Protein AF-A0A416JMR8-F1 (afdb_monomer)

Mean predicted aligned error: 14.94 Å

Secondary structure (DSSP, 8-state):
---------PPPHHHHHHHHHHHHHHHHHHHHHHHHHHHSSTTTTSTTHHHHH--GGGSHHHHHHHHHHHHHHHHHHHHHHHHEETTEE-TT-EEEEEE-TTS-EEEEEHHHHHHHHHHTTEEE-TTS-EEE--SS----TT---PEEEEETT-TT---SSGGGGB--HHHHHHHHHHHHHHHHHHIIIIIIS--SEEEEEEEE-TTS-EEEEES-TT--HHHHHTSSEEEEEETT-SS-EE--SS--TTHHHHHHHT-TT-SS-EEEEEEE-TT--S-SHHHHHHHHHHHHHHHHHHHHHHHHHHHHHHHHHHHHHHHHTTBSSSSTT-BPPPGGGGS-HHHHHHHHHHHHHHHHHHIIIIIHHHHHHHS-GGGHHHHHHHHHHHHHHHHHHHHHHHHHHHHHTT-TTTT-HHHHHHHHHHHHHHHS-HHHHHHHHHHHHHHHHHHHHHHHHHHHHTGGG-SSTTGGGHHHHHHHHHHHHHHHHHHHHHHHHHHHHHHHHHHHTT-TT-----TT--THHHHHH--

Sequence (527 aa):
MKEQNGKRNAWPMALKKQTAFMIHLLFLVLFLVGSIFVYFNENYGRGLNWVREENYADTYSCTSQLESDVENIFKYVSYKNLLEKNGEINYQTDMVCVTFSSGRTVIYTLDEMIRYAKSLGYYLTDSYEVAGGPSVADNSDDDDLPLIEWKAYDPNEVYSEPGDQYASLEDLSVQVLEVLGDYYQIRNNYINQPSNLHFRVSYRNQSGQENVYTNSNDMTTEQIRSFGRYLYISGESILMDTNLKYVPENITSQLETYNLYGNNDYYIVLGLDTSYPYTDPYSTAHNQYEKIRLDYISGMVLFTLGGIGAIITLVIMIVLTGHCDESPKKIQLCRFDQIPLGAFLGLWAVSLAAAHYLTRQYGEFYLNFLISEQYWDYSSRWMEMTVSYGITLPALLSLIRCYKAGVIWKNSLTCRILDKCLTALTNCSFPVRLSLCFAGYLTVDGVLFACFAYFFLKQDSLSFSYLYLVPAVIFIGFQIWIFLLLFRNQVEYEKITHGIFQMADGDTEYKIDSDGFSGKGETVAKA

pLDDT: mean 84.07, std 11.28, range [36.25, 96.88]

Foldseek 3Di:
DDPDDDPDPDDFLVVLLVVLVVLLVVLLVLQLLLVCLQCVFPCRPVPCVVLPDDQLLQDPVVQVVVLVLLVLLLLLLLLCVQQDDPRHGDQQRFFWWWAFPVRDIDTDGNVRLLVVLVVQPWDADPLLAIDGGHPDPPPPPPQRFTFTPAGSSCRPDDDPDPCSRTDGSNVSSNVSSRSVSSNVNSCVAQAVFPDLKWKWKWAAAPVGDIDIDTSCPVDDLVRLLPAPWKWKDFLVDPDIDTPHNDHNPCNVVSSCVSHPHNDRGIMMMIHGHSVGPGPHPSVVSSVVVVVSSVSNVSSNVSSVSSVVSSVVSLVVSLVSQQDRDPDLPGGDADPLLLAAPVVLVVVLVVQLVVLLVCCVVPVLVVCPVVDDPVCSVVSSVSSSVVSNCVSVSVSVSSVSSCVSVVCNQVRHPVNVVVVVVVVVLVPDDPVVNVVVVVVVVVVLLVVLVVQLVVCVVCQVVDPDNCPSCVSVVVNVVVVVVVVVVVVLVVVLVVLLVVQVVCVVVPPVVDQRDLPSDDDPSSVSSVD

Structure (mmCIF, N/CA/C/O backbone):
data_AF-A0A416JMR8-F1
#
_entry.id   AF-A0A416JMR8-F1
#
loop_
_atom_site.group_PDB
_atom_site.id
_atom_site.type_symbol
_atom_site.label_atom_id
_atom_site.label_alt_id
_atom_site.label_comp_id
_atom_site.label_asym_id
_atom_site.label_entity_id
_atom_site.label_seq_id
_atom_site.pdbx_PDB_ins_code
_atom_site.Cartn_x
_atom_site.Cartn_y
_atom_site.Cartn_z
_atom_site.occupancy
_atom_site.B_iso_or_equiv
_atom_site.auth_seq_id
_atom_site.auth_comp_id
_atom_site.auth_asym_id
_atom_site.auth_atom_id
_atom_site.pdbx_PDB_model_num
ATOM 1 N N . MET A 1 1 ? -29.583 -50.831 44.312 1.00 36.25 1 MET A N 1
ATOM 2 C CA . MET A 1 1 ? -28.760 -51.229 43.150 1.00 36.25 1 MET A CA 1
ATOM 3 C C . MET A 1 1 ? -28.959 -50.159 42.076 1.00 36.25 1 MET A C 1
ATOM 5 O O . MET A 1 1 ? -30.051 -50.061 41.548 1.00 36.25 1 MET A O 1
ATOM 9 N N . LYS A 1 2 ? -27.933 -49.317 41.867 1.00 39.94 2 LYS A N 1
ATOM 10 C CA . LYS A 1 2 ? -27.744 -48.318 40.788 1.00 39.94 2 LYS A CA 1
ATOM 11 C C . LYS A 1 2 ? -28.821 -47.234 40.553 1.00 39.94 2 LYS A C 1
ATOM 13 O O . LYS A 1 2 ? -29.502 -47.243 39.539 1.00 39.94 2 LYS A O 1
ATOM 18 N N . GLU A 1 3 ? -28.790 -46.192 41.386 1.00 40.75 3 GLU A N 1
ATOM 19 C CA . GLU A 1 3 ? -29.058 -44.805 40.959 1.00 40.75 3 GLU A CA 1
ATOM 20 C C . GLU A 1 3 ? -27.707 -44.080 40.813 1.00 40.75 3 GLU A C 1
ATOM 22 O O . GLU A 1 3 ? -27.237 -43.350 41.680 1.00 40.75 3 GLU A O 1
ATOM 27 N N . GLN A 1 4 ? -26.999 -44.381 39.728 1.00 44.59 4 GLN A N 1
ATOM 28 C CA . GLN A 1 4 ? -25.827 -43.632 39.277 1.00 44.59 4 GLN A CA 1
ATOM 29 C C . GLN A 1 4 ? -25.837 -43.670 37.754 1.00 44.59 4 GLN A C 1
ATOM 31 O O . GLN A 1 4 ? -25.254 -44.562 37.147 1.00 44.59 4 GLN A O 1
ATOM 36 N N . ASN A 1 5 ? -26.553 -42.739 37.132 1.00 43.34 5 ASN A N 1
ATOM 37 C CA . ASN A 1 5 ? -26.315 -42.390 35.737 1.00 43.34 5 ASN A CA 1
ATOM 38 C C . ASN A 1 5 ? -26.955 -41.036 35.444 1.00 43.34 5 ASN A C 1
ATOM 40 O O . ASN A 1 5 ? -28.175 -40.922 35.416 1.00 43.34 5 ASN A O 1
ATOM 44 N N . GLY A 1 6 ? -26.127 -40.005 35.245 1.00 39.03 6 GLY A N 1
ATOM 45 C CA . GLY A 1 6 ? -26.638 -38.722 34.765 1.00 39.03 6 GLY A CA 1
ATOM 46 C C . GLY A 1 6 ? -25.819 -37.462 35.032 1.00 39.03 6 GLY A C 1
ATOM 47 O O . GLY A 1 6 ? -26.216 -36.415 34.538 1.00 39.03 6 GLY A O 1
ATOM 48 N N . LYS A 1 7 ? -24.678 -37.489 35.737 1.00 44.53 7 LYS A N 1
ATOM 49 C CA . LYS A 1 7 ? -23.740 -36.351 35.676 1.00 44.53 7 LYS A CA 1
ATOM 50 C C . LYS A 1 7 ? -22.931 -36.462 34.386 1.00 44.53 7 LYS A C 1
ATOM 52 O O . LYS A 1 7 ? -21.812 -36.962 34.387 1.00 44.53 7 LYS A O 1
ATOM 57 N N . ARG A 1 8 ? -23.534 -36.049 33.265 1.00 46.44 8 ARG A N 1
ATOM 58 C CA . ARG A 1 8 ? -22.781 -35.763 32.035 1.00 46.44 8 ARG A CA 1
ATOM 59 C C . ARG A 1 8 ? -21.683 -34.759 32.385 1.00 46.44 8 ARG A C 1
ATOM 61 O O . ARG A 1 8 ? -21.934 -33.835 33.153 1.00 46.44 8 ARG A O 1
ATOM 68 N N . ASN A 1 9 ? -20.493 -34.983 31.837 1.00 49.28 9 ASN A N 1
ATOM 69 C CA . ASN A 1 9 ? -19.253 -34.226 32.018 1.00 49.28 9 ASN A CA 1
ATOM 70 C C . ASN A 1 9 ? -19.410 -32.712 31.751 1.00 49.28 9 ASN A C 1
ATOM 72 O O . ASN A 1 9 ? -18.954 -32.201 30.730 1.00 49.28 9 ASN A O 1
ATOM 76 N N . ALA A 1 10 ? -20.062 -31.978 32.648 1.00 65.12 10 ALA A N 1
ATOM 77 C CA . ALA A 1 10 ? -20.146 -30.529 32.591 1.00 65.12 10 ALA A CA 1
ATOM 78 C C . ALA A 1 10 ? -18.833 -29.950 33.125 1.00 65.12 10 ALA A C 1
ATOM 80 O O . ALA A 1 10 ? -18.444 -30.205 34.265 1.00 65.12 10 ALA A O 1
ATOM 81 N N . TRP A 1 11 ? -18.124 -29.196 32.283 1.00 69.69 11 TRP A N 1
ATOM 82 C CA . TRP A 1 11 ? -16.889 -28.524 32.681 1.00 69.69 11 TRP A CA 1
ATOM 83 C C . TRP A 1 11 ? -17.135 -27.587 33.872 1.00 69.69 11 TRP A C 1
ATOM 85 O O . TRP A 1 11 ? -18.177 -26.920 33.906 1.00 69.69 11 TRP A O 1
ATOM 95 N N . PRO A 1 12 ? -16.182 -27.468 34.814 1.00 82.06 12 PRO A N 1
ATOM 96 C CA . PRO A 1 12 ? -16.302 -26.513 35.904 1.00 82.06 12 PRO A CA 1
ATOM 97 C C . PRO A 1 12 ? -16.416 -25.087 35.350 1.00 82.06 12 PRO A C 1
ATOM 99 O O . PRO A 1 12 ? -15.755 -24.718 34.378 1.00 82.06 12 PRO A O 1
ATOM 102 N N . MET A 1 13 ? -17.251 -24.260 35.982 1.00 81.38 13 MET A N 1
ATOM 103 C CA . MET A 1 13 ? -17.579 -22.913 35.499 1.00 81.38 13 MET A CA 1
ATOM 104 C C . MET A 1 13 ? -16.342 -22.008 35.349 1.00 81.38 13 MET A C 1
ATOM 106 O O . MET A 1 13 ? -16.277 -21.180 34.442 1.00 81.38 13 MET A O 1
ATOM 110 N N . ALA A 1 14 ? -15.335 -22.189 36.209 1.00 81.12 14 ALA A N 1
ATOM 111 C CA . ALA A 1 14 ? -14.053 -21.493 36.108 1.00 81.12 14 ALA A CA 1
ATOM 112 C C . ALA A 1 14 ? -13.308 -21.824 34.801 1.00 81.12 14 ALA A C 1
ATOM 114 O O . ALA A 1 14 ? -12.827 -20.912 34.131 1.00 81.12 14 ALA A O 1
ATOM 115 N N . LEU A 1 15 ? -13.291 -23.102 34.402 1.00 84.94 15 LEU A N 1
ATOM 116 C CA . LEU A 1 15 ? -12.670 -23.550 33.156 1.00 84.94 15 LEU A CA 1
ATOM 117 C C . LEU A 1 15 ? -13.425 -22.989 31.946 1.00 84.94 15 LEU A C 1
ATOM 119 O O . LEU A 1 15 ? -12.801 -22.427 31.057 1.00 84.94 15 LEU A O 1
ATOM 123 N N . LYS A 1 16 ? -14.768 -23.013 31.957 1.00 86.25 16 LYS A N 1
ATOM 124 C CA . LYS A 1 16 ? -15.590 -22.398 30.892 1.00 86.25 16 LYS A CA 1
ATOM 125 C C . LYS A 1 16 ? -15.256 -20.913 30.684 1.00 86.25 16 LYS A C 1
ATOM 127 O O . LYS A 1 16 ? -15.144 -20.468 29.547 1.00 86.25 16 LYS A O 1
ATOM 132 N N . LYS A 1 17 ? -15.067 -20.150 31.768 1.00 86.44 17 LYS A N 1
ATOM 133 C CA . LYS A 1 17 ? -14.690 -18.724 31.707 1.00 86.44 17 LYS A CA 1
ATOM 134 C C . LYS A 1 17 ? -13.280 -18.513 31.155 1.00 86.44 17 LYS A C 1
ATOM 136 O O . LYS A 1 17 ? -13.098 -17.644 30.310 1.00 86.44 17 LYS A O 1
ATOM 141 N N . GLN A 1 18 ? -12.304 -19.295 31.620 1.00 88.31 18 GLN A N 1
ATOM 142 C CA . GLN A 1 18 ? -10.924 -19.218 31.127 1.00 88.31 18 GLN A CA 1
ATOM 143 C C . GLN A 1 18 ? -10.848 -19.577 29.643 1.00 88.31 18 GLN A C 1
ATOM 145 O O . GLN A 1 18 ? -10.247 -18.842 28.868 1.00 88.31 18 GLN A O 1
ATOM 150 N N . THR A 1 19 ? -11.520 -20.649 29.224 1.00 89.62 19 THR A N 1
ATOM 151 C CA . THR A 1 19 ? -11.587 -21.047 27.817 1.00 89.62 19 THR A CA 1
ATOM 152 C C . THR A 1 19 ? -12.277 -19.983 26.968 1.00 89.62 19 THR A C 1
ATOM 154 O O . THR A 1 19 ? -11.745 -19.623 25.925 1.00 89.62 19 THR A O 1
ATOM 157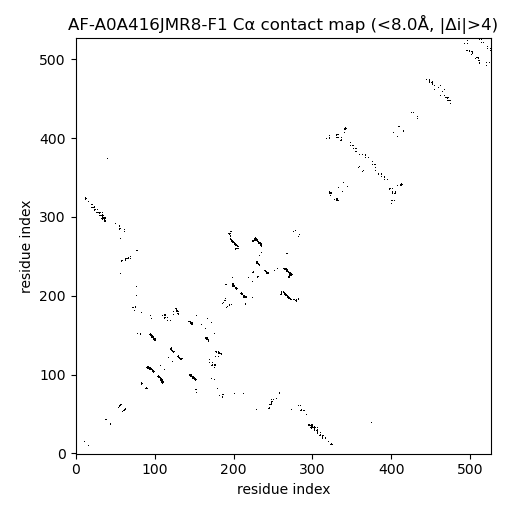 N N . ALA A 1 20 ? -13.401 -19.416 27.420 1.00 91.44 20 ALA A N 1
ATOM 158 C CA . ALA A 1 20 ? -14.068 -18.329 26.701 1.00 91.44 20 ALA A CA 1
ATOM 159 C C . ALA A 1 20 ? -13.153 -17.105 26.522 1.00 91.44 20 ALA A C 1
ATOM 161 O O . ALA A 1 20 ? -13.101 -16.551 25.430 1.00 91.44 20 ALA A O 1
ATOM 162 N N . PHE A 1 21 ? -12.389 -16.731 27.555 1.00 92.06 21 PHE A N 1
ATOM 163 C CA . PHE A 1 21 ? -11.413 -15.643 27.474 1.00 92.06 21 PHE A CA 1
ATOM 164 C C . PHE A 1 21 ? -10.262 -15.951 26.506 1.00 92.06 21 PHE A C 1
ATOM 166 O O . PHE A 1 21 ? -9.915 -15.107 25.687 1.00 92.06 21 PHE A O 1
ATOM 173 N N . MET A 1 22 ? -9.701 -17.163 26.548 1.00 94.06 22 MET A N 1
ATOM 174 C CA . MET A 1 22 ? -8.623 -17.568 25.637 1.00 94.06 22 MET A CA 1
ATOM 175 C C . MET A 1 22 ? -9.081 -17.595 24.175 1.00 94.06 22 MET A C 1
ATOM 177 O O . MET A 1 22 ? -8.361 -17.127 23.298 1.00 94.06 22 MET A O 1
ATOM 181 N N . ILE A 1 23 ? -10.288 -18.101 23.909 1.00 94.88 23 ILE A N 1
ATOM 182 C CA . ILE A 1 23 ? -10.867 -18.102 22.560 1.00 94.88 23 ILE A CA 1
ATOM 183 C C . ILE A 1 23 ? -11.172 -16.663 22.115 1.00 94.88 23 ILE A C 1
ATOM 185 O O . ILE A 1 23 ? -10.934 -16.321 20.960 1.00 94.88 23 ILE A O 1
ATOM 189 N N . HIS A 1 24 ? -11.648 -15.802 23.018 1.00 95.44 24 HIS A N 1
ATOM 190 C CA . HIS A 1 24 ? -11.858 -14.387 22.713 1.00 95.44 24 HIS A CA 1
ATOM 191 C C . HIS A 1 24 ? -10.549 -13.684 22.336 1.00 95.44 24 HIS A C 1
ATOM 193 O O . HIS A 1 24 ? -10.501 -12.984 21.329 1.00 95.44 24 HIS A O 1
ATOM 199 N N . LEU A 1 25 ? -9.473 -13.926 23.091 1.00 94.75 25 LEU A N 1
ATOM 200 C CA . LEU A 1 25 ? -8.145 -13.398 22.784 1.00 94.75 25 LEU A CA 1
ATOM 201 C C . LEU A 1 25 ? -7.645 -13.892 21.422 1.00 94.75 25 LEU A C 1
ATOM 203 O O . LEU A 1 25 ? -7.128 -13.095 20.647 1.00 94.75 25 LEU A O 1
ATOM 207 N N . LEU A 1 26 ? -7.839 -15.176 21.105 1.00 96.25 26 LEU A N 1
ATOM 208 C CA . LEU A 1 26 ? -7.494 -15.727 19.795 1.00 96.25 26 LEU A CA 1
ATOM 209 C C . LEU A 1 26 ? -8.225 -14.983 18.669 1.00 96.25 26 LEU A C 1
ATOM 211 O O . LEU A 1 26 ? -7.584 -14.522 17.731 1.00 96.25 26 LEU A O 1
ATOM 215 N N . PHE A 1 27 ? -9.549 -14.830 18.762 1.00 96.88 27 PHE A N 1
ATOM 216 C CA . PHE A 1 27 ? -10.317 -14.126 17.733 1.00 96.88 27 PHE A CA 1
ATOM 217 C C . PHE A 1 27 ? -9.967 -12.642 17.634 1.00 96.88 27 PHE A C 1
ATOM 219 O O . PHE A 1 27 ? -9.934 -12.106 16.529 1.00 96.88 27 PHE A O 1
ATOM 226 N N . LEU A 1 28 ? -9.649 -11.995 18.757 1.00 95.44 28 LEU A N 1
ATOM 227 C CA . LEU A 1 28 ? -9.155 -10.623 18.764 1.00 95.44 28 LEU A CA 1
ATOM 228 C C . LEU A 1 28 ? -7.813 -10.517 18.028 1.00 95.44 28 LEU A C 1
ATOM 230 O O . LEU A 1 28 ? -7.647 -9.625 17.206 1.00 95.44 28 LEU A O 1
ATOM 234 N N . VAL A 1 29 ? -6.880 -11.447 18.255 1.00 95.19 29 VAL A N 1
ATOM 235 C CA . VAL A 1 29 ? -5.602 -11.484 17.525 1.00 95.19 29 VAL A CA 1
ATOM 236 C C . VAL A 1 29 ? -5.831 -11.701 16.030 1.00 95.19 29 VAL A C 1
ATOM 238 O O . VAL A 1 29 ? -5.246 -10.982 15.229 1.00 95.19 29 VAL A O 1
ATOM 241 N N . LEU A 1 30 ? -6.713 -12.627 15.637 1.00 96.06 30 LEU A N 1
ATOM 242 C CA . LEU A 1 30 ? -7.049 -12.843 14.222 1.00 96.06 30 LEU A CA 1
ATOM 243 C C . LEU A 1 30 ? -7.646 -11.582 13.581 1.00 96.06 30 LEU A C 1
ATOM 245 O O . LEU A 1 30 ? -7.262 -11.221 12.472 1.00 96.06 30 LEU A O 1
ATOM 249 N N . PHE A 1 31 ? -8.531 -10.883 14.297 1.00 95.75 31 PHE A N 1
ATOM 250 C CA . PHE A 1 31 ? -9.113 -9.618 13.851 1.00 95.75 31 PHE A CA 1
ATOM 251 C C . PHE A 1 31 ? -8.046 -8.532 13.655 1.00 95.75 31 PHE A C 1
ATOM 253 O O . PHE A 1 31 ? -8.012 -7.874 12.615 1.00 95.75 31 PHE A O 1
ATOM 260 N N . LEU A 1 32 ? -7.153 -8.374 14.634 1.00 94.12 32 LEU A N 1
ATOM 261 C CA . LEU A 1 32 ? -6.067 -7.393 14.613 1.00 94.12 32 LEU A CA 1
ATOM 262 C C . LEU A 1 32 ? -5.068 -7.675 13.483 1.00 94.12 32 LEU A C 1
ATOM 264 O O . LEU A 1 32 ? -4.730 -6.768 12.729 1.00 94.12 32 LEU A O 1
ATOM 268 N N . VAL A 1 33 ? -4.651 -8.932 13.314 1.00 93.12 33 VAL A N 1
ATOM 269 C CA . VAL A 1 33 ? -3.756 -9.356 12.226 1.00 93.12 33 VAL A CA 1
ATOM 270 C C . VAL A 1 33 ? -4.424 -9.170 10.863 1.00 93.12 33 VAL A C 1
ATOM 272 O O . VAL A 1 33 ? -3.811 -8.620 9.953 1.00 93.12 33 VAL A O 1
ATOM 275 N N . GLY A 1 34 ? -5.694 -9.559 10.720 1.00 92.88 34 GLY A N 1
ATOM 276 C CA . GLY A 1 34 ? -6.447 -9.344 9.485 1.00 92.88 34 GLY A CA 1
ATOM 277 C C . GLY A 1 34 ? -6.571 -7.863 9.120 1.00 92.88 34 GLY A C 1
ATOM 278 O O . GLY A 1 34 ? -6.387 -7.492 7.964 1.00 92.88 34 GLY A O 1
ATOM 279 N N . SER A 1 35 ? -6.799 -7.003 10.116 1.00 90.44 35 SER A N 1
ATOM 280 C CA . SER A 1 35 ? -6.837 -5.547 9.943 1.00 90.44 35 SER A CA 1
ATOM 281 C C . SER A 1 35 ? -5.503 -4.978 9.442 1.00 90.44 35 SER A C 1
ATOM 283 O O . SER A 1 35 ? -5.520 -4.094 8.589 1.00 90.44 35 SER A O 1
ATOM 285 N N . ILE A 1 36 ? -4.365 -5.508 9.905 1.00 88.75 36 ILE A N 1
ATOM 286 C CA . ILE A 1 36 ? -3.034 -5.124 9.410 1.00 88.75 36 ILE A CA 1
ATOM 287 C C . ILE A 1 36 ? -2.883 -5.515 7.933 1.00 88.75 36 ILE A C 1
ATOM 289 O O . ILE A 1 36 ? -2.598 -4.654 7.108 1.00 88.75 36 ILE A O 1
ATOM 293 N N . PHE A 1 37 ? -3.135 -6.775 7.568 1.00 87.88 37 PHE A N 1
ATOM 294 C CA . PHE A 1 37 ? -2.983 -7.240 6.179 1.00 87.88 37 PHE A CA 1
ATOM 295 C C . PHE A 1 37 ? -3.857 -6.481 5.174 1.00 87.88 37 PHE A C 1
ATOM 297 O O . PHE A 1 37 ? -3.437 -6.238 4.046 1.00 87.88 37 PHE A O 1
ATOM 304 N N . VAL A 1 38 ? -5.073 -6.105 5.576 1.00 87.81 38 VAL A N 1
ATOM 305 C CA . VAL A 1 38 ? -5.980 -5.333 4.721 1.00 87.81 38 VAL A CA 1
ATOM 306 C C . VAL A 1 38 ? -5.496 -3.893 4.567 1.00 87.81 38 VAL A C 1
ATOM 308 O O . VAL A 1 38 ? -5.536 -3.362 3.462 1.00 87.81 38 VAL A O 1
ATOM 311 N N . TYR A 1 39 ? -5.061 -3.255 5.655 1.00 81.88 39 TYR A N 1
ATOM 312 C CA . TYR A 1 39 ? -4.791 -1.817 5.659 1.00 81.88 39 TYR A CA 1
ATOM 313 C C . TYR A 1 39 ? -3.392 -1.444 5.161 1.00 81.88 39 TYR A C 1
ATOM 315 O O . TYR A 1 39 ? -3.237 -0.438 4.481 1.00 81.88 39 TYR A O 1
ATOM 323 N N . PHE A 1 40 ? -2.376 -2.255 5.462 1.00 79.44 40 PHE A N 1
ATOM 324 C CA . PHE A 1 40 ? -1.006 -2.047 4.970 1.00 79.44 40 PHE A CA 1
ATOM 325 C C . PHE A 1 40 ? -0.816 -2.480 3.512 1.00 79.44 40 PHE A C 1
ATOM 327 O O . PHE A 1 40 ? 0.303 -2.496 3.005 1.00 79.44 40 PHE A O 1
ATOM 334 N N . ASN A 1 41 ? -1.900 -2.859 2.839 1.00 80.31 41 ASN A N 1
ATOM 335 C CA . ASN A 1 41 ? -1.875 -3.171 1.428 1.00 80.31 41 ASN A CA 1
ATOM 336 C C . ASN A 1 41 ? -1.881 -1.879 0.606 1.00 80.31 41 ASN A C 1
ATOM 338 O O . ASN A 1 41 ? -2.748 -1.031 0.800 1.00 80.31 41 ASN A O 1
ATOM 342 N N . GLU A 1 42 ? -0.982 -1.767 -0.368 1.00 70.75 42 GLU A N 1
ATOM 343 C CA . GLU A 1 42 ? -0.899 -0.597 -1.255 1.00 70.75 42 GLU A CA 1
ATOM 344 C C . GLU A 1 42 ? -2.189 -0.358 -2.060 1.00 70.75 42 GLU A C 1
ATOM 346 O O . GLU A 1 42 ? -2.486 0.769 -2.448 1.00 70.75 42 GLU A O 1
ATOM 351 N N . ASN A 1 43 ? -3.006 -1.397 -2.264 1.00 71.19 43 ASN A N 1
ATOM 352 C CA . ASN A 1 43 ? -4.300 -1.300 -2.943 1.00 71.19 43 ASN A CA 1
ATOM 353 C C . ASN A 1 43 ? -5.478 -1.034 -1.986 1.00 71.19 43 ASN A C 1
ATOM 355 O O . ASN A 1 43 ? -6.646 -1.142 -2.384 1.00 71.19 43 ASN A O 1
ATOM 359 N N . TYR A 1 44 ? -5.211 -0.694 -0.720 1.00 70.62 44 TYR A N 1
ATOM 360 C CA . TYR A 1 44 ? -6.247 -0.315 0.236 1.00 70.62 44 TYR A CA 1
ATOM 361 C C . TYR A 1 44 ? -7.086 0.865 -0.292 1.00 70.62 44 TYR A C 1
ATOM 363 O O . TYR A 1 44 ? -6.585 1.797 -0.912 1.00 70.62 44 TYR A O 1
ATOM 371 N N . GLY A 1 45 ? -8.405 0.814 -0.079 1.00 68.75 45 GLY A N 1
ATOM 372 C CA . GLY A 1 45 ? -9.346 1.828 -0.576 1.00 68.75 45 GLY A CA 1
ATOM 373 C C . GLY A 1 45 ? -9.941 1.552 -1.965 1.00 68.75 45 GLY A C 1
ATOM 374 O O . GLY A 1 45 ? -10.971 2.136 -2.294 1.00 68.75 45 GLY A O 1
ATOM 375 N N . ARG A 1 46 ? -9.407 0.595 -2.740 1.00 71.12 46 ARG A N 1
ATOM 376 C CA . ARG A 1 46 ? -9.981 0.172 -4.041 1.00 71.12 46 ARG A CA 1
ATOM 377 C C . ARG A 1 46 ? -11.223 -0.735 -3.929 1.00 71.12 46 ARG A C 1
ATOM 379 O O . ARG A 1 46 ? -11.795 -1.145 -4.937 1.00 71.12 46 ARG A O 1
ATOM 386 N N . GLY A 1 47 ? -11.664 -1.050 -2.709 1.00 69.50 47 GLY A N 1
ATOM 387 C CA . GLY A 1 47 ? -12.837 -1.893 -2.440 1.00 69.50 47 GLY A CA 1
ATOM 388 C C . GLY A 1 47 ? -12.592 -3.390 -2.674 1.00 69.50 47 GLY A C 1
ATOM 389 O O . GLY A 1 47 ? -11.458 -3.840 -2.677 1.00 69.50 47 GLY A O 1
ATOM 390 N N . LEU A 1 48 ? -13.655 -4.185 -2.848 1.00 72.00 48 LEU A N 1
ATOM 391 C CA . LEU A 1 48 ? -13.550 -5.633 -3.120 1.00 72.00 48 LEU A CA 1
ATOM 392 C C . LEU A 1 48 ? -13.387 -5.965 -4.612 1.00 72.00 48 LEU A C 1
ATOM 394 O O . LEU A 1 48 ? -13.066 -7.100 -4.954 1.00 72.00 48 LEU A O 1
ATOM 398 N N . ASN A 1 49 ? -13.626 -4.996 -5.499 1.00 66.50 49 ASN A N 1
ATOM 399 C CA . ASN A 1 49 ? -13.666 -5.241 -6.941 1.00 66.50 49 ASN A CA 1
ATOM 400 C C . ASN A 1 49 ? -12.281 -5.587 -7.499 1.00 66.50 49 ASN A C 1
ATOM 402 O O . ASN A 1 49 ? -12.170 -6.516 -8.291 1.00 66.50 49 ASN A O 1
ATOM 406 N N . TRP A 1 50 ? -11.216 -4.937 -7.013 1.00 71.44 50 TRP A N 1
ATOM 407 C CA . TRP A 1 50 ? -9.849 -5.214 -7.475 1.00 71.44 50 TRP A CA 1
ATOM 408 C C . TRP A 1 50 ? -9.380 -6.642 -7.150 1.00 71.44 50 TRP A C 1
ATOM 410 O O . TRP A 1 50 ? -8.614 -7.224 -7.906 1.00 71.44 50 TRP A O 1
ATOM 420 N N . VAL A 1 51 ? -9.895 -7.245 -6.070 1.00 70.06 51 VAL A N 1
ATOM 421 C CA . VAL A 1 51 ? -9.594 -8.637 -5.688 1.00 70.06 51 VAL A CA 1
ATOM 422 C C . VAL A 1 51 ? -10.157 -9.632 -6.703 1.00 70.06 51 VAL A C 1
ATOM 424 O O . VAL A 1 51 ? -9.628 -10.732 -6.855 1.00 70.06 51 VAL A O 1
ATOM 427 N N . ARG A 1 52 ? -11.252 -9.262 -7.378 1.00 62.19 52 ARG A N 1
ATOM 428 C CA . ARG A 1 52 ? -11.988 -10.138 -8.290 1.00 62.19 52 ARG A CA 1
ATOM 429 C C . ARG A 1 52 ? -11.596 -9.946 -9.757 1.00 62.19 52 ARG A C 1
ATOM 431 O O . ARG A 1 52 ? -11.917 -10.823 -10.552 1.00 62.19 52 ARG A O 1
ATOM 438 N N . GLU A 1 53 ? -10.980 -8.821 -10.126 1.00 55.44 53 GLU A N 1
ATOM 439 C CA . GLU A 1 53 ? -11.019 -8.354 -11.522 1.00 55.44 53 GLU A CA 1
ATOM 440 C C . GLU A 1 53 ? -9.685 -8.147 -12.244 1.00 55.44 53 GLU A C 1
ATOM 442 O O . GLU A 1 53 ? -9.735 -7.821 -13.425 1.00 55.44 53 GLU A O 1
ATOM 447 N N . GLU A 1 54 ? -8.509 -8.377 -11.653 1.00 63.16 54 GLU A N 1
ATOM 448 C CA . GLU A 1 54 ? -7.260 -8.113 -12.389 1.00 63.16 54 GLU A CA 1
ATOM 449 C C . GLU A 1 54 ? -6.255 -9.266 -12.297 1.00 63.16 54 GLU A C 1
ATOM 451 O O . GLU A 1 54 ? -5.700 -9.582 -11.241 1.00 63.16 54 GLU A O 1
ATOM 456 N N . ASN A 1 55 ? -5.998 -9.895 -13.450 1.00 80.81 55 ASN A N 1
ATOM 457 C CA . ASN A 1 55 ? -4.689 -10.488 -13.686 1.00 80.81 55 ASN A CA 1
ATOM 458 C C . ASN A 1 55 ? -3.667 -9.350 -13.665 1.00 80.81 55 ASN A C 1
ATOM 460 O O . ASN A 1 55 ? -3.993 -8.230 -14.055 1.00 80.81 55 ASN A O 1
ATOM 464 N N . TYR A 1 56 ? -2.423 -9.633 -13.283 1.00 86.81 56 TYR A N 1
ATOM 465 C CA . TYR A 1 56 ? -1.358 -8.626 -13.330 1.00 86.81 56 TYR A CA 1
ATOM 466 C C . TYR A 1 56 ? -1.294 -7.912 -14.698 1.00 86.81 56 TYR A C 1
ATOM 468 O O . TYR A 1 56 ? -1.189 -6.689 -14.743 1.00 86.81 56 TYR A O 1
ATOM 476 N N . ALA A 1 57 ? -1.500 -8.649 -15.794 1.00 88.06 57 ALA A N 1
ATOM 477 C CA . ALA A 1 57 ? -1.544 -8.120 -17.159 1.00 88.06 57 ALA A CA 1
ATOM 478 C C . ALA A 1 57 ? -2.634 -7.056 -17.429 1.00 88.06 57 ALA A C 1
ATOM 480 O O . ALA A 1 57 ? -2.551 -6.335 -18.417 1.00 88.06 57 ALA A O 1
ATOM 481 N N . ASP A 1 58 ? -3.652 -6.953 -16.571 1.00 88.12 58 ASP A N 1
ATOM 482 C CA . ASP A 1 58 ? -4.738 -5.967 -16.666 1.00 88.12 58 ASP A CA 1
ATOM 483 C C . ASP A 1 58 ? -4.527 -4.763 -15.734 1.00 88.12 58 ASP A C 1
ATOM 485 O O . ASP A 1 58 ? -5.400 -3.905 -15.611 1.00 88.12 58 ASP A O 1
ATOM 489 N N . THR A 1 59 ? -3.389 -4.690 -15.046 1.00 86.25 59 THR A N 1
ATOM 490 C CA . THR A 1 59 ? -3.086 -3.603 -14.111 1.00 86.25 59 THR A CA 1
ATOM 491 C C . THR A 1 59 ? -2.394 -2.431 -14.810 1.00 86.25 59 THR A C 1
ATOM 493 O O . THR A 1 59 ? -1.665 -2.599 -15.791 1.00 86.25 59 THR A O 1
ATOM 496 N N . TYR A 1 60 ? -2.553 -1.229 -14.247 1.00 86.38 60 TYR A N 1
ATOM 497 C CA . TYR A 1 60 ? -1.790 -0.056 -14.689 1.00 86.38 60 TYR A CA 1
ATOM 498 C C . TYR A 1 60 ? -0.276 -0.268 -14.538 1.00 86.38 60 TYR A C 1
ATOM 500 O O . TYR A 1 60 ? 0.488 0.136 -15.403 1.00 86.38 60 TYR A O 1
ATOM 508 N N . SER A 1 61 ? 0.165 -0.971 -13.488 1.00 86.88 61 SER A N 1
ATOM 509 C CA . SER A 1 61 ? 1.582 -1.289 -13.272 1.00 86.88 61 SER A CA 1
ATOM 510 C C . SER A 1 61 ? 2.179 -2.119 -14.412 1.00 86.88 61 SER A C 1
ATOM 512 O O . SER A 1 61 ? 3.287 -1.828 -14.850 1.00 86.88 61 SER A O 1
ATOM 514 N N . CYS A 1 62 ? 1.446 -3.109 -14.938 1.00 91.00 62 CYS A N 1
ATOM 515 C CA . CYS A 1 62 ? 1.890 -3.859 -16.117 1.00 91.00 62 CYS A CA 1
ATOM 516 C C . CYS A 1 62 ? 1.940 -2.979 -17.372 1.00 91.00 62 CYS A C 1
ATOM 518 O O . CYS A 1 62 ? 2.834 -3.140 -18.195 1.00 91.00 62 CYS A O 1
ATOM 520 N N . THR A 1 63 ? 0.996 -2.048 -17.518 1.00 90.56 63 THR A N 1
ATOM 521 C CA . THR A 1 63 ? 0.954 -1.145 -18.681 1.00 90.56 63 THR A CA 1
ATOM 522 C C . THR A 1 63 ? 2.103 -0.143 -18.646 1.00 90.56 63 THR A C 1
ATOM 524 O O . THR A 1 63 ? 2.761 0.052 -19.656 1.00 90.56 63 THR A O 1
ATOM 527 N N . SER A 1 64 ? 2.406 0.419 -17.476 1.00 90.62 64 SER A N 1
ATOM 528 C CA . SER A 1 64 ? 3.542 1.325 -17.286 1.00 90.62 64 SER A CA 1
ATOM 529 C C . SER A 1 64 ? 4.886 0.629 -17.535 1.00 90.62 64 SER A C 1
ATOM 531 O O . SER A 1 64 ? 5.789 1.217 -18.124 1.00 90.62 64 SER A O 1
ATOM 533 N N . GLN A 1 65 ? 5.013 -0.648 -17.156 1.00 92.25 65 GLN A N 1
ATOM 534 C CA . GLN A 1 65 ? 6.178 -1.449 -17.533 1.00 92.25 65 GLN A CA 1
ATOM 535 C C . GLN A 1 65 ? 6.243 -1.671 -19.052 1.00 92.25 65 GLN A C 1
ATOM 537 O O . GLN A 1 65 ? 7.299 -1.488 -19.651 1.00 92.25 65 GLN A O 1
ATOM 542 N N . LEU A 1 66 ? 5.111 -2.000 -19.684 1.00 92.56 66 LEU A N 1
ATOM 543 C CA . LEU A 1 66 ? 5.027 -2.164 -21.134 1.00 92.56 66 LEU A CA 1
ATOM 544 C C . LEU A 1 66 ? 5.371 -0.870 -21.887 1.00 92.56 66 LEU A C 1
ATOM 546 O O . LEU A 1 66 ? 6.001 -0.941 -22.932 1.00 92.56 66 LEU A O 1
ATOM 550 N N . GLU A 1 67 ? 5.000 0.302 -21.373 1.00 92.12 67 GLU A N 1
ATOM 551 C CA . GLU A 1 67 ? 5.371 1.604 -21.947 1.00 92.12 67 GLU A CA 1
ATOM 552 C C . GLU A 1 67 ? 6.888 1.813 -21.983 1.00 92.12 67 GLU A C 1
ATOM 554 O O . GLU A 1 67 ? 7.428 2.172 -23.030 1.00 92.12 67 GLU A O 1
ATOM 559 N N . SER A 1 68 ? 7.577 1.529 -20.873 1.00 91.44 68 SER A N 1
ATOM 560 C CA . SER A 1 68 ? 9.045 1.577 -20.802 1.00 91.44 68 SER A CA 1
ATOM 561 C C . SER A 1 68 ? 9.687 0.575 -21.771 1.00 91.44 68 SER A C 1
ATOM 563 O O . SER A 1 68 ? 10.615 0.904 -22.511 1.00 91.44 68 SER A O 1
ATOM 565 N N . ASP A 1 69 ? 9.136 -0.638 -21.852 1.00 91.62 69 ASP A N 1
ATOM 566 C CA . ASP A 1 69 ? 9.627 -1.662 -22.774 1.00 91.62 69 ASP A CA 1
ATOM 567 C C . ASP A 1 69 ? 9.394 -1.293 -24.244 1.00 91.62 69 ASP A C 1
ATOM 569 O O . ASP A 1 69 ? 10.234 -1.587 -25.091 1.00 91.62 69 ASP A O 1
ATOM 573 N N . VAL A 1 70 ? 8.283 -0.629 -24.566 1.00 91.69 70 VAL A N 1
ATOM 574 C CA . VAL A 1 70 ? 8.002 -0.125 -25.916 1.00 91.69 70 VAL A CA 1
ATOM 575 C C . VAL A 1 70 ? 9.044 0.914 -26.328 1.00 91.69 70 VAL A C 1
ATOM 577 O O . VAL A 1 70 ? 9.581 0.817 -27.433 1.00 91.69 70 VAL A O 1
ATOM 580 N N . GLU A 1 71 ? 9.407 1.843 -25.442 1.00 91.00 71 GLU A N 1
ATOM 581 C CA . GLU A 1 71 ? 10.491 2.798 -25.701 1.00 91.00 71 GLU A CA 1
ATOM 582 C C . GLU A 1 71 ? 11.819 2.076 -25.982 1.00 91.00 71 GLU A C 1
ATOM 584 O O . GLU A 1 71 ? 12.492 2.367 -26.975 1.00 91.00 71 GLU A O 1
ATOM 589 N N . ASN A 1 72 ? 12.157 1.071 -25.171 1.00 91.12 72 ASN A N 1
ATOM 590 C CA . ASN A 1 72 ? 13.349 0.242 -25.358 1.00 91.12 72 ASN A CA 1
ATOM 591 C C . ASN A 1 72 ? 13.327 -0.538 -26.683 1.00 91.12 72 ASN A C 1
ATOM 593 O O . ASN A 1 72 ? 14.347 -0.630 -27.368 1.00 91.12 72 ASN A O 1
ATOM 597 N N . ILE A 1 73 ? 12.172 -1.071 -27.093 1.00 92.06 73 ILE A N 1
ATOM 598 C CA . ILE A 1 73 ? 12.007 -1.751 -28.386 1.00 92.06 73 ILE A CA 1
ATOM 599 C C . ILE A 1 73 ? 12.311 -0.787 -29.537 1.00 92.06 73 ILE A C 1
ATOM 601 O O . ILE A 1 73 ? 13.020 -1.160 -30.473 1.00 92.06 73 ILE A O 1
ATOM 605 N N . PHE A 1 74 ? 11.828 0.454 -29.479 1.00 91.06 74 PHE A N 1
ATOM 606 C CA . PHE A 1 74 ? 12.100 1.438 -30.527 1.00 91.06 74 PHE A CA 1
ATOM 607 C C . PHE A 1 74 ? 13.542 1.959 -30.510 1.00 91.06 74 PHE A C 1
ATOM 609 O O . PHE A 1 74 ? 14.130 2.114 -31.583 1.00 91.06 74 PHE A O 1
ATOM 616 N N . LYS A 1 75 ? 14.167 2.110 -29.334 1.00 90.56 75 LYS A N 1
ATOM 617 C CA . LYS A 1 75 ? 15.623 2.324 -29.232 1.00 90.56 75 LYS A CA 1
ATOM 618 C C . LYS A 1 75 ? 16.390 1.194 -29.917 1.00 90.56 75 LYS A C 1
ATOM 620 O O . LYS A 1 75 ? 17.284 1.454 -30.715 1.00 90.56 75 LYS A O 1
ATOM 625 N N . TYR A 1 76 ? 15.988 -0.062 -29.715 1.00 91.19 76 TYR A N 1
ATOM 626 C CA . TYR A 1 76 ? 16.589 -1.200 -30.416 1.00 91.19 76 TYR A CA 1
ATOM 627 C C . TYR A 1 76 ? 16.391 -1.149 -31.934 1.00 91.19 76 TYR A C 1
ATOM 629 O O . TYR A 1 76 ? 17.342 -1.416 -32.667 1.00 91.19 76 TYR A O 1
ATOM 637 N N . VAL A 1 77 ? 15.200 -0.784 -32.420 1.00 89.81 77 VAL A N 1
ATOM 638 C CA . VAL A 1 77 ? 14.946 -0.586 -33.861 1.00 89.81 77 VAL A CA 1
ATOM 639 C C . VAL A 1 77 ? 15.921 0.440 -34.448 1.00 89.81 77 VAL A C 1
ATOM 641 O O . VAL A 1 77 ? 16.494 0.188 -35.509 1.00 89.81 77 VAL A O 1
ATOM 644 N N . SER A 1 78 ? 16.148 1.551 -33.742 1.00 88.38 78 SER A N 1
ATOM 645 C CA . SER A 1 78 ? 17.093 2.601 -34.139 1.00 88.38 78 SER A CA 1
ATOM 646 C C . SER A 1 78 ? 18.543 2.108 -34.131 1.00 88.38 78 SER A C 1
ATOM 648 O O . SER A 1 78 ? 19.252 2.155 -35.139 1.00 88.38 78 SER A O 1
ATOM 650 N N . TYR A 1 79 ? 18.982 1.558 -33.000 1.00 90.31 79 TYR A N 1
ATOM 651 C CA . TYR A 1 79 ? 20.382 1.223 -32.757 1.00 90.31 79 TYR A CA 1
ATOM 652 C C . TYR A 1 79 ? 20.848 -0.017 -33.512 1.00 90.31 79 TYR A C 1
ATOM 654 O O . TYR A 1 79 ? 22.020 -0.094 -33.873 1.00 90.31 79 TYR A O 1
ATOM 662 N N . LYS A 1 80 ? 19.967 -0.985 -33.794 1.00 89.94 80 LYS A N 1
ATOM 663 C CA . LYS A 1 80 ? 20.361 -2.245 -34.441 1.00 89.94 80 LYS A CA 1
ATOM 664 C C . LYS A 1 80 ? 21.036 -2.007 -35.788 1.00 89.94 80 LYS A C 1
ATOM 666 O O . LYS A 1 80 ? 22.114 -2.536 -36.022 1.00 89.94 80 LYS A O 1
ATOM 671 N N . ASN A 1 81 ? 20.431 -1.206 -36.662 1.00 85.12 81 ASN A N 1
ATOM 672 C CA . ASN A 1 81 ? 21.010 -0.950 -37.984 1.00 85.12 81 ASN A CA 1
ATOM 673 C C . ASN A 1 81 ? 22.235 -0.038 -37.936 1.00 85.12 81 ASN A C 1
ATOM 675 O O . ASN A 1 81 ? 23.064 -0.091 -38.841 1.00 85.12 81 ASN A O 1
ATOM 679 N N . LEU A 1 82 ? 22.324 0.811 -36.912 1.00 88.62 82 LEU A N 1
ATOM 680 C CA . LEU A 1 82 ? 23.465 1.690 -36.703 1.00 88.62 82 LEU A CA 1
ATOM 681 C C . LEU A 1 82 ? 24.689 0.886 -36.239 1.00 88.62 82 LEU A C 1
ATOM 683 O O . LEU A 1 82 ? 25.777 0.994 -36.806 1.00 88.62 82 LEU A O 1
ATOM 687 N N . LEU A 1 83 ? 24.505 0.057 -35.213 1.00 91.12 83 LEU A N 1
ATOM 688 C CA . LEU A 1 83 ? 25.592 -0.610 -34.506 1.00 91.12 83 LEU A CA 1
ATOM 689 C C . LEU A 1 83 ? 25.925 -1.994 -35.069 1.00 91.12 83 LEU A C 1
ATOM 691 O O . LEU A 1 83 ? 27.079 -2.401 -34.967 1.00 91.12 83 LEU A O 1
ATOM 695 N N . GLU A 1 84 ? 24.975 -2.730 -35.657 1.00 89.19 84 GLU A N 1
ATOM 696 C CA . GLU A 1 84 ? 25.223 -4.085 -36.164 1.00 89.19 84 GLU A CA 1
ATOM 697 C C . GLU A 1 84 ? 25.444 -4.142 -37.678 1.00 89.19 84 GLU A C 1
ATOM 699 O O . GLU A 1 84 ? 24.724 -3.553 -38.484 1.00 89.19 84 GLU A O 1
ATOM 704 N N . LYS A 1 85 ? 26.391 -4.992 -38.082 1.00 87.06 85 LYS A N 1
ATOM 705 C CA . LYS A 1 85 ? 26.555 -5.448 -39.462 1.00 87.06 85 LYS A CA 1
ATOM 706 C C . LYS A 1 85 ? 26.751 -6.959 -39.458 1.00 87.06 85 LYS A C 1
ATOM 708 O O . LYS A 1 85 ? 27.672 -7.465 -38.831 1.00 87.06 85 LYS A O 1
ATOM 713 N N . ASN A 1 86 ? 25.888 -7.692 -40.163 1.00 80.75 86 ASN A N 1
ATOM 714 C CA . ASN A 1 86 ? 25.875 -9.165 -40.181 1.00 80.75 86 ASN A CA 1
ATOM 715 C C . ASN A 1 86 ? 25.705 -9.828 -38.792 1.00 80.75 86 ASN A C 1
ATOM 717 O O . ASN A 1 86 ? 26.172 -10.945 -38.591 1.00 80.75 86 ASN A O 1
ATOM 721 N N . GLY A 1 87 ? 25.027 -9.164 -37.847 1.00 78.75 87 GLY A N 1
ATOM 722 C CA . GLY A 1 87 ? 24.770 -9.698 -36.499 1.00 78.75 87 GLY A CA 1
ATOM 723 C C . GLY A 1 87 ? 25.921 -9.528 -35.498 1.00 78.75 87 GLY A C 1
ATOM 724 O O . GLY A 1 87 ? 25.844 -10.058 -34.389 1.00 78.75 87 GLY A O 1
ATOM 725 N N . GLU A 1 88 ? 26.970 -8.791 -35.871 1.00 86.62 88 GLU A N 1
ATOM 726 C CA . GLU A 1 88 ? 28.061 -8.383 -34.984 1.00 86.62 88 GLU A CA 1
ATOM 727 C C . GLU A 1 88 ? 28.174 -6.855 -34.936 1.00 86.62 88 GLU A C 1
ATOM 729 O O . GLU A 1 88 ? 27.824 -6.167 -35.899 1.00 86.62 88 GLU A O 1
ATOM 734 N N . ILE A 1 89 ? 28.678 -6.324 -33.816 1.00 90.44 89 ILE A N 1
ATOM 735 C CA . ILE A 1 89 ? 28.903 -4.884 -33.652 1.00 90.44 89 ILE A CA 1
ATOM 736 C C . ILE A 1 89 ? 29.976 -4.415 -34.636 1.00 90.44 89 ILE A C 1
ATOM 738 O O . ILE A 1 89 ? 31.105 -4.912 -34.643 1.00 90.44 89 ILE A O 1
ATOM 742 N N . ASN A 1 90 ? 29.640 -3.413 -35.440 1.00 93.12 90 ASN A N 1
ATOM 743 C CA . ASN A 1 90 ? 30.557 -2.769 -36.358 1.00 93.12 90 ASN A CA 1
ATOM 744 C C . ASN A 1 90 ? 31.238 -1.570 -35.689 1.00 93.12 90 ASN A C 1
ATOM 746 O O . ASN A 1 90 ? 30.760 -0.441 -35.742 1.00 93.12 90 ASN A O 1
ATOM 750 N N . TYR A 1 91 ? 32.417 -1.798 -35.117 1.00 92.38 91 TYR A N 1
ATOM 751 C CA . TYR A 1 91 ? 33.220 -0.738 -34.493 1.00 92.38 91 TYR A CA 1
ATOM 752 C C . TYR A 1 91 ? 33.704 0.356 -35.460 1.00 92.38 91 TYR A C 1
ATOM 754 O O . TYR A 1 91 ? 34.183 1.393 -35.015 1.00 92.38 91 TYR A O 1
ATOM 762 N N . GLN A 1 92 ? 33.588 0.135 -36.770 1.00 93.69 92 GLN A N 1
ATOM 763 C CA . GLN A 1 92 ? 33.938 1.109 -37.808 1.00 93.69 92 GLN A CA 1
ATOM 764 C C . GLN A 1 92 ? 32.724 1.920 -38.286 1.00 93.69 92 GLN A C 1
ATOM 766 O O . GLN A 1 92 ? 32.802 2.572 -39.321 1.00 93.69 92 GLN A O 1
ATOM 771 N N . THR A 1 93 ? 31.578 1.834 -37.603 1.00 93.06 93 THR A N 1
ATOM 772 C CA . THR A 1 93 ? 30.436 2.712 -37.880 1.00 93.06 93 THR A CA 1
ATOM 773 C C . THR A 1 93 ? 30.801 4.149 -37.514 1.00 93.06 93 THR A C 1
ATOM 775 O O . THR A 1 93 ? 31.286 4.400 -36.409 1.00 93.06 93 THR A O 1
ATOM 778 N N . ASP A 1 94 ? 30.538 5.081 -38.428 1.00 94.88 94 ASP A N 1
ATOM 779 C CA . ASP A 1 94 ? 30.682 6.513 -38.184 1.00 94.88 94 ASP A CA 1
ATOM 780 C C . ASP A 1 94 ? 29.569 6.992 -37.238 1.00 94.88 94 ASP A C 1
ATOM 782 O O . ASP A 1 94 ? 28.386 6.789 -37.515 1.00 94.88 94 ASP A O 1
ATOM 786 N N . MET A 1 95 ? 29.936 7.612 -36.114 1.00 93.62 95 MET A N 1
ATOM 787 C CA . MET A 1 95 ? 28.991 7.956 -35.043 1.00 93.62 95 MET A CA 1
ATOM 788 C C . MET A 1 95 ? 28.687 9.448 -34.973 1.00 93.62 95 MET A C 1
ATOM 790 O O . MET A 1 95 ? 27.532 9.827 -34.784 1.00 93.62 95 MET A O 1
ATOM 794 N N . VAL A 1 96 ? 29.708 10.295 -35.105 1.00 94.06 96 VAL A N 1
ATOM 795 C CA . VAL A 1 96 ? 29.557 11.752 -35.006 1.00 94.06 96 VAL A CA 1
ATOM 796 C C . VAL A 1 96 ? 30.513 12.433 -35.974 1.00 94.06 96 VAL A C 1
ATOM 798 O O . VAL A 1 96 ? 31.668 12.021 -36.112 1.00 94.06 96 VAL A O 1
ATOM 801 N N . CYS A 1 97 ? 30.048 13.504 -36.608 1.00 94.25 97 CYS A N 1
ATOM 802 C CA . CYS A 1 97 ? 30.888 14.420 -37.365 1.00 94.25 97 CYS A CA 1
ATOM 803 C C . CYS A 1 97 ? 30.899 15.784 -36.692 1.00 94.25 97 CYS A C 1
ATOM 805 O O . CYS A 1 97 ? 29.843 16.345 -36.396 1.00 94.25 97 CYS A O 1
ATOM 807 N N . VAL A 1 98 ? 32.098 16.321 -36.490 1.00 93.69 98 VAL A N 1
ATOM 808 C CA . VAL A 1 98 ? 32.281 17.622 -35.853 1.00 93.69 98 VAL A CA 1
ATOM 809 C C . VAL A 1 98 ? 33.270 18.491 -36.622 1.00 93.69 98 VAL A C 1
ATOM 811 O O . VAL A 1 98 ? 34.227 17.988 -37.222 1.00 93.69 98 VAL A O 1
ATOM 814 N N . THR A 1 99 ? 33.062 19.803 -36.574 1.00 93.12 99 THR A N 1
ATOM 815 C CA . THR A 1 99 ? 33.933 20.811 -37.182 1.00 93.12 99 THR A CA 1
ATOM 816 C C . THR A 1 99 ? 34.555 21.683 -36.096 1.00 93.12 99 THR A C 1
ATOM 818 O O . THR A 1 99 ? 33.865 22.394 -35.370 1.00 93.12 99 THR A O 1
ATOM 821 N N . PHE A 1 100 ? 35.882 21.641 -35.985 1.00 89.56 100 PHE A N 1
ATOM 822 C CA . PHE A 1 100 ? 36.636 22.441 -35.016 1.00 89.56 100 PHE A CA 1
ATOM 823 C C . PHE A 1 100 ? 36.740 23.909 -35.448 1.00 89.56 100 PHE A C 1
ATOM 825 O O . PHE A 1 100 ? 36.687 24.218 -36.642 1.00 89.56 100 PHE A O 1
ATOM 832 N N . SER A 1 101 ? 37.010 24.806 -34.495 1.00 84.81 101 SER A N 1
ATOM 833 C CA . SER A 1 101 ? 37.255 26.242 -34.734 1.00 84.81 101 SER A CA 1
ATOM 834 C C . SER A 1 101 ? 38.371 26.506 -35.765 1.00 84.81 101 SER A C 1
ATOM 836 O O . SER A 1 101 ? 38.348 27.497 -36.494 1.00 84.81 101 SER A O 1
ATOM 838 N N . SER A 1 102 ? 39.309 25.560 -35.899 1.00 83.19 102 SER A N 1
ATOM 839 C CA . SER A 1 102 ? 40.367 25.531 -36.921 1.00 83.19 102 SER A CA 1
ATOM 840 C C . SER A 1 102 ? 39.885 25.312 -38.368 1.00 83.19 102 SER A C 1
ATOM 842 O O . SER A 1 102 ? 40.693 25.383 -39.296 1.00 83.19 102 SER A O 1
ATOM 844 N N . GLY A 1 103 ? 38.598 25.021 -38.583 1.00 84.06 103 GLY A N 1
ATOM 845 C CA . GLY A 1 103 ? 38.015 24.676 -39.885 1.00 84.06 103 GLY A CA 1
ATOM 846 C C . GLY A 1 103 ? 38.249 23.223 -40.314 1.00 84.06 103 GLY A C 1
ATOM 847 O O . GLY A 1 103 ? 37.955 22.860 -41.452 1.00 84.06 103 GLY A O 1
ATOM 848 N N . ARG A 1 104 ? 38.799 22.381 -39.429 1.00 89.88 104 ARG A N 1
ATOM 849 C CA . ARG A 1 104 ? 38.981 20.945 -39.668 1.00 89.88 104 ARG A CA 1
ATOM 850 C C . ARG A 1 104 ? 37.712 20.185 -39.288 1.00 89.88 104 ARG A C 1
ATOM 852 O O . ARG A 1 104 ? 37.320 20.202 -38.126 1.00 89.88 104 ARG A O 1
ATOM 859 N N . THR A 1 105 ? 37.150 19.447 -40.239 1.00 93.81 105 THR A N 1
ATOM 860 C CA . THR A 1 105 ? 36.046 18.507 -39.999 1.00 93.81 105 THR A CA 1
ATOM 861 C C . THR A 1 105 ? 36.593 17.098 -39.777 1.00 93.81 105 THR A C 1
ATOM 863 O O . THR A 1 105 ? 37.453 16.634 -40.535 1.00 93.81 105 THR A O 1
ATOM 866 N N . VAL A 1 106 ? 36.134 16.427 -38.723 1.00 94.06 106 VAL A N 1
ATOM 867 C CA . VAL A 1 106 ? 36.538 15.064 -38.353 1.00 94.06 106 VAL A CA 1
ATOM 868 C C . VAL A 1 106 ? 35.291 14.218 -38.130 1.00 94.06 106 VAL A C 1
ATOM 870 O O . VAL A 1 106 ? 34.361 14.641 -37.447 1.00 94.06 106 VAL A O 1
ATOM 873 N N . ILE A 1 107 ? 35.296 13.019 -38.707 1.00 96.12 107 ILE A N 1
ATOM 874 C CA . ILE A 1 107 ? 34.291 11.986 -38.461 1.00 96.12 107 ILE A CA 1
ATOM 875 C C . ILE A 1 107 ? 34.915 10.989 -37.493 1.00 96.12 107 ILE A C 1
ATOM 877 O O . ILE A 1 107 ? 36.020 10.510 -37.748 1.00 96.12 107 ILE A O 1
ATOM 881 N N . TYR A 1 108 ? 34.218 10.707 -36.398 1.00 95.69 108 TYR A N 1
ATOM 882 C CA . TYR A 1 108 ? 34.647 9.753 -35.387 1.00 95.69 108 TYR A CA 1
ATOM 883 C C . TYR A 1 108 ? 33.843 8.464 -35.492 1.00 95.69 108 TYR A C 1
ATOM 885 O O . TYR A 1 108 ? 32.607 8.469 -35.508 1.00 95.69 108 TYR A O 1
ATOM 893 N N . THR A 1 109 ? 34.565 7.353 -35.523 1.00 96.50 109 THR A N 1
ATOM 894 C CA . THR A 1 109 ? 33.997 6.006 -35.498 1.00 96.50 109 THR A CA 1
ATOM 895 C C . THR A 1 109 ? 33.627 5.570 -34.079 1.00 96.50 109 THR A C 1
ATOM 897 O O . THR A 1 109 ? 34.097 6.130 -33.084 1.00 96.50 109 THR A O 1
ATOM 900 N N . LEU A 1 110 ? 32.810 4.520 -33.974 1.00 94.88 110 LEU A N 1
ATOM 901 C CA . LEU A 1 110 ? 32.447 3.901 -32.699 1.00 94.88 110 LEU A CA 1
ATOM 902 C C . LEU A 1 110 ? 33.685 3.473 -31.885 1.00 94.88 110 LEU A C 1
ATOM 904 O O . LEU A 1 110 ? 33.744 3.737 -30.687 1.00 94.88 110 LEU A O 1
ATOM 908 N N . ASP A 1 111 ? 34.693 2.856 -32.515 1.00 95.88 111 ASP A N 1
ATOM 909 C CA . ASP A 1 111 ? 35.951 2.477 -31.847 1.00 95.88 111 ASP A CA 1
ATOM 910 C C . ASP A 1 111 ? 36.689 3.691 -31.269 1.00 95.88 111 ASP A C 1
ATOM 912 O O . ASP A 1 111 ? 37.153 3.654 -30.129 1.00 95.88 111 ASP A O 1
ATOM 916 N N . GLU A 1 112 ? 36.795 4.774 -32.040 1.00 96.00 112 GLU A N 1
ATOM 917 C CA . GLU A 1 112 ? 37.509 5.985 -31.627 1.00 96.00 112 GLU A CA 1
ATOM 918 C C . GLU A 1 112 ? 36.825 6.660 -30.440 1.00 96.00 112 GLU A C 1
ATOM 920 O O . GLU A 1 112 ? 37.502 6.981 -29.462 1.00 96.00 112 GLU A O 1
ATOM 925 N N . MET A 1 113 ? 35.496 6.783 -30.473 1.00 95.19 113 MET A N 1
ATOM 926 C CA . MET A 1 113 ? 34.724 7.345 -29.361 1.00 95.19 113 MET A CA 1
ATOM 927 C C . MET A 1 113 ? 34.828 6.485 -28.098 1.00 95.19 113 MET A C 1
ATOM 929 O O . MET A 1 113 ? 35.081 7.011 -27.016 1.00 95.19 113 MET A O 1
ATOM 933 N N . ILE A 1 114 ? 34.735 5.154 -28.219 1.00 94.56 114 ILE A N 1
ATOM 934 C CA . ILE A 1 114 ? 34.906 4.243 -27.074 1.00 94.56 114 ILE A CA 1
ATOM 935 C C . ILE A 1 114 ? 36.315 4.361 -26.486 1.00 94.56 114 ILE A C 1
ATOM 937 O O . ILE A 1 114 ? 36.483 4.361 -25.266 1.00 94.56 114 ILE A O 1
ATOM 941 N N . ARG A 1 115 ? 37.353 4.416 -27.329 1.00 94.62 115 ARG A N 1
ATOM 942 C CA . ARG A 1 115 ? 38.742 4.556 -26.866 1.00 94.62 115 ARG A CA 1
ATOM 943 C C . ARG A 1 115 ? 38.971 5.892 -26.180 1.00 94.62 115 ARG A C 1
ATOM 945 O O . ARG A 1 115 ? 39.671 5.916 -25.170 1.00 94.62 115 ARG A O 1
ATOM 952 N N . TYR A 1 116 ? 38.380 6.960 -26.705 1.00 93.19 116 TYR A N 1
ATOM 953 C CA . TYR A 1 116 ? 38.452 8.282 -26.104 1.00 93.19 116 TYR A CA 1
ATOM 954 C C . TYR A 1 116 ? 37.777 8.295 -24.725 1.00 93.19 116 TYR A C 1
ATOM 956 O O . TYR A 1 116 ? 38.454 8.579 -23.737 1.00 93.19 116 TYR A O 1
ATOM 964 N N . ALA A 1 117 ? 36.530 7.825 -24.616 1.00 92.62 117 ALA A N 1
ATOM 965 C CA . ALA A 1 117 ? 35.823 7.701 -23.338 1.00 92.62 117 ALA A CA 1
ATOM 966 C C . ALA A 1 117 ? 36.612 6.855 -22.315 1.00 92.62 117 ALA A C 1
ATOM 968 O O . ALA A 1 117 ? 36.820 7.261 -21.171 1.00 92.62 117 ALA A O 1
ATOM 969 N N . LYS A 1 118 ? 37.159 5.707 -22.739 1.00 92.50 118 LYS A N 1
ATOM 970 C CA . LYS A 1 118 ? 38.013 4.859 -21.886 1.00 92.50 118 LYS A CA 1
ATOM 971 C C . LYS A 1 118 ? 39.288 5.557 -21.427 1.00 92.50 118 LYS A C 1
ATOM 973 O O . LYS A 1 118 ? 39.739 5.306 -20.312 1.00 92.50 118 LYS A O 1
ATOM 978 N N . SER A 1 119 ? 39.884 6.403 -22.267 1.00 91.25 119 SER A N 1
ATOM 979 C CA . SER A 1 119 ? 41.092 7.153 -21.907 1.00 91.25 119 SER A CA 1
ATOM 980 C C . SER A 1 119 ? 40.838 8.184 -20.803 1.00 91.25 119 SER A C 1
ATOM 982 O O . SER A 1 119 ? 41.736 8.436 -20.002 1.00 91.25 119 SER A O 1
ATOM 984 N N . LEU A 1 120 ? 39.604 8.690 -20.711 1.00 89.56 120 LEU A N 1
ATOM 985 C CA . LEU A 1 120 ? 39.133 9.591 -19.654 1.00 89.56 120 LEU A CA 1
ATOM 986 C C . LEU A 1 120 ? 38.674 8.848 -18.387 1.00 89.56 120 LEU A C 1
ATOM 988 O O . LEU A 1 120 ? 38.384 9.471 -17.371 1.00 89.56 120 LEU A O 1
ATOM 992 N N . GLY A 1 121 ? 38.653 7.511 -18.414 1.00 90.81 121 GLY A N 1
ATOM 993 C CA . GLY A 1 121 ? 38.260 6.678 -17.277 1.00 90.81 121 GLY A CA 1
ATOM 994 C C . GLY A 1 121 ? 36.785 6.272 -17.257 1.00 90.81 121 GLY A C 1
ATOM 995 O O . GLY A 1 121 ? 36.337 5.739 -16.241 1.00 90.81 121 GLY A O 1
ATOM 996 N N . TYR A 1 122 ? 36.038 6.480 -18.346 1.00 94.06 122 TYR A N 1
ATOM 997 C CA . TYR A 1 122 ? 34.677 5.958 -18.487 1.00 94.06 122 TYR A CA 1
ATOM 998 C C . TYR A 1 122 ? 34.672 4.472 -18.859 1.00 94.06 122 TYR A C 1
ATOM 1000 O O . TYR A 1 122 ? 35.512 3.980 -19.621 1.00 94.06 122 TYR A O 1
ATOM 1008 N N . TYR A 1 123 ? 33.695 3.740 -18.335 1.00 93.00 123 TYR A N 1
ATOM 1009 C CA . TYR A 1 123 ? 33.467 2.329 -18.626 1.00 93.00 123 TYR A CA 1
ATOM 1010 C C . TYR A 1 123 ? 31.980 1.978 -18.491 1.00 93.00 123 TYR A C 1
ATOM 1012 O O . TYR A 1 123 ? 31.209 2.728 -17.903 1.00 93.00 123 TYR A O 1
ATOM 1020 N N . LEU A 1 124 ? 31.587 0.825 -19.039 1.00 93.62 124 LEU A N 1
ATOM 1021 C CA . LEU A 1 124 ? 30.254 0.256 -18.833 1.00 93.62 124 LEU A CA 1
ATOM 1022 C C . LEU A 1 124 ? 30.273 -0.675 -17.617 1.00 93.62 124 LEU A C 1
ATOM 1024 O O . LEU A 1 124 ? 31.182 -1.500 -17.489 1.00 93.62 124 LEU A O 1
ATOM 1028 N N . THR A 1 125 ? 29.287 -0.541 -16.735 1.00 93.56 125 THR A N 1
ATOM 1029 C CA . THR A 1 125 ? 29.072 -1.437 -15.591 1.00 93.56 125 THR A CA 1
ATOM 1030 C C . THR A 1 125 ? 28.554 -2.810 -16.039 1.00 93.56 125 THR A C 1
ATOM 1032 O O . THR A 1 125 ? 28.242 -3.031 -17.210 1.00 93.56 125 THR A O 1
ATOM 1035 N N . ASP A 1 126 ? 28.393 -3.737 -15.090 1.00 88.19 126 ASP A N 1
ATOM 1036 C CA . ASP A 1 126 ? 27.740 -5.032 -15.339 1.00 88.19 126 ASP A CA 1
ATOM 1037 C C . ASP A 1 126 ? 26.262 -4.890 -15.765 1.00 88.19 126 ASP A C 1
ATOM 1039 O O . ASP A 1 126 ? 25.712 -5.802 -16.380 1.00 88.19 126 ASP A O 1
ATOM 1043 N N . SER A 1 127 ? 25.619 -3.756 -15.452 1.00 88.06 127 SER A N 1
ATOM 1044 C CA . SER A 1 127 ? 24.271 -3.400 -15.919 1.00 88.06 127 SER A CA 1
ATOM 1045 C C . SER A 1 127 ? 24.265 -2.629 -17.243 1.00 88.06 127 SER A C 1
ATOM 1047 O O . SER A 1 127 ? 23.192 -2.256 -17.705 1.00 88.06 127 SER A O 1
ATOM 1049 N N . TYR A 1 128 ? 25.433 -2.442 -17.870 1.00 91.56 128 TYR A N 1
ATOM 1050 C CA . TYR A 1 128 ? 25.632 -1.662 -19.096 1.00 91.56 128 TYR A CA 1
ATOM 1051 C C . TYR A 1 128 ? 25.351 -0.159 -18.954 1.00 91.56 128 TYR A C 1
ATOM 1053 O O . TYR A 1 128 ? 25.145 0.523 -19.951 1.00 91.56 128 TYR A O 1
ATOM 1061 N N . GLU A 1 129 ? 25.404 0.372 -17.734 1.00 92.38 129 GLU A N 1
ATOM 1062 C CA . GLU A 1 129 ? 25.328 1.813 -17.480 1.00 92.38 129 GLU A CA 1
ATOM 1063 C C . GLU A 1 129 ? 26.720 2.444 -17.594 1.00 92.38 129 GLU A C 1
ATOM 1065 O O . GLU A 1 129 ? 27.729 1.814 -17.257 1.00 92.38 129 GLU A O 1
ATOM 1070 N N . VAL A 1 130 ? 26.795 3.695 -18.051 1.00 92.69 130 VAL A N 1
ATOM 1071 C CA . VAL A 1 130 ? 28.060 4.436 -18.096 1.00 92.69 130 VAL A CA 1
ATOM 1072 C C . VAL A 1 130 ? 28.455 4.873 -16.687 1.00 92.69 130 VAL A C 1
ATOM 1074 O O . VAL A 1 130 ? 27.678 5.497 -15.969 1.00 92.69 130 VAL A O 1
ATOM 1077 N N . ALA A 1 131 ? 29.682 4.553 -16.287 1.00 91.62 131 ALA A N 1
ATOM 1078 C CA . ALA A 1 131 ? 30.241 4.922 -14.995 1.00 91.62 131 ALA A CA 1
ATOM 1079 C C . ALA A 1 131 ? 31.712 5.337 -15.111 1.00 91.62 131 ALA A C 1
ATOM 1081 O O . ALA A 1 131 ? 32.384 5.091 -16.115 1.00 91.62 131 ALA A O 1
ATOM 1082 N N . GLY A 1 132 ? 32.224 5.942 -14.038 1.00 89.25 132 GLY A N 1
ATOM 1083 C CA . GLY A 1 132 ? 33.586 6.464 -13.979 1.00 89.25 132 GLY A CA 1
ATOM 1084 C C . GLY A 1 132 ? 33.646 7.931 -14.385 1.00 89.25 132 GLY A C 1
ATOM 1085 O O . GLY A 1 132 ? 32.753 8.700 -14.042 1.00 89.25 132 GLY A O 1
ATOM 1086 N N . GLY A 1 133 ? 34.730 8.297 -15.058 1.00 85.38 133 GLY A N 1
ATOM 1087 C CA . GLY A 1 133 ? 35.020 9.669 -15.463 1.00 85.38 133 GLY A CA 1
ATOM 1088 C C . GLY A 1 133 ? 36.358 10.176 -14.922 1.00 85.38 133 GLY A C 1
ATOM 1089 O O . GLY A 1 133 ? 37.053 9.468 -14.175 1.00 85.38 133 GLY A O 1
ATOM 1090 N N . PRO A 1 134 ? 36.750 11.393 -15.315 1.00 81.88 134 PRO A N 1
ATOM 1091 C CA . PRO A 1 134 ? 38.069 11.920 -15.016 1.00 81.88 134 PRO A CA 1
ATOM 1092 C C . PRO A 1 134 ? 38.259 12.154 -13.509 1.00 81.88 134 PRO A C 1
ATOM 1094 O O . PRO A 1 134 ? 37.372 12.610 -12.792 1.00 81.88 134 PRO A O 1
ATOM 1097 N N . SER A 1 135 ? 39.462 11.844 -13.003 1.00 69.50 135 SER A N 1
ATOM 1098 C CA . SER A 1 135 ? 39.804 11.994 -11.569 1.00 69.50 135 SER A CA 1
ATOM 1099 C C . SER A 1 135 ? 39.816 13.454 -11.092 1.00 69.50 135 SER A C 1
ATOM 1101 O O . SER A 1 135 ? 39.801 13.719 -9.890 1.00 69.50 135 SER A O 1
ATOM 1103 N N . VAL A 1 136 ? 39.894 14.394 -12.031 1.00 68.19 136 VAL A N 1
ATOM 1104 C CA . VAL A 1 136 ? 39.835 15.840 -11.825 1.00 68.19 136 VAL A CA 1
ATOM 1105 C C . VAL A 1 136 ? 38.890 16.366 -12.896 1.00 68.19 136 VAL A C 1
ATOM 1107 O O . VAL A 1 136 ? 39.111 16.070 -14.064 1.00 68.19 136 VAL A O 1
ATOM 1110 N N . ALA A 1 137 ? 37.850 17.106 -12.506 1.00 59.75 137 ALA A N 1
ATOM 1111 C CA . ALA A 1 137 ? 37.025 17.825 -13.472 1.00 59.75 137 ALA A CA 1
ATOM 1112 C C . ALA A 1 137 ? 37.925 18.825 -14.203 1.00 59.75 137 ALA A C 1
ATOM 1114 O O . ALA A 1 137 ? 38.543 19.673 -13.544 1.00 59.75 137 ALA A O 1
ATOM 1115 N N . ASP A 1 138 ? 38.051 18.684 -15.521 1.00 57.28 138 ASP A N 1
ATOM 1116 C CA . ASP A 1 138 ? 38.797 19.645 -16.320 1.00 57.28 138 ASP A CA 1
ATOM 1117 C C . ASP A 1 138 ? 37.971 20.936 -16.344 1.00 57.28 138 ASP A C 1
ATOM 1119 O O . ASP A 1 138 ? 36.963 21.051 -17.028 1.00 57.28 138 ASP A O 1
ATOM 1123 N N . ASN A 1 139 ? 38.322 21.882 -15.470 1.00 49.62 139 ASN A N 1
ATOM 1124 C CA . ASN A 1 139 ? 37.700 23.207 -15.411 1.00 49.62 139 ASN A CA 1
ATOM 1125 C C . ASN A 1 139 ? 38.436 24.182 -16.346 1.00 49.62 139 ASN A C 1
ATOM 1127 O O . ASN A 1 139 ? 38.581 25.365 -16.021 1.00 49.62 139 ASN A O 1
ATOM 1131 N N . SER A 1 140 ? 38.996 23.694 -17.454 1.00 51.66 140 SER A N 1
ATOM 1132 C CA . SER A 1 140 ? 39.507 24.568 -18.498 1.00 51.66 140 SER A CA 1
ATOM 1133 C C . SER A 1 140 ? 38.326 25.153 -19.263 1.00 51.66 140 SER A C 1
ATOM 1135 O O . SER A 1 140 ? 37.753 24.509 -20.129 1.00 51.66 140 SER A O 1
ATOM 1137 N N . ASP A 1 141 ? 38.032 26.433 -19.023 1.00 48.69 141 ASP A N 1
ATOM 1138 C CA . ASP A 1 141 ? 37.172 27.279 -19.877 1.00 48.69 141 ASP A CA 1
ATOM 1139 C C . ASP A 1 141 ? 37.706 27.425 -21.336 1.00 48.69 141 ASP A C 1
ATOM 1141 O O . ASP A 1 141 ? 37.257 28.289 -22.086 1.00 48.69 141 ASP A O 1
ATOM 1145 N N . ASP A 1 142 ? 38.699 26.616 -21.724 1.00 50.50 142 ASP A N 1
ATOM 1146 C CA . ASP A 1 142 ? 39.498 26.660 -22.956 1.00 50.50 142 ASP A CA 1
ATOM 1147 C C . ASP A 1 142 ? 39.277 25.405 -23.832 1.00 50.50 142 ASP A C 1
ATOM 1149 O O . ASP A 1 142 ? 40.018 25.177 -24.794 1.00 50.50 142 ASP A O 1
ATOM 1153 N N . ASP A 1 143 ? 38.273 24.579 -23.516 1.00 58.25 143 ASP A N 1
ATOM 1154 C CA . ASP A 1 143 ? 37.913 23.444 -24.360 1.00 58.25 143 ASP A CA 1
ATOM 1155 C C . ASP A 1 143 ? 37.323 23.957 -25.676 1.00 58.25 143 ASP A C 1
ATOM 1157 O O . ASP A 1 143 ? 36.288 24.621 -25.730 1.00 58.25 143 ASP A O 1
ATOM 1161 N N . ASP A 1 144 ? 38.034 23.667 -26.761 1.00 68.50 144 ASP A N 1
ATOM 1162 C CA . ASP A 1 144 ? 37.675 24.025 -28.128 1.00 68.50 144 ASP A CA 1
ATOM 1163 C C . ASP A 1 144 ? 36.410 23.233 -28.508 1.00 68.50 144 ASP A C 1
ATOM 1165 O O . ASP A 1 144 ? 36.511 22.132 -29.044 1.00 68.50 144 ASP A O 1
ATOM 1169 N N . LEU A 1 145 ? 35.222 23.745 -28.156 1.00 85.62 145 LEU A N 1
ATOM 1170 C CA . LEU A 1 145 ? 33.932 23.090 -28.395 1.00 85.62 145 LEU A CA 1
ATOM 1171 C C . LEU A 1 145 ? 33.676 23.011 -29.907 1.00 85.62 145 LEU A C 1
ATOM 1173 O O . LEU A 1 145 ? 33.414 24.042 -30.539 1.00 85.62 145 LEU A O 1
ATOM 1177 N N . PRO A 1 146 ? 33.768 21.825 -30.534 1.00 89.06 146 PRO A N 1
ATOM 1178 C CA . PRO A 1 146 ? 33.532 21.718 -31.957 1.00 89.06 146 PRO A CA 1
ATOM 1179 C C . PRO A 1 146 ? 32.035 21.835 -32.274 1.00 89.06 146 PRO A C 1
ATOM 1181 O O . PRO A 1 146 ? 31.170 21.450 -31.487 1.00 89.06 146 PRO A O 1
ATOM 1184 N N . LEU A 1 147 ? 31.737 22.349 -33.465 1.00 90.88 147 LEU A N 1
ATOM 1185 C CA . LEU A 1 147 ? 30.385 22.381 -34.013 1.00 90.88 147 LEU A CA 1
ATOM 1186 C C . LEU A 1 147 ? 29.959 20.960 -34.393 1.00 90.88 147 LEU A C 1
ATOM 1188 O O . LEU A 1 147 ? 30.668 20.290 -35.147 1.00 90.88 147 LEU A O 1
ATOM 1192 N N . ILE A 1 148 ? 28.797 20.519 -33.925 1.00 92.31 148 ILE A N 1
ATOM 1193 C CA . ILE A 1 148 ? 28.179 19.253 -34.318 1.00 92.31 148 ILE A CA 1
ATOM 1194 C C . ILE A 1 148 ? 27.566 19.425 -35.713 1.00 92.31 148 ILE A C 1
ATOM 1196 O O . ILE A 1 148 ? 26.657 20.232 -35.920 1.00 92.31 148 ILE A O 1
ATOM 1200 N N . GLU A 1 149 ? 28.068 18.655 -36.681 1.00 91.31 149 GLU A N 1
ATOM 1201 C CA . GLU A 1 149 ? 27.503 18.602 -38.036 1.00 91.31 149 GLU A CA 1
ATOM 1202 C C . GLU A 1 149 ? 26.344 17.604 -38.100 1.00 91.31 149 GLU A C 1
ATOM 1204 O O . GLU A 1 149 ? 25.321 17.874 -38.725 1.00 91.31 149 GLU A O 1
ATOM 1209 N N . TRP A 1 150 ? 26.511 16.438 -37.467 1.00 92.06 150 TRP A N 1
ATOM 1210 C CA . TRP A 1 150 ? 25.468 15.422 -37.318 1.00 92.06 150 TRP A CA 1
ATOM 1211 C C . TRP A 1 150 ? 25.854 14.362 -36.277 1.00 92.06 150 TRP A C 1
ATOM 1213 O O . TRP A 1 150 ? 27.040 14.096 -36.044 1.00 92.06 150 TRP A O 1
ATOM 1223 N N . LYS A 1 151 ? 24.836 13.698 -35.715 1.00 92.06 151 LYS A N 1
ATOM 1224 C CA . LYS A 1 151 ? 24.950 12.529 -34.829 1.00 92.06 151 LYS A CA 1
ATOM 1225 C C . LYS A 1 151 ? 24.193 11.355 -35.449 1.00 92.06 151 LYS A C 1
ATOM 1227 O O . LYS A 1 151 ? 23.032 11.489 -35.822 1.00 92.06 151 LYS A O 1
ATOM 1232 N N . ALA A 1 152 ? 24.828 10.193 -35.569 1.00 89.50 152 ALA A N 1
ATOM 1233 C CA . ALA A 1 152 ? 24.211 9.037 -36.223 1.00 89.50 152 ALA A CA 1
ATOM 1234 C C . ALA A 1 152 ? 23.090 8.394 -35.386 1.00 89.50 152 ALA A C 1
ATOM 1236 O O . ALA A 1 152 ? 22.169 7.801 -35.941 1.00 89.50 152 ALA A O 1
ATOM 1237 N N . TYR A 1 153 ? 23.171 8.510 -34.058 1.00 88.06 153 TYR A N 1
ATOM 1238 C CA . TYR A 1 153 ? 22.181 7.986 -33.110 1.00 88.06 153 TYR A CA 1
ATOM 1239 C C . TYR A 1 153 ? 20.999 8.933 -32.869 1.00 88.06 153 TYR A C 1
ATOM 1241 O O . TYR A 1 153 ? 19.995 8.503 -32.308 1.00 88.06 153 TYR A O 1
ATOM 1249 N N . ASP A 1 154 ? 21.103 10.187 -33.313 1.00 86.06 154 ASP A N 1
ATOM 1250 C CA . ASP A 1 154 ? 20.041 11.188 -33.214 1.00 86.06 154 ASP A CA 1
ATOM 1251 C C . ASP A 1 154 ? 20.045 12.103 -34.457 1.00 86.06 154 ASP A C 1
ATOM 1253 O O . ASP A 1 154 ? 20.515 13.242 -34.418 1.00 86.06 154 ASP A O 1
ATOM 1257 N N . PRO A 1 155 ? 19.593 11.585 -35.615 1.00 78.69 155 PRO A N 1
ATOM 1258 C CA . PRO A 1 155 ? 19.710 12.283 -36.896 1.00 78.69 155 PRO A CA 1
ATOM 1259 C C . PRO A 1 155 ? 18.740 13.463 -37.054 1.00 78.69 155 PRO A C 1
ATOM 1261 O O . PRO A 1 155 ? 18.911 14.263 -37.971 1.00 78.69 155 PRO A O 1
ATOM 1264 N N . ASN A 1 156 ? 17.718 13.558 -36.198 1.00 76.12 156 ASN A N 1
ATOM 1265 C CA . ASN A 1 156 ? 16.667 14.578 -36.260 1.00 76.12 156 ASN A CA 1
ATOM 1266 C C . ASN A 1 156 ? 16.707 15.518 -35.043 1.00 76.12 156 ASN A C 1
ATOM 1268 O O . ASN A 1 156 ? 15.674 16.082 -34.678 1.00 76.12 156 ASN A O 1
ATOM 1272 N N . GLU A 1 157 ? 17.871 15.670 -34.408 1.00 82.31 157 GLU A N 1
ATOM 1273 C CA . GLU A 1 157 ? 18.035 16.547 -33.251 1.00 82.31 157 GLU A CA 1
ATOM 1274 C C . GLU A 1 157 ? 17.631 17.992 -33.588 1.00 82.31 157 GLU A C 1
ATOM 1276 O O . GLU A 1 157 ? 18.057 18.569 -34.594 1.00 82.31 157 GLU A O 1
ATOM 1281 N N . VAL A 1 158 ? 16.794 18.585 -32.735 1.00 80.56 158 VAL A N 1
ATOM 1282 C CA . VAL A 1 158 ? 16.354 19.977 -32.864 1.00 80.56 158 VAL A CA 1
ATOM 1283 C C . VAL A 1 158 ? 17.000 20.799 -31.757 1.00 80.56 158 VAL A C 1
ATOM 1285 O O . VAL A 1 158 ? 16.604 20.712 -30.596 1.00 80.56 158 VAL A O 1
ATOM 1288 N N . TYR A 1 159 ? 17.969 21.632 -32.132 1.00 83.88 159 TYR A N 1
ATOM 1289 C CA . TYR A 1 159 ? 18.629 22.560 -31.215 1.00 83.88 159 TYR A CA 1
ATOM 1290 C C . TYR A 1 159 ? 17.691 23.711 -30.839 1.00 83.88 159 TYR A C 1
ATOM 1292 O O . TYR A 1 159 ? 17.099 24.354 -31.713 1.00 83.88 159 TYR A O 1
ATOM 1300 N N . SER A 1 160 ? 17.545 23.966 -29.538 1.00 84.44 160 SER A N 1
ATOM 1301 C CA . SER A 1 160 ? 16.687 25.045 -29.035 1.00 84.44 160 SER A CA 1
ATOM 1302 C C . SER A 1 160 ? 17.411 26.386 -29.099 1.00 84.44 160 SER A C 1
ATOM 1304 O O . SER A 1 160 ? 16.816 27.402 -29.471 1.00 84.44 160 SER A O 1
ATOM 1306 N N . GLU A 1 161 ? 18.708 26.380 -28.796 1.00 86.12 161 GLU A N 1
ATOM 1307 C CA . GLU A 1 161 ? 19.589 27.538 -28.843 1.00 86.12 161 GLU A CA 1
ATOM 1308 C C . GLU A 1 161 ? 20.809 27.278 -29.747 1.00 86.12 161 GLU A C 1
ATOM 1310 O O . GLU A 1 161 ? 21.262 26.142 -29.872 1.00 86.12 161 GLU A O 1
ATOM 1315 N N . PRO A 1 162 ? 21.408 28.318 -30.363 1.00 80.06 162 PRO A N 1
ATOM 1316 C CA . PRO A 1 162 ? 22.604 28.152 -31.196 1.00 80.06 162 PRO A CA 1
ATOM 1317 C C . PRO A 1 162 ? 23.811 27.541 -30.465 1.00 80.06 162 PRO A C 1
ATOM 1319 O O . PRO A 1 162 ? 24.701 27.003 -31.116 1.00 80.06 162 PRO A O 1
ATOM 1322 N N . GLY A 1 163 ? 23.861 27.657 -29.132 1.00 81.38 163 GLY A N 1
ATOM 1323 C CA . GLY A 1 163 ? 24.910 27.061 -28.302 1.00 81.38 163 GLY A CA 1
ATOM 1324 C C . GLY A 1 163 ? 24.798 25.540 -28.177 1.00 81.38 163 GLY A C 1
ATOM 1325 O O . GLY A 1 163 ? 25.823 24.884 -28.039 1.00 81.38 163 GLY A O 1
ATOM 1326 N N . ASP A 1 164 ? 23.593 24.980 -28.316 1.00 84.31 164 ASP A N 1
ATOM 1327 C CA . ASP A 1 164 ? 23.334 23.540 -28.162 1.00 84.31 164 ASP A CA 1
ATOM 1328 C C . ASP A 1 164 ? 23.969 22.708 -29.290 1.00 84.31 164 ASP A C 1
ATOM 1330 O O . ASP A 1 164 ? 24.146 21.501 -29.162 1.00 84.31 164 ASP A O 1
ATOM 1334 N N . GLN A 1 165 ? 24.333 23.358 -30.401 1.00 87.88 165 GLN A N 1
ATOM 1335 C CA . GLN A 1 165 ? 25.014 22.721 -31.527 1.00 87.88 165 GLN A CA 1
ATOM 1336 C C . GLN A 1 165 ? 26.521 22.513 -31.272 1.00 87.88 165 GLN A C 1
ATOM 1338 O O . GLN A 1 165 ? 27.236 22.008 -32.136 1.00 87.88 165 GLN A O 1
ATOM 1343 N N . TYR A 1 166 ? 27.031 22.902 -30.104 1.00 89.75 166 TYR A N 1
ATOM 1344 C CA . TYR A 1 166 ? 28.423 22.723 -29.709 1.00 89.75 166 TYR A CA 1
ATOM 1345 C C . TYR A 1 166 ? 28.493 21.788 -28.500 1.00 89.75 166 TYR A C 1
ATOM 1347 O O . TYR A 1 166 ? 27.825 22.022 -27.498 1.00 89.75 166 TYR A O 1
ATOM 1355 N N . ALA A 1 167 ? 29.320 20.745 -28.572 1.00 88.69 167 ALA A N 1
ATOM 1356 C CA . ALA A 1 167 ? 29.531 19.823 -27.454 1.00 88.69 167 ALA A CA 1
ATOM 1357 C C . ALA A 1 167 ? 30.978 19.351 -27.406 1.00 88.69 167 ALA A C 1
ATOM 1359 O O . ALA A 1 167 ? 31.610 19.179 -28.451 1.00 88.69 167 ALA A O 1
ATOM 1360 N N . SER A 1 168 ? 31.494 19.115 -26.199 1.00 90.25 168 SER A N 1
ATOM 1361 C CA . SER A 1 168 ? 32.847 18.596 -26.034 1.00 90.25 168 SER A CA 1
ATOM 1362 C C . SER A 1 168 ? 32.962 17.186 -26.623 1.00 90.25 168 SER A C 1
ATOM 1364 O O . SER A 1 168 ? 31.989 16.430 -26.720 1.00 90.25 168 SER A O 1
ATOM 1366 N N . LEU A 1 169 ? 34.179 16.800 -27.017 1.00 90.38 169 LEU A N 1
ATOM 1367 C CA . LEU A 1 169 ? 34.413 15.427 -27.465 1.00 90.38 169 LEU A CA 1
ATOM 1368 C C . LEU A 1 169 ? 34.171 14.420 -26.327 1.00 90.38 169 LEU A C 1
ATOM 1370 O O . LEU A 1 169 ? 33.785 13.285 -26.601 1.00 90.38 169 LEU A O 1
ATOM 1374 N N . GLU A 1 170 ? 34.355 14.835 -25.068 1.00 90.69 170 GLU A N 1
ATOM 1375 C CA . GLU A 1 170 ? 34.008 14.042 -23.885 1.00 90.69 170 GLU A CA 1
ATOM 1376 C C . GLU A 1 170 ? 32.512 13.743 -23.864 1.00 90.69 170 GLU A C 1
ATOM 1378 O O . GLU A 1 170 ? 32.148 12.567 -23.922 1.00 90.69 170 GLU A O 1
ATOM 1383 N N . ASP A 1 171 ? 31.664 14.771 -23.914 1.00 91.25 171 ASP A N 1
ATOM 1384 C CA . ASP A 1 171 ? 30.204 14.622 -23.897 1.00 91.25 171 ASP A CA 1
ATOM 1385 C C . ASP A 1 171 ? 29.716 13.726 -25.038 1.00 91.25 171 ASP A C 1
ATOM 1387 O O . ASP A 1 171 ? 28.906 12.821 -24.836 1.00 91.25 171 ASP A O 1
ATOM 1391 N N . LEU A 1 172 ? 30.244 13.934 -26.247 1.00 93.25 172 LEU A N 1
ATOM 1392 C CA . LEU A 1 172 ? 29.891 13.129 -27.417 1.00 93.25 172 LEU A CA 1
ATOM 1393 C C . LEU A 1 172 ? 30.335 11.670 -27.263 1.00 93.25 172 LEU A C 1
ATOM 1395 O O . LEU A 1 172 ? 29.627 10.758 -27.696 1.00 93.25 172 LEU A O 1
ATOM 1399 N N . SER A 1 173 ? 31.495 11.430 -26.652 1.00 93.44 173 SER A N 1
ATOM 1400 C CA . SER A 1 173 ? 31.994 10.077 -26.402 1.00 93.44 173 SER A CA 1
ATOM 1401 C C . SER A 1 173 ? 31.205 9.349 -25.313 1.00 93.44 173 SER A C 1
ATOM 1403 O O . SER A 1 173 ? 30.979 8.144 -25.442 1.00 93.44 173 SER A O 1
ATOM 1405 N N . VAL A 1 174 ? 30.739 10.073 -24.289 1.00 94.19 174 VAL A N 1
ATOM 1406 C CA . VAL A 1 174 ? 29.852 9.556 -23.241 1.00 94.19 174 VAL A CA 1
ATOM 1407 C C . VAL A 1 174 ? 28.496 9.199 -23.842 1.00 94.19 174 VAL A C 1
ATOM 1409 O O . VAL A 1 174 ? 28.075 8.059 -23.683 1.00 94.19 174 VAL A O 1
ATOM 1412 N N . GLN A 1 175 ? 27.882 10.080 -24.640 1.00 94.31 175 GLN A N 1
ATOM 1413 C CA . GLN A 1 175 ? 26.624 9.790 -25.351 1.00 94.31 175 GLN A CA 1
ATOM 1414 C C . GLN A 1 175 ? 26.735 8.543 -26.243 1.00 94.31 175 GLN A C 1
ATOM 1416 O O . GLN A 1 175 ? 25.856 7.683 -26.250 1.00 94.31 175 GLN A O 1
ATOM 1421 N N . VAL A 1 176 ? 27.840 8.386 -26.982 1.00 94.69 176 VAL A N 1
ATOM 1422 C CA . VAL A 1 176 ? 28.080 7.175 -27.791 1.00 94.69 176 VAL A CA 1
ATOM 1423 C C . VAL A 1 176 ? 28.206 5.924 -26.915 1.00 94.69 176 VAL A C 1
ATOM 1425 O O . VAL A 1 176 ? 27.746 4.847 -27.306 1.00 94.69 176 VAL A O 1
ATOM 1428 N N . LEU A 1 177 ? 28.820 6.044 -25.736 1.00 94.69 177 LEU A N 1
ATOM 1429 C CA . LEU A 1 177 ? 28.929 4.948 -24.779 1.00 94.69 177 LEU A CA 1
ATOM 1430 C C . LEU A 1 177 ? 27.569 4.602 -24.149 1.00 94.69 177 LEU A C 1
ATOM 1432 O O . LEU A 1 177 ? 27.296 3.418 -23.975 1.00 94.69 177 LEU A O 1
ATOM 1436 N N . GLU A 1 178 ? 26.711 5.590 -23.882 1.00 94.69 178 GLU A N 1
ATOM 1437 C CA . GLU A 1 178 ? 25.325 5.407 -23.422 1.00 94.69 178 GLU A CA 1
ATOM 1438 C C . GLU A 1 178 ? 24.484 4.675 -24.470 1.00 94.69 178 GLU A C 1
ATOM 1440 O O . GLU A 1 178 ? 23.872 3.660 -24.156 1.00 94.69 178 GLU A O 1
ATOM 1445 N N . VAL A 1 179 ? 24.543 5.094 -25.739 1.00 93.88 179 VAL A N 1
ATOM 1446 C CA . VAL A 1 179 ? 23.864 4.409 -26.858 1.00 93.88 179 VAL A CA 1
ATOM 1447 C C . VAL A 1 179 ? 24.294 2.942 -26.955 1.00 93.88 179 VAL A C 1
ATOM 1449 O O . VAL A 1 179 ? 23.472 2.047 -27.167 1.00 93.88 179 VAL A O 1
ATOM 1452 N N . LEU A 1 180 ? 25.592 2.671 -26.787 1.00 94.06 180 LEU A N 1
ATOM 1453 C CA . LEU A 1 180 ? 26.116 1.309 -26.769 1.00 94.06 180 LEU A CA 1
ATOM 1454 C C . LEU A 1 180 ? 25.656 0.525 -25.526 1.00 94.06 180 LEU A C 1
ATOM 1456 O O . LEU A 1 180 ? 25.358 -0.666 -25.636 1.00 94.06 180 LEU A O 1
ATOM 1460 N N . GLY A 1 181 ? 25.613 1.179 -24.365 1.00 93.50 181 GLY A N 1
ATOM 1461 C CA . GLY A 1 181 ? 25.126 0.632 -23.100 1.00 93.50 181 GLY A CA 1
ATOM 1462 C C . GLY A 1 181 ? 23.662 0.209 -23.188 1.00 93.50 181 GLY A C 1
ATOM 1463 O O . GLY A 1 181 ? 23.360 -0.973 -23.011 1.00 93.50 181 GLY A O 1
ATOM 1464 N N . ASP A 1 182 ? 22.791 1.131 -23.602 1.00 93.38 182 ASP A N 1
ATOM 1465 C CA . ASP A 1 182 ? 21.373 0.894 -23.889 1.00 93.38 182 ASP A CA 1
ATOM 1466 C C . ASP A 1 182 ? 21.207 -0.290 -24.845 1.00 93.38 182 ASP A C 1
ATOM 1468 O O . ASP A 1 182 ? 20.443 -1.222 -24.587 1.00 93.38 182 ASP A O 1
ATOM 1472 N N . TYR A 1 183 ? 21.960 -0.300 -25.949 1.00 93.19 183 TYR A N 1
ATOM 1473 C CA . TYR A 1 183 ? 21.888 -1.378 -26.926 1.00 93.19 183 TYR A CA 1
ATOM 1474 C C . TYR A 1 183 ? 22.219 -2.748 -26.313 1.00 93.19 183 TYR A C 1
ATOM 1476 O O . TYR A 1 183 ? 21.492 -3.723 -26.541 1.00 93.19 183 TYR A O 1
ATOM 1484 N N . TYR A 1 184 ? 23.286 -2.843 -25.513 1.00 92.25 184 TYR A N 1
ATOM 1485 C CA . TYR A 1 184 ? 23.632 -4.086 -24.824 1.00 92.25 184 TYR A CA 1
ATOM 1486 C C . TYR A 1 184 ? 22.590 -4.487 -23.784 1.00 92.25 184 TYR A C 1
ATOM 1488 O O . TYR A 1 184 ? 22.239 -5.668 -23.720 1.00 92.25 184 TYR A O 1
ATOM 1496 N N . GLN A 1 185 ? 22.069 -3.531 -23.018 1.00 91.44 185 GLN A N 1
ATOM 1497 C CA . GLN A 1 185 ? 21.035 -3.767 -22.017 1.00 91.44 185 GLN A CA 1
ATOM 1498 C C . GLN A 1 185 ? 19.766 -4.331 -22.663 1.00 91.44 185 GLN A C 1
ATOM 1500 O O . GLN A 1 185 ? 19.275 -5.384 -22.249 1.00 91.44 185 GLN A O 1
ATOM 1505 N N . ILE A 1 186 ? 19.273 -3.696 -23.728 1.00 91.50 186 ILE A N 1
ATOM 1506 C CA . ILE A 1 186 ? 18.079 -4.136 -24.459 1.00 91.50 186 ILE A CA 1
ATOM 1507 C C . ILE A 1 186 ? 18.324 -5.519 -25.074 1.00 91.50 186 ILE A C 1
ATOM 1509 O O . ILE A 1 186 ? 17.511 -6.435 -24.929 1.00 91.50 186 ILE A O 1
ATOM 1513 N N . ARG A 1 187 ? 19.483 -5.735 -25.708 1.00 90.31 187 ARG A N 1
ATOM 1514 C CA . ARG A 1 187 ? 19.817 -7.041 -26.286 1.00 90.31 187 ARG A CA 1
ATOM 1515 C C . ARG A 1 187 ? 19.874 -8.133 -25.219 1.00 90.31 187 ARG A C 1
ATOM 1517 O O . ARG A 1 187 ? 19.359 -9.224 -25.447 1.00 90.31 187 ARG A O 1
ATOM 1524 N N . ASN A 1 188 ? 20.454 -7.858 -24.055 1.00 89.19 188 ASN A N 1
ATOM 1525 C CA . ASN A 1 188 ? 20.499 -8.815 -22.956 1.00 89.19 188 ASN A CA 1
ATOM 1526 C C . ASN A 1 188 ? 19.098 -9.146 -22.420 1.00 89.19 188 ASN A C 1
ATOM 1528 O O . ASN A 1 188 ? 18.792 -10.321 -22.227 1.00 89.19 188 ASN A O 1
ATOM 1532 N N . ASN A 1 189 ? 18.253 -8.131 -22.235 1.00 86.75 189 ASN A N 1
ATOM 1533 C CA . ASN A 1 189 ? 16.949 -8.279 -21.592 1.00 86.75 189 ASN A CA 1
ATOM 1534 C C . ASN A 1 189 ? 15.893 -8.935 -22.491 1.00 86.75 189 ASN A C 1
ATOM 1536 O O . ASN A 1 189 ? 15.081 -9.706 -21.986 1.00 86.75 189 ASN A O 1
ATOM 1540 N N . TYR A 1 190 ? 15.902 -8.656 -23.802 1.00 87.31 190 TYR A N 1
ATOM 1541 C CA . TYR A 1 190 ? 14.834 -9.126 -24.697 1.00 87.31 190 TYR A CA 1
ATOM 1542 C C . TYR A 1 190 ? 15.293 -10.078 -25.804 1.00 87.31 190 TYR A C 1
ATOM 1544 O O . TYR A 1 190 ? 14.442 -10.781 -26.339 1.00 87.31 190 TYR A O 1
ATOM 1552 N N . ILE A 1 191 ? 16.577 -10.094 -26.192 1.00 88.88 191 ILE A N 1
ATOM 1553 C CA . ILE A 1 191 ? 17.062 -10.865 -27.358 1.00 88.88 191 ILE A CA 1
ATOM 1554 C C . ILE A 1 191 ? 17.873 -12.095 -26.936 1.00 88.88 191 ILE A C 1
ATOM 1556 O O . ILE A 1 191 ? 17.651 -13.192 -27.442 1.00 88.88 191 ILE A O 1
ATOM 1560 N N . ASN A 1 192 ? 18.838 -11.918 -26.032 1.00 87.62 192 ASN A N 1
ATOM 1561 C CA . ASN A 1 192 ? 19.767 -12.973 -25.624 1.00 87.62 192 ASN A CA 1
ATOM 1562 C C . ASN A 1 192 ? 19.137 -13.951 -24.626 1.00 87.62 192 ASN A C 1
ATOM 1564 O O . ASN A 1 192 ? 19.586 -15.093 -24.520 1.00 87.62 192 ASN A O 1
ATOM 1568 N N . GLN A 1 193 ? 18.132 -13.494 -23.880 1.00 85.94 193 GLN A N 1
ATOM 1569 C CA . GLN A 1 193 ? 17.409 -14.279 -22.889 1.00 85.94 193 GLN A CA 1
ATOM 1570 C C . GLN A 1 193 ? 15.937 -14.411 -23.294 1.00 85.94 193 GLN A C 1
ATOM 1572 O O . GLN A 1 193 ? 15.380 -13.490 -23.892 1.00 85.94 193 GLN A O 1
ATOM 1577 N N . PRO A 1 194 ? 15.292 -15.548 -22.986 1.00 88.31 194 PRO A N 1
ATOM 1578 C CA . PRO A 1 194 ? 13.870 -15.705 -23.242 1.00 88.31 194 PRO A CA 1
ATOM 1579 C C . PRO A 1 194 ? 13.060 -14.777 -22.326 1.00 88.31 194 PRO A C 1
ATOM 1581 O O . PRO A 1 194 ? 13.296 -14.725 -21.120 1.00 88.31 194 PRO A O 1
ATOM 1584 N N . SER A 1 195 ? 12.087 -14.072 -22.904 1.00 90.81 195 SER A N 1
ATOM 1585 C CA . SER A 1 195 ? 11.187 -13.150 -22.205 1.00 90.81 195 SER A CA 1
ATOM 1586 C C . SER A 1 195 ? 9.732 -13.525 -22.477 1.00 90.81 195 SER A C 1
ATOM 1588 O O . SER A 1 195 ? 9.416 -14.102 -23.516 1.00 90.81 195 SER A O 1
ATOM 1590 N N . ASN A 1 196 ? 8.849 -13.191 -21.537 1.00 93.44 196 ASN A N 1
ATOM 1591 C CA . ASN A 1 196 ? 7.402 -13.317 -21.681 1.00 93.44 196 ASN A CA 1
ATOM 1592 C C . ASN A 1 196 ? 6.808 -12.221 -22.583 1.00 93.44 196 ASN A C 1
ATOM 1594 O O . ASN A 1 196 ? 5.653 -12.335 -22.992 1.00 93.44 196 ASN A O 1
ATOM 1598 N N . LEU A 1 197 ? 7.564 -11.157 -22.882 1.00 94.50 197 LEU A N 1
ATOM 1599 C CA . LEU A 1 197 ? 7.191 -10.142 -23.862 1.00 94.50 197 LEU A CA 1
ATOM 1600 C C . LEU A 1 197 ? 7.775 -10.505 -25.228 1.00 94.50 197 LEU A C 1
ATOM 1602 O O . LEU A 1 197 ? 8.986 -10.481 -25.434 1.00 94.50 197 LEU A O 1
ATOM 1606 N N . HIS A 1 198 ? 6.901 -10.778 -26.185 1.00 94.62 198 HIS A N 1
ATOM 1607 C CA . HIS A 1 198 ? 7.239 -11.050 -27.573 1.00 94.62 198 HIS A CA 1
ATOM 1608 C C . HIS A 1 198 ? 6.893 -9.839 -28.430 1.00 94.62 198 HIS A C 1
ATOM 1610 O O . HIS A 1 198 ? 5.780 -9.320 -28.354 1.00 94.62 198 HIS A O 1
ATOM 1616 N N . PHE A 1 199 ? 7.817 -9.398 -29.276 1.00 94.38 199 PHE A N 1
ATOM 1617 C CA . PHE A 1 199 ? 7.566 -8.283 -30.183 1.00 94.38 199 PHE A CA 1
ATOM 1618 C C . PHE A 1 199 ? 8.046 -8.581 -31.593 1.00 94.38 199 PHE A C 1
ATOM 1620 O O . PHE A 1 199 ? 9.014 -9.315 -31.807 1.00 94.38 199 PHE A O 1
ATOM 1627 N N . ARG A 1 200 ? 7.389 -7.964 -32.571 1.00 94.75 200 ARG A N 1
ATOM 1628 C CA . ARG A 1 200 ? 7.843 -7.919 -33.957 1.00 94.75 200 ARG A CA 1
ATOM 1629 C C . ARG A 1 200 ? 7.443 -6.584 -34.573 1.00 94.75 200 ARG A C 1
ATOM 1631 O O . ARG A 1 200 ? 6.261 -6.269 -34.667 1.00 94.75 200 ARG A O 1
ATOM 1638 N N . VAL A 1 201 ? 8.446 -5.822 -34.990 1.00 93.75 201 VAL A N 1
ATOM 1639 C CA . VAL A 1 201 ? 8.315 -4.556 -35.716 1.00 93.75 201 VAL A CA 1
ATOM 1640 C C . VAL A 1 201 ? 8.789 -4.785 -37.140 1.00 93.75 201 VAL A C 1
ATOM 1642 O O . VAL A 1 201 ? 9.839 -5.396 -37.350 1.00 93.75 201 VAL A O 1
ATOM 1645 N N . SER A 1 202 ? 8.027 -4.311 -38.113 1.00 92.38 202 SER A N 1
ATOM 1646 C CA . SER A 1 202 ? 8.343 -4.463 -39.525 1.00 92.38 202 SER A CA 1
ATOM 1647 C C . SER A 1 202 ? 8.130 -3.160 -40.274 1.00 92.38 202 SER A C 1
ATOM 1649 O O . SER A 1 202 ? 7.091 -2.520 -40.119 1.00 92.38 202 SER A O 1
ATOM 1651 N N . TYR A 1 203 ? 9.105 -2.815 -41.113 1.00 91.62 203 TYR A N 1
ATOM 1652 C CA . TYR A 1 203 ? 9.004 -1.740 -42.093 1.00 91.62 203 TYR A CA 1
ATOM 1653 C C . TYR A 1 203 ? 9.313 -2.310 -43.472 1.00 91.62 203 TYR A C 1
ATOM 1655 O O . TYR A 1 203 ? 10.388 -2.886 -43.679 1.00 91.62 203 TYR A O 1
ATOM 1663 N N . ARG A 1 204 ? 8.400 -2.141 -44.428 1.00 89.38 204 ARG A N 1
ATOM 1664 C CA . ARG A 1 204 ? 8.577 -2.614 -45.800 1.00 89.38 204 ARG A CA 1
ATOM 1665 C C . ARG A 1 204 ? 8.797 -1.442 -46.742 1.00 89.38 204 ARG A C 1
ATOM 1667 O O . ARG A 1 204 ? 8.062 -0.460 -46.728 1.00 89.38 204 ARG A O 1
ATOM 1674 N N . ASN A 1 205 ? 9.809 -1.540 -47.597 1.00 85.69 205 ASN A N 1
ATOM 1675 C CA . ASN A 1 205 ? 10.045 -0.525 -48.620 1.00 85.69 205 ASN A CA 1
ATOM 1676 C C . ASN A 1 205 ? 9.114 -0.708 -49.836 1.00 85.69 205 ASN A C 1
ATOM 1678 O O . ASN A 1 205 ? 8.471 -1.743 -50.010 1.00 85.69 205 ASN A O 1
ATOM 1682 N N . GLN A 1 206 ? 9.085 0.280 -50.736 1.00 81.12 206 GLN A N 1
ATOM 1683 C CA . GLN A 1 206 ? 8.277 0.226 -51.969 1.00 81.12 206 GLN A CA 1
ATOM 1684 C C . GLN A 1 206 ? 8.677 -0.917 -52.924 1.00 81.12 206 GLN A C 1
ATOM 1686 O O . GLN A 1 206 ? 7.883 -1.327 -53.767 1.00 81.12 206 GLN A O 1
ATOM 1691 N N . SER A 1 207 ? 9.896 -1.444 -52.785 1.00 81.12 207 SER A N 1
ATOM 1692 C CA . SER A 1 207 ? 10.420 -2.574 -53.563 1.00 81.12 207 SER A CA 1
ATOM 1693 C C . SER A 1 207 ? 10.042 -3.942 -52.973 1.00 81.12 207 SER A C 1
ATOM 1695 O O . SER A 1 207 ? 10.410 -4.968 -53.542 1.00 81.12 207 SER A O 1
ATOM 1697 N N . GLY A 1 208 ? 9.328 -3.973 -51.841 1.00 78.19 208 GLY A N 1
ATOM 1698 C CA . GLY A 1 208 ? 8.888 -5.191 -51.158 1.00 78.19 208 GLY A CA 1
ATOM 1699 C C . GLY A 1 208 ? 9.917 -5.830 -50.218 1.00 78.19 208 GLY A C 1
ATOM 1700 O O . GLY A 1 208 ? 9.660 -6.917 -49.708 1.00 78.19 208 GLY A O 1
ATOM 1701 N N . GLN A 1 209 ? 11.065 -5.193 -49.970 1.00 84.25 209 GLN A N 1
ATOM 1702 C CA . GLN A 1 209 ? 12.041 -5.646 -48.974 1.00 84.25 209 GLN A CA 1
ATOM 1703 C C . GLN A 1 209 ? 11.575 -5.245 -47.569 1.00 84.25 209 GLN A C 1
ATOM 1705 O O . GLN A 1 209 ? 11.283 -4.075 -47.321 1.00 84.25 209 GLN A O 1
ATOM 1710 N N . GLU A 1 210 ? 11.512 -6.224 -46.666 1.00 84.94 210 GLU A N 1
ATOM 1711 C CA . GLU A 1 210 ? 11.030 -6.079 -45.289 1.00 84.94 210 GLU A CA 1
ATOM 1712 C C . GLU A 1 210 ? 12.213 -6.057 -44.308 1.00 84.94 210 GLU A C 1
ATOM 1714 O O . GLU A 1 210 ? 13.034 -6.978 -44.300 1.00 84.94 210 GLU A O 1
ATOM 1719 N N . ASN A 1 211 ? 12.291 -5.025 -43.467 1.00 87.88 211 ASN A N 1
ATOM 1720 C CA . ASN A 1 211 ? 13.208 -4.963 -42.333 1.00 87.88 211 ASN A CA 1
ATOM 1721 C C . ASN A 1 211 ? 12.453 -5.338 -41.057 1.00 87.88 211 ASN A C 1
ATOM 1723 O O . ASN A 1 211 ? 11.597 -4.579 -40.601 1.00 87.88 211 ASN A O 1
ATOM 1727 N N . VAL A 1 212 ? 12.784 -6.502 -40.488 1.00 90.31 212 VAL A N 1
ATOM 1728 C CA . VAL A 1 212 ? 12.100 -7.067 -39.317 1.00 90.31 212 VAL A CA 1
ATOM 1729 C C . VAL A 1 212 ? 12.993 -7.016 -38.075 1.00 90.31 212 VAL A C 1
ATOM 1731 O O . VAL A 1 212 ? 14.128 -7.499 -38.073 1.00 90.31 212 VAL A O 1
ATOM 1734 N N . TYR A 1 213 ? 12.441 -6.484 -36.988 1.00 91.94 213 TYR A N 1
ATOM 1735 C CA . TYR A 1 213 ? 13.048 -6.437 -35.659 1.00 91.94 213 TYR A CA 1
ATOM 1736 C C . TYR A 1 213 ? 12.174 -7.244 -34.712 1.00 91.94 213 TYR A C 1
ATOM 1738 O O . TYR A 1 213 ? 11.010 -6.912 -34.498 1.00 91.94 213 TYR A O 1
ATOM 1746 N N . THR A 1 214 ? 12.706 -8.334 -34.171 1.00 92.12 214 THR A N 1
ATOM 1747 C CA . THR A 1 214 ? 11.940 -9.232 -33.308 1.00 92.12 214 THR A CA 1
ATOM 1748 C C . THR A 1 214 ? 12.862 -9.990 -32.366 1.00 92.12 214 THR A C 1
ATOM 1750 O O . THR A 1 214 ? 14.019 -10.256 -32.700 1.00 92.12 214 THR A O 1
ATOM 1753 N N . ASN A 1 215 ? 12.329 -10.364 -31.207 1.00 91.88 215 ASN A N 1
ATOM 1754 C CA . ASN A 1 215 ? 12.928 -11.353 -30.316 1.00 91.88 215 ASN A CA 1
ATOM 1755 C C . ASN A 1 215 ? 12.388 -12.778 -30.529 1.00 91.88 215 ASN A C 1
ATOM 1757 O O . ASN A 1 215 ? 12.801 -13.709 -29.848 1.00 91.88 215 ASN A O 1
ATOM 1761 N N . SER A 1 216 ? 11.457 -12.953 -31.468 1.00 87.38 216 SER A N 1
ATOM 1762 C CA . SER A 1 216 ? 10.698 -14.185 -31.679 1.00 87.38 216 SER A CA 1
ATOM 1763 C C . SER A 1 216 ? 10.742 -14.586 -33.152 1.00 87.38 216 SER A C 1
ATOM 1765 O O . SER A 1 216 ? 9.714 -14.670 -33.819 1.00 87.38 216 SER A O 1
ATOM 1767 N N . ASN A 1 217 ? 11.953 -14.819 -33.674 1.00 83.88 217 ASN A N 1
ATOM 1768 C CA . ASN A 1 217 ? 12.182 -15.126 -35.096 1.00 83.88 217 ASN A CA 1
ATOM 1769 C C . ASN A 1 217 ? 11.398 -16.356 -35.588 1.00 83.88 217 ASN A C 1
ATOM 1771 O O . ASN A 1 217 ? 11.026 -16.421 -36.758 1.00 83.88 217 ASN A O 1
ATOM 1775 N N . ASP A 1 218 ? 11.119 -17.304 -34.692 1.00 85.75 218 ASP A N 1
ATOM 1776 C CA . ASP A 1 218 ? 10.411 -18.549 -35.004 1.00 85.75 218 ASP A CA 1
ATOM 1777 C C . ASP A 1 218 ? 8.877 -18.405 -34.968 1.00 85.75 218 ASP A C 1
ATOM 1779 O O . ASP A 1 218 ? 8.158 -19.369 -35.242 1.00 85.75 218 ASP A O 1
ATOM 1783 N N . MET A 1 219 ? 8.356 -17.220 -34.620 1.00 88.31 219 MET A N 1
ATOM 1784 C CA . MET A 1 219 ? 6.926 -16.970 -34.438 1.00 88.31 219 MET A CA 1
ATOM 1785 C C . MET A 1 219 ? 6.343 -16.057 -35.525 1.00 88.31 219 MET A C 1
ATOM 1787 O O . MET A 1 219 ? 6.907 -15.040 -35.938 1.00 88.31 219 MET A O 1
ATOM 1791 N N . THR A 1 220 ? 5.147 -16.419 -35.974 1.00 90.88 220 THR A N 1
ATOM 1792 C CA . THR A 1 220 ? 4.304 -15.603 -36.856 1.00 90.88 220 THR A CA 1
ATOM 1793 C C . THR A 1 220 ? 3.574 -14.514 -36.071 1.00 90.88 220 THR A C 1
ATOM 1795 O O . THR A 1 220 ? 3.382 -14.619 -34.858 1.00 90.88 220 THR A O 1
ATOM 1798 N N . THR A 1 221 ? 3.122 -13.470 -36.767 1.00 89.81 221 THR A N 1
ATOM 1799 C CA . THR A 1 221 ? 2.320 -12.388 -36.179 1.00 89.81 221 THR A CA 1
ATOM 1800 C C . THR A 1 221 ? 1.065 -12.934 -35.496 1.00 89.81 221 THR A C 1
ATOM 1802 O O . THR A 1 221 ? 0.721 -12.509 -34.397 1.00 89.81 221 THR A O 1
ATOM 1805 N N . GLU A 1 222 ? 0.409 -13.929 -36.091 1.00 91.69 222 GLU A N 1
ATOM 1806 C CA . GLU A 1 222 ? -0.777 -14.585 -35.540 1.00 91.69 222 GLU A CA 1
ATOM 1807 C C . GLU A 1 222 ? -0.464 -15.361 -34.256 1.00 91.69 222 GLU A C 1
ATOM 1809 O O . GLU A 1 222 ? -1.256 -15.330 -33.315 1.00 91.69 222 GLU A O 1
ATOM 1814 N N . GLN A 1 223 ? 0.698 -16.020 -34.185 1.00 92.56 223 GLN A N 1
ATOM 1815 C CA . GLN A 1 223 ? 1.144 -16.698 -32.965 1.00 92.56 223 GLN A CA 1
ATOM 1816 C C . GLN A 1 223 ? 1.419 -15.695 -31.843 1.00 92.56 223 GLN A C 1
ATOM 1818 O O . GLN A 1 223 ? 0.959 -15.916 -30.725 1.00 92.56 223 GLN A O 1
ATOM 1823 N N . ILE A 1 224 ? 2.060 -14.559 -32.140 1.00 92.38 224 ILE A N 1
ATOM 1824 C CA . ILE A 1 224 ? 2.287 -13.500 -31.143 1.00 92.38 224 ILE A CA 1
ATOM 1825 C C . ILE A 1 224 ? 0.949 -12.924 -30.651 1.00 92.38 224 ILE A C 1
ATOM 1827 O O . ILE A 1 224 ? 0.745 -12.719 -29.458 1.00 92.38 224 ILE A O 1
ATOM 1831 N N . ARG A 1 225 ? -0.021 -12.735 -31.550 1.00 92.88 225 ARG A N 1
ATOM 1832 C CA . ARG A 1 225 ? -1.372 -12.281 -31.186 1.00 92.88 225 ARG A CA 1
ATOM 1833 C C . ARG A 1 225 ? -2.177 -13.298 -30.376 1.00 92.88 225 ARG A C 1
ATOM 1835 O O . ARG A 1 225 ? -3.159 -12.923 -29.743 1.00 92.88 225 ARG A O 1
ATOM 1842 N N . SER A 1 226 ? -1.801 -14.574 -30.419 1.00 91.88 226 SER A N 1
ATOM 1843 C CA . SER A 1 226 ? -2.475 -15.629 -29.657 1.00 91.88 226 SER A CA 1
ATOM 1844 C C . SER A 1 226 ? -2.060 -15.680 -28.183 1.00 91.88 226 SER A C 1
ATOM 1846 O O . SER A 1 226 ? -2.701 -16.384 -27.401 1.00 91.88 226 SER A O 1
ATOM 1848 N N . PHE A 1 227 ? -1.031 -14.920 -27.789 1.00 90.19 227 PHE A N 1
ATOM 1849 C CA . PHE A 1 227 ? -0.666 -14.753 -26.386 1.00 90.19 227 PHE A CA 1
ATOM 1850 C C . PHE A 1 227 ? -1.764 -14.030 -25.594 1.00 90.19 227 PHE A C 1
ATOM 1852 O O . PHE A 1 227 ? -2.624 -13.339 -26.145 1.00 90.19 227 PHE A O 1
ATOM 1859 N N . GLY A 1 228 ? -1.758 -14.218 -24.271 1.00 88.88 228 GLY A N 1
ATOM 1860 C CA . GLY A 1 228 ? -2.863 -13.807 -23.402 1.00 88.88 228 GLY A CA 1
ATOM 1861 C C . GLY A 1 228 ? -3.226 -12.323 -23.504 1.00 88.88 228 GLY A C 1
ATOM 1862 O O . GLY A 1 228 ? -4.413 -11.978 -23.468 1.00 88.88 228 GLY A O 1
ATOM 1863 N N . ARG A 1 229 ? -2.236 -11.443 -23.681 1.00 93.62 229 ARG A N 1
ATOM 1864 C CA . ARG A 1 229 ? -2.449 -10.031 -24.019 1.00 93.62 229 ARG A CA 1
ATOM 1865 C C . ARG A 1 229 ? -1.643 -9.655 -25.251 1.00 93.62 229 ARG A C 1
ATOM 1867 O O . ARG A 1 229 ? -0.496 -10.062 -25.367 1.00 93.62 229 ARG A O 1
ATOM 1874 N N . TYR A 1 230 ? -2.224 -8.879 -26.157 1.00 95.25 230 TYR A N 1
ATOM 1875 C CA . TYR A 1 230 ? -1.565 -8.480 -27.391 1.00 95.25 230 TYR A CA 1
ATOM 1876 C C . TYR A 1 230 ? -1.967 -7.083 -27.857 1.00 95.25 230 TYR A C 1
ATOM 1878 O O . TYR A 1 230 ? -3.034 -6.553 -27.528 1.00 95.25 230 TYR A O 1
ATOM 1886 N N . LEU A 1 231 ? -1.106 -6.522 -28.693 1.00 94.31 231 LEU A N 1
ATOM 1887 C CA . LEU A 1 231 ? -1.275 -5.249 -29.363 1.00 94.31 231 LEU A CA 1
ATOM 1888 C C . LEU A 1 231 ? -0.817 -5.377 -30.810 1.00 94.31 231 LEU A C 1
ATOM 1890 O O . LEU A 1 231 ? 0.297 -5.823 -31.057 1.00 94.31 231 LEU A O 1
ATOM 1894 N N . TYR A 1 232 ? -1.661 -4.988 -31.756 1.00 94.50 232 TYR A N 1
ATOM 1895 C CA . TYR A 1 232 ? -1.328 -4.911 -33.169 1.00 94.50 232 TYR A CA 1
ATOM 1896 C C . TYR A 1 232 ? -1.710 -3.542 -33.731 1.00 94.50 232 TYR A C 1
ATOM 1898 O O . TYR A 1 232 ? -2.863 -3.108 -33.637 1.00 94.50 232 TYR A O 1
ATOM 1906 N N . ILE A 1 233 ? -0.729 -2.872 -34.328 1.00 92.88 233 ILE A N 1
ATOM 1907 C CA . ILE A 1 233 ? -0.891 -1.582 -35.002 1.00 92.88 233 ILE A CA 1
ATOM 1908 C C . ILE A 1 233 ? -0.250 -1.694 -36.381 1.00 92.88 233 ILE A C 1
ATOM 1910 O O . ILE A 1 233 ? 0.843 -2.244 -36.524 1.00 92.88 233 ILE A O 1
ATOM 1914 N N . SER A 1 234 ? -0.932 -1.166 -37.392 1.00 90.81 234 SER A N 1
ATOM 1915 C CA . SER A 1 234 ? -0.460 -1.114 -38.774 1.00 90.81 234 SER A CA 1
ATOM 1916 C C . SER A 1 234 ? -0.618 0.299 -39.319 1.00 90.81 234 SER A C 1
ATOM 1918 O O . SER A 1 234 ? -1.623 0.947 -39.038 1.00 90.81 234 SER A O 1
ATOM 1920 N N . GLY A 1 235 ? 0.331 0.750 -40.142 1.00 86.31 235 GLY A N 1
ATOM 1921 C CA . GLY A 1 235 ? 0.238 2.033 -40.845 1.00 86.31 235 GLY A CA 1
ATOM 1922 C C . GLY A 1 235 ? -0.918 2.109 -41.852 1.00 86.31 235 GLY A C 1
ATOM 1923 O O . GLY A 1 235 ? -1.334 3.200 -42.238 1.00 86.31 235 GLY A O 1
ATOM 1924 N N . GLU A 1 236 ? -1.486 0.970 -42.264 1.00 86.12 236 GLU A N 1
ATOM 1925 C CA . GLU A 1 236 ? -2.622 0.918 -43.193 1.00 86.12 236 GLU A CA 1
ATOM 1926 C C . GLU A 1 236 ? -3.976 1.192 -42.512 1.00 86.12 236 GLU A C 1
ATOM 1928 O O . GLU A 1 236 ? -4.961 1.492 -43.191 1.00 86.12 236 GLU A O 1
ATOM 1933 N N . SER A 1 237 ? -4.048 1.099 -41.178 1.00 85.81 237 SER A N 1
ATOM 1934 C CA . SER A 1 237 ? -5.289 1.208 -40.406 1.00 85.81 237 SER A CA 1
ATOM 1935 C C . SER A 1 237 ? -5.157 2.203 -39.258 1.00 85.81 237 SER A C 1
ATOM 1937 O O . SER A 1 237 ? -4.262 2.110 -38.430 1.00 85.81 237 SER A O 1
ATOM 1939 N N . ILE A 1 238 ? -6.137 3.101 -39.134 1.00 80.81 238 ILE A N 1
ATOM 1940 C CA . ILE A 1 238 ? -6.269 3.994 -37.968 1.00 80.81 238 ILE A CA 1
ATOM 1941 C C . ILE A 1 238 ? -6.759 3.215 -36.732 1.00 80.81 238 ILE A C 1
ATOM 1943 O O . ILE A 1 238 ? -6.561 3.637 -35.595 1.00 80.81 238 ILE A O 1
ATOM 1947 N N . LEU A 1 239 ? -7.433 2.079 -36.945 1.00 85.19 239 LEU A N 1
ATOM 1948 C CA . LEU A 1 239 ? -7.931 1.239 -35.864 1.00 85.19 239 LEU A CA 1
ATOM 1949 C C . LEU A 1 239 ? -6.820 0.330 -35.352 1.00 85.19 239 LEU A C 1
ATOM 1951 O O . LEU A 1 239 ? -6.248 -0.456 -36.109 1.00 85.19 239 LEU A O 1
ATOM 1955 N N . MET A 1 240 ? -6.591 0.420 -34.050 1.00 87.38 240 MET A N 1
ATOM 1956 C CA . MET A 1 240 ? -5.705 -0.453 -33.301 1.00 87.38 240 MET A CA 1
ATOM 1957 C C . MET A 1 240 ? -6.435 -1.737 -32.890 1.00 87.38 240 MET A C 1
ATOM 1959 O O . MET A 1 240 ? -7.566 -1.692 -32.402 1.00 87.38 240 MET A O 1
ATOM 1963 N N . ASP A 1 241 ? -5.777 -2.880 -33.062 1.00 92.75 241 ASP A N 1
ATOM 1964 C CA . ASP A 1 241 ? -6.311 -4.202 -32.735 1.00 92.75 241 ASP A CA 1
ATOM 1965 C C . ASP A 1 241 ? -5.616 -4.732 -31.475 1.00 92.75 241 ASP A C 1
ATOM 1967 O O . ASP A 1 241 ? -4.433 -5.071 -31.489 1.00 92.75 241 ASP A O 1
ATOM 1971 N N . THR A 1 242 ? -6.330 -4.756 -30.351 1.00 93.25 242 THR A N 1
ATOM 1972 C CA . THR A 1 242 ? -5.770 -5.134 -29.050 1.00 93.25 242 THR A CA 1
ATOM 1973 C C . THR A 1 242 ? -6.824 -5.733 -28.130 1.00 93.25 242 THR A C 1
ATOM 1975 O O . THR A 1 242 ? -8.018 -5.455 -28.256 1.00 93.25 242 THR A O 1
ATOM 1978 N N . ASN A 1 243 ? -6.367 -6.509 -27.152 1.00 92.56 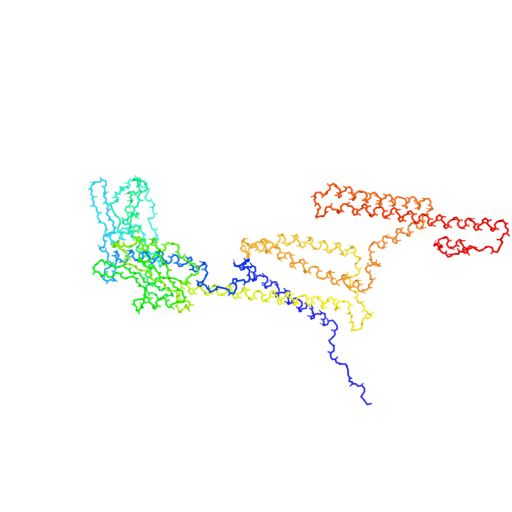243 ASN A N 1
ATOM 1979 C CA . ASN A 1 243 ? -7.151 -6.917 -25.989 1.00 92.56 243 ASN A CA 1
ATOM 1980 C C . ASN A 1 243 ? -6.568 -6.375 -24.664 1.00 92.56 243 ASN A C 1
ATOM 1982 O O . ASN A 1 243 ? -6.929 -6.867 -23.593 1.00 92.56 243 ASN A O 1
ATOM 1986 N N . LEU A 1 244 ? -5.657 -5.396 -24.727 1.00 90.75 244 LEU A N 1
ATOM 1987 C CA . LEU A 1 244 ? -5.118 -4.713 -23.554 1.00 90.75 244 LEU A CA 1
ATOM 1988 C C . LEU A 1 244 ? -6.187 -3.823 -22.916 1.00 90.75 244 LEU A C 1
ATOM 1990 O O . LEU A 1 244 ? -6.933 -3.127 -23.605 1.00 90.75 244 LEU A O 1
ATOM 1994 N N . LYS A 1 245 ? -6.240 -3.822 -21.582 1.00 88.75 245 LYS A N 1
ATOM 1995 C CA . LYS A 1 245 ? -7.148 -2.950 -20.824 1.00 88.75 245 LYS A CA 1
ATOM 1996 C C . LYS A 1 245 ? -6.715 -1.483 -20.874 1.00 88.75 245 LYS A C 1
ATOM 1998 O O . LYS A 1 245 ? -7.564 -0.600 -20.961 1.00 88.75 245 LYS A O 1
ATOM 2003 N N . TYR A 1 246 ? -5.408 -1.247 -20.822 1.00 88.00 246 TYR A N 1
ATOM 2004 C CA . TYR A 1 246 ? -4.783 0.062 -20.957 1.00 88.00 246 TYR A CA 1
ATOM 2005 C C . TYR A 1 246 ? -3.718 -0.020 -22.048 1.00 88.00 246 TYR A C 1
ATOM 2007 O O . TYR A 1 246 ? -3.047 -1.040 -22.194 1.00 88.00 246 TYR A O 1
ATOM 2015 N N . VAL A 1 247 ? -3.607 1.039 -22.839 1.00 87.94 247 VAL A N 1
ATOM 2016 C CA . VAL A 1 247 ? -2.786 1.075 -24.049 1.00 87.94 247 VAL A CA 1
ATOM 2017 C C . VAL A 1 247 ? -1.618 2.030 -23.824 1.00 87.94 247 VAL A C 1
ATOM 2019 O O . VAL A 1 247 ? -1.888 3.151 -23.400 1.00 87.94 247 VAL A O 1
ATOM 2022 N N . PRO A 1 248 ? -0.373 1.633 -24.149 1.00 87.12 248 PRO A N 1
ATOM 2023 C CA . PRO A 1 248 ? 0.777 2.532 -24.129 1.00 87.12 248 PRO A CA 1
ATOM 2024 C C . PRO A 1 248 ? 0.551 3.793 -24.974 1.00 87.12 248 PRO A C 1
ATOM 2026 O O . PRO A 1 248 ? 0.247 3.687 -26.164 1.00 87.12 248 PRO A O 1
ATOM 2029 N N . GLU A 1 249 ? 0.724 4.981 -24.392 1.00 84.50 249 GLU A N 1
ATOM 2030 C CA . GLU A 1 249 ? 0.330 6.247 -25.040 1.00 84.50 249 GLU A CA 1
ATOM 2031 C C . GLU A 1 249 ? 1.124 6.574 -26.324 1.00 84.50 249 GLU A C 1
ATOM 2033 O O . GLU A 1 24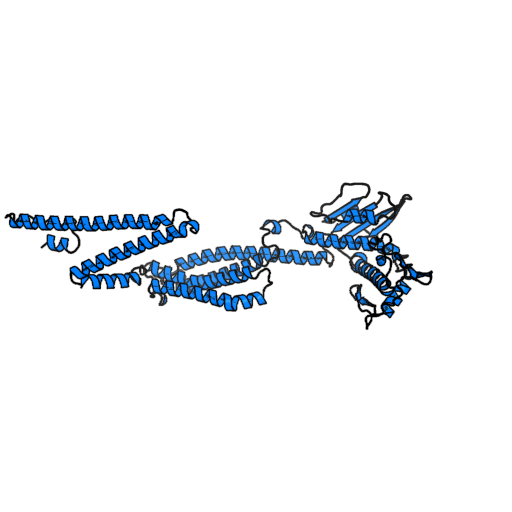9 ? 0.557 7.079 -27.294 1.00 84.50 249 GLU A O 1
ATOM 2038 N N . ASN A 1 250 ? 2.422 6.249 -26.375 1.00 80.88 250 ASN A N 1
ATOM 2039 C CA . ASN A 1 250 ? 3.339 6.748 -27.415 1.00 80.88 250 ASN A CA 1
ATOM 2040 C C . ASN A 1 250 ? 3.636 5.775 -28.564 1.00 80.88 250 ASN A C 1
ATOM 2042 O O . ASN A 1 250 ? 4.401 6.112 -29.470 1.00 80.88 250 ASN A O 1
ATOM 2046 N N . ILE A 1 251 ? 3.033 4.586 -28.569 1.00 86.44 251 ILE A N 1
ATOM 2047 C CA . ILE A 1 251 ? 3.439 3.518 -29.490 1.00 86.44 251 ILE A CA 1
ATOM 2048 C C . ILE A 1 251 ? 3.223 3.876 -30.971 1.00 86.44 251 ILE A C 1
ATOM 2050 O O . ILE A 1 251 ? 4.085 3.595 -31.798 1.00 86.44 251 ILE A O 1
ATOM 2054 N N . THR A 1 252 ? 2.112 4.536 -31.315 1.00 87.12 252 THR A N 1
ATOM 2055 C CA . THR A 1 252 ? 1.805 4.924 -32.704 1.00 87.12 252 THR A CA 1
ATOM 2056 C C . THR A 1 252 ? 2.756 6.008 -33.199 1.00 87.12 252 THR A C 1
ATOM 2058 O O . THR A 1 252 ? 3.267 5.918 -34.310 1.00 87.12 252 THR A O 1
ATOM 2061 N N . SER A 1 253 ? 3.030 7.005 -32.351 1.00 86.06 253 SER A N 1
ATOM 2062 C CA . SER A 1 253 ? 3.951 8.100 -32.668 1.00 86.06 253 SER A CA 1
ATOM 2063 C C . SER A 1 253 ? 5.374 7.581 -32.880 1.00 86.06 253 SER A C 1
ATOM 2065 O O . SER A 1 253 ? 6.025 7.917 -33.869 1.00 86.06 253 SER A O 1
ATOM 2067 N N . GLN A 1 254 ? 5.845 6.695 -31.996 1.00 86.75 254 GLN A N 1
ATOM 2068 C CA . GLN A 1 254 ? 7.161 6.071 -32.132 1.00 86.75 254 GLN A CA 1
ATOM 2069 C C . GLN A 1 254 ? 7.244 5.201 -33.396 1.00 86.75 254 GLN A C 1
ATOM 2071 O O . GLN A 1 254 ? 8.217 5.303 -34.139 1.00 86.75 254 GLN A O 1
ATOM 2076 N N . LEU A 1 255 ? 6.205 4.418 -33.703 1.00 88.12 255 LEU A N 1
ATOM 2077 C CA . LEU A 1 255 ? 6.152 3.605 -34.922 1.00 88.12 255 LEU A CA 1
ATOM 2078 C C . LEU A 1 255 ? 6.271 4.442 -36.204 1.00 88.12 255 LEU A C 1
ATOM 2080 O O . LEU A 1 255 ? 6.953 4.038 -37.141 1.00 88.12 255 LEU A O 1
ATOM 2084 N N . GLU A 1 256 ? 5.637 5.613 -36.246 1.00 86.56 256 GLU A N 1
ATOM 2085 C CA . GLU A 1 256 ? 5.740 6.528 -37.385 1.00 86.56 256 GLU A CA 1
ATOM 2086 C C . GLU A 1 256 ? 7.101 7.239 -37.432 1.00 86.56 256 GLU A C 1
ATOM 2088 O O . GLU A 1 256 ? 7.699 7.360 -38.499 1.00 86.56 256 GLU A O 1
ATOM 2093 N N . THR A 1 257 ? 7.632 7.645 -36.276 1.00 86.00 257 THR A N 1
ATOM 2094 C CA . THR A 1 257 ? 8.910 8.371 -36.159 1.00 86.00 257 THR A CA 1
ATOM 2095 C C . THR A 1 257 ? 10.093 7.539 -36.653 1.00 86.00 257 THR A C 1
ATOM 2097 O O . THR A 1 257 ? 10.967 8.052 -37.349 1.00 86.00 257 THR A O 1
ATOM 2100 N N . TYR A 1 258 ? 10.114 6.243 -36.334 1.00 83.38 258 TYR A N 1
ATOM 2101 C CA . TYR A 1 258 ? 11.184 5.325 -36.737 1.00 83.38 258 TYR A CA 1
ATOM 2102 C C . TYR A 1 258 ? 10.971 4.703 -38.130 1.00 83.38 258 TYR A C 1
ATOM 2104 O O . TYR A 1 258 ? 11.746 3.839 -38.554 1.00 83.38 258 TYR A O 1
ATOM 2112 N N . ASN A 1 259 ? 9.950 5.139 -38.874 1.00 83.06 259 ASN A N 1
ATOM 2113 C CA . ASN A 1 259 ? 9.697 4.671 -40.231 1.00 83.06 259 ASN A CA 1
ATOM 2114 C C . ASN A 1 259 ? 10.681 5.281 -41.240 1.00 83.06 259 ASN A C 1
ATOM 2116 O O . ASN A 1 259 ? 10.548 6.423 -41.675 1.00 83.06 259 ASN A O 1
ATOM 2120 N N . LEU A 1 260 ? 11.623 4.462 -41.702 1.00 74.69 260 LEU A N 1
ATOM 2121 C CA . LEU A 1 260 ? 12.659 4.866 -42.657 1.00 74.69 260 LEU A CA 1
ATOM 2122 C C . LEU A 1 260 ? 12.140 5.115 -44.087 1.00 74.69 260 LEU A C 1
ATOM 2124 O O . LEU A 1 260 ? 12.865 5.678 -44.906 1.00 74.69 260 LEU A O 1
ATOM 2128 N N . TYR A 1 261 ? 10.929 4.659 -44.427 1.00 80.44 261 TYR A N 1
ATOM 2129 C CA . TYR A 1 261 ? 10.444 4.633 -45.814 1.00 80.44 261 TYR A CA 1
ATOM 2130 C C . TYR A 1 261 ? 9.363 5.667 -46.131 1.00 80.44 261 TYR A C 1
ATOM 2132 O O . TYR A 1 261 ? 9.022 5.828 -47.305 1.00 80.44 261 TYR A O 1
ATOM 2140 N N . GLY A 1 262 ? 8.813 6.350 -45.121 1.00 78.12 262 GLY A N 1
ATOM 2141 C CA . GLY A 1 262 ? 7.765 7.363 -45.303 1.00 78.12 262 GLY A CA 1
ATOM 2142 C C . GLY A 1 262 ? 6.504 6.842 -46.010 1.00 78.12 262 GLY A C 1
ATOM 2143 O O . GLY A 1 262 ? 5.770 7.616 -46.619 1.00 78.12 262 GLY A O 1
ATOM 2144 N N . ASN A 1 263 ? 6.283 5.524 -45.991 1.00 84.38 263 ASN A N 1
ATOM 2145 C CA . ASN A 1 263 ? 5.089 4.858 -46.507 1.00 84.38 263 ASN A CA 1
ATOM 2146 C C . ASN A 1 263 ? 4.264 4.283 -45.346 1.00 84.38 263 ASN A C 1
ATOM 2148 O O . ASN A 1 263 ? 4.734 4.258 -44.218 1.00 84.38 263 ASN A O 1
ATOM 2152 N N . ASN A 1 264 ? 3.063 3.780 -45.623 1.00 86.00 264 ASN A N 1
ATOM 2153 C CA . ASN A 1 264 ? 2.180 3.205 -44.598 1.00 86.00 264 ASN A CA 1
ATOM 2154 C C . ASN A 1 264 ? 2.360 1.684 -44.421 1.00 86.00 264 ASN A C 1
ATOM 2156 O O . ASN A 1 264 ? 1.549 1.032 -43.767 1.00 86.00 264 ASN A O 1
ATOM 2160 N N . ASP A 1 265 ? 3.403 1.112 -45.025 1.00 89.31 265 ASP A N 1
ATOM 2161 C CA . ASP A 1 265 ? 3.634 -0.331 -45.112 1.00 89.31 265 ASP A CA 1
ATOM 2162 C C . ASP A 1 265 ? 4.545 -0.788 -43.965 1.00 89.31 265 ASP A C 1
ATOM 2164 O O . ASP A 1 265 ? 5.709 -1.163 -44.137 1.00 89.31 265 ASP A O 1
ATOM 2168 N N . TYR A 1 266 ? 4.015 -0.650 -42.754 1.00 91.75 266 TYR A N 1
ATOM 2169 C CA . TYR A 1 266 ? 4.685 -1.013 -41.515 1.00 91.75 266 TYR A CA 1
ATOM 2170 C C . TYR A 1 266 ? 3.680 -1.529 -40.486 1.00 91.75 266 TYR A C 1
ATOM 2172 O O . TYR A 1 266 ? 2.491 -1.190 -40.511 1.00 91.75 266 TYR A O 1
ATOM 2180 N N . TYR A 1 267 ? 4.155 -2.361 -39.565 1.00 93.19 267 TYR A N 1
ATOM 2181 C CA . TYR A 1 267 ? 3.355 -2.836 -38.441 1.00 93.19 267 TYR A CA 1
ATOM 2182 C C . TYR A 1 267 ? 4.215 -3.137 -37.217 1.00 93.19 267 TYR A C 1
ATOM 2184 O O . TYR A 1 267 ? 5.405 -3.443 -37.313 1.00 93.19 267 TYR A O 1
ATOM 2192 N N . ILE A 1 268 ? 3.566 -3.115 -36.060 1.00 93.50 268 ILE A N 1
ATOM 2193 C CA . ILE A 1 268 ? 4.087 -3.635 -34.802 1.00 93.50 268 ILE A CA 1
ATOM 2194 C C . ILE A 1 268 ? 3.081 -4.617 -34.221 1.00 93.50 268 ILE A C 1
ATOM 2196 O O . ILE A 1 268 ? 1.874 -4.368 -34.200 1.00 93.50 268 ILE A O 1
ATOM 2200 N N . VAL A 1 269 ? 3.595 -5.743 -33.744 1.00 94.88 269 VAL A N 1
ATOM 2201 C CA . VAL A 1 269 ? 2.859 -6.675 -32.902 1.00 94.88 269 VAL A CA 1
ATOM 2202 C C . VAL A 1 269 ? 3.616 -6.869 -31.596 1.00 94.88 269 VAL A C 1
ATOM 2204 O O . VAL A 1 269 ? 4.814 -7.149 -31.608 1.00 94.88 269 VAL A O 1
ATOM 2207 N N . LEU A 1 270 ? 2.909 -6.730 -30.481 1.00 95.06 270 LEU A N 1
ATOM 2208 C CA . LEU A 1 270 ? 3.365 -7.112 -29.149 1.00 95.06 270 LEU A CA 1
ATOM 2209 C C . LEU A 1 270 ? 2.452 -8.219 -28.629 1.00 95.06 270 LEU A C 1
ATOM 2211 O O . LEU A 1 270 ? 1.236 -8.151 -28.804 1.00 95.06 270 LEU A O 1
ATOM 2215 N N . GLY A 1 271 ? 3.027 -9.215 -27.973 1.00 94.56 271 GLY A N 1
ATOM 2216 C CA . GLY A 1 271 ? 2.317 -10.295 -27.305 1.00 94.56 271 GLY A CA 1
ATOM 2217 C C . GLY A 1 271 ? 2.961 -10.567 -25.956 1.00 94.56 271 GLY A C 1
ATOM 2218 O O . GLY A 1 271 ? 4.141 -10.885 -25.887 1.00 94.56 271 GLY A O 1
ATOM 2219 N N . LEU A 1 272 ? 2.189 -10.435 -24.886 1.00 94.88 272 LEU A N 1
ATOM 2220 C CA . LEU A 1 272 ? 2.589 -10.771 -23.530 1.00 94.88 272 LEU A CA 1
ATOM 2221 C C . LEU A 1 272 ? 2.013 -12.142 -23.169 1.00 94.88 272 LEU A C 1
ATOM 2223 O O . LEU A 1 272 ? 0.788 -12.318 -23.088 1.00 94.88 272 LEU A O 1
ATOM 2227 N N . ASP A 1 273 ? 2.896 -13.108 -22.929 1.00 93.62 273 ASP A N 1
ATOM 2228 C CA . ASP A 1 273 ? 2.519 -14.423 -22.431 1.00 93.62 273 ASP A CA 1
ATOM 2229 C C . ASP A 1 273 ? 2.106 -14.326 -20.956 1.00 93.62 273 ASP A C 1
ATOM 2231 O O . ASP A 1 273 ? 2.924 -14.255 -20.039 1.00 93.62 273 ASP A O 1
ATOM 2235 N N . THR A 1 274 ? 0.795 -14.345 -20.717 1.00 91.75 274 THR A N 1
ATOM 2236 C CA . THR A 1 274 ? 0.213 -14.270 -19.371 1.00 91.75 274 THR A CA 1
ATOM 2237 C C . THR A 1 274 ? 0.337 -15.570 -18.574 1.00 91.75 274 THR A C 1
ATOM 2239 O O . THR A 1 274 ? -0.176 -15.638 -17.458 1.00 91.75 274 THR A O 1
ATOM 2242 N N . SER A 1 275 ? 0.943 -16.622 -19.137 1.00 91.00 275 SER A N 1
ATOM 2243 C CA . SER A 1 275 ? 1.319 -17.823 -18.385 1.00 91.00 275 SER A CA 1
ATOM 2244 C C . SER A 1 275 ? 2.687 -17.699 -17.703 1.00 91.00 275 SER A C 1
ATOM 2246 O O . SER A 1 275 ? 3.005 -18.529 -16.852 1.00 91.00 275 SER A O 1
ATOM 2248 N N . TYR A 1 276 ? 3.448 -16.645 -18.027 1.00 92.69 276 TYR A N 1
ATOM 2249 C CA . TYR A 1 276 ? 4.755 -16.302 -17.456 1.00 92.69 276 TYR A CA 1
ATOM 2250 C C . TYR A 1 276 ? 5.741 -17.489 -17.344 1.00 92.69 276 TYR A C 1
ATOM 2252 O O . TYR A 1 276 ? 6.258 -17.748 -16.253 1.00 92.69 276 TYR A O 1
ATOM 2260 N N . PRO A 1 277 ? 6.014 -18.242 -18.432 1.00 92.25 277 PRO A N 1
ATOM 2261 C CA . PRO A 1 277 ? 6.904 -19.407 -18.392 1.00 92.25 277 PRO A CA 1
ATOM 2262 C C . PRO A 1 277 ? 8.380 -19.062 -18.141 1.00 92.25 277 PRO A C 1
ATOM 2264 O O . PRO A 1 277 ? 9.134 -19.927 -17.688 1.00 92.25 277 PRO A O 1
ATOM 2267 N N . TYR A 1 278 ? 8.806 -17.832 -18.441 1.00 92.06 278 TYR A N 1
ATOM 2268 C CA . TYR A 1 278 ? 10.197 -17.392 -18.321 1.00 92.06 278 TYR A CA 1
ATOM 2269 C C . TYR A 1 278 ? 10.412 -16.471 -17.117 1.00 92.06 278 TYR A C 1
ATOM 2271 O O . TYR A 1 278 ? 9.544 -15.672 -16.774 1.00 92.06 278 TYR A O 1
ATOM 2279 N N . THR A 1 279 ? 11.588 -16.556 -16.488 1.00 91.19 279 THR A N 1
ATOM 2280 C CA . THR A 1 279 ? 11.962 -15.689 -15.360 1.00 91.19 279 THR A CA 1
ATOM 2281 C C . THR A 1 279 ? 12.468 -14.342 -15.869 1.00 91.19 279 THR A C 1
ATOM 2283 O O . THR A 1 279 ? 13.662 -14.159 -16.081 1.00 91.19 279 THR A O 1
ATOM 2286 N N . ASP A 1 280 ? 11.553 -13.400 -16.049 1.00 90.25 280 ASP A N 1
ATOM 2287 C CA . ASP A 1 280 ? 11.835 -12.027 -16.473 1.00 90.25 280 ASP A CA 1
ATOM 2288 C C . ASP A 1 280 ? 11.159 -10.991 -15.535 1.00 90.25 280 ASP A C 1
ATOM 2290 O O . ASP A 1 280 ? 10.490 -11.378 -14.558 1.00 90.25 280 ASP A O 1
ATOM 2294 N N . PRO A 1 281 ? 11.310 -9.673 -15.785 1.00 90.81 281 PRO A N 1
ATOM 2295 C CA . PRO A 1 281 ? 10.650 -8.640 -14.987 1.00 90.81 281 PRO A CA 1
ATOM 2296 C C . PRO A 1 281 ? 9.124 -8.804 -14.892 1.00 90.81 281 PRO A C 1
ATOM 2298 O O . PRO A 1 281 ? 8.561 -8.596 -13.817 1.00 90.81 281 PRO A O 1
ATOM 2301 N N . TYR A 1 282 ? 8.453 -9.265 -15.956 1.00 92.69 282 TYR A N 1
ATOM 2302 C CA . TYR A 1 282 ? 7.006 -9.516 -15.956 1.00 92.69 282 TYR A CA 1
ATOM 2303 C C . TYR A 1 282 ? 6.602 -10.655 -15.019 1.00 92.69 282 TYR A C 1
ATOM 2305 O O . TYR A 1 282 ? 5.652 -10.510 -14.250 1.00 92.69 282 TYR A O 1
ATOM 2313 N N . SER A 1 283 ? 7.330 -11.774 -15.030 1.00 93.88 283 SER A N 1
ATOM 2314 C CA . SER A 1 283 ? 7.071 -12.892 -14.112 1.00 93.88 283 SER A CA 1
ATOM 2315 C C . SER A 1 283 ? 7.295 -12.492 -12.649 1.00 93.88 283 SER A C 1
ATOM 2317 O O . SER A 1 283 ? 6.543 -12.888 -11.755 1.00 93.88 283 SER A O 1
ATOM 2319 N N . THR A 1 284 ? 8.306 -11.657 -12.394 1.00 92.69 284 THR A N 1
ATOM 2320 C CA . THR A 1 284 ? 8.637 -11.167 -11.054 1.00 92.69 284 THR A CA 1
ATOM 2321 C C . THR A 1 284 ? 7.541 -10.243 -10.536 1.00 92.69 284 THR A C 1
ATOM 2323 O O . THR A 1 284 ? 7.047 -10.443 -9.423 1.00 92.69 284 THR A O 1
ATOM 2326 N N . ALA A 1 285 ? 7.107 -9.285 -11.356 1.00 91.50 285 ALA A N 1
ATOM 2327 C CA . ALA A 1 285 ? 6.018 -8.374 -11.028 1.00 91.50 285 ALA A CA 1
ATOM 2328 C C . ALA A 1 285 ? 4.677 -9.111 -10.863 1.00 91.50 285 ALA A C 1
ATOM 2330 O O . ALA A 1 285 ? 3.946 -8.846 -9.907 1.00 91.50 285 ALA A O 1
ATOM 2331 N N . HIS A 1 286 ? 4.392 -10.109 -11.709 1.00 91.44 286 HIS A N 1
ATOM 2332 C CA . HIS A 1 286 ? 3.233 -10.990 -11.554 1.00 91.44 286 HIS A CA 1
ATOM 2333 C C . HIS A 1 286 ? 3.233 -11.697 -10.193 1.00 91.44 286 HIS A C 1
ATOM 2335 O O . HIS A 1 286 ? 2.251 -11.622 -9.455 1.00 91.44 286 HIS A O 1
ATOM 2341 N N . ASN A 1 287 ? 4.346 -12.333 -9.821 1.00 91.75 287 ASN A N 1
ATOM 2342 C CA . ASN A 1 287 ? 4.466 -13.049 -8.550 1.00 91.75 287 ASN A CA 1
ATOM 2343 C C . ASN A 1 287 ? 4.319 -12.118 -7.336 1.00 91.75 287 ASN A C 1
ATOM 2345 O O . ASN A 1 287 ? 3.702 -12.489 -6.334 1.00 91.75 287 ASN A O 1
ATOM 2349 N N . GLN A 1 288 ? 4.867 -10.902 -7.413 1.00 89.19 288 GLN A N 1
ATOM 2350 C CA . GLN A 1 288 ? 4.696 -9.886 -6.373 1.00 89.19 288 GLN A CA 1
ATOM 2351 C C . GLN A 1 288 ? 3.231 -9.456 -6.248 1.00 89.19 288 GLN A C 1
ATOM 2353 O O . GLN A 1 288 ? 2.695 -9.429 -5.138 1.00 89.19 288 GLN A O 1
ATOM 2358 N N . TYR A 1 289 ? 2.566 -9.195 -7.374 1.00 87.56 289 TYR A N 1
ATOM 2359 C CA . TYR A 1 289 ? 1.151 -8.840 -7.410 1.00 87.56 289 TYR A CA 1
ATOM 2360 C C . TYR A 1 289 ? 0.266 -9.948 -6.818 1.00 87.56 289 TYR A C 1
ATOM 2362 O O . TYR A 1 289 ? -0.580 -9.683 -5.961 1.00 87.56 289 TYR A O 1
ATOM 2370 N N . GLU A 1 290 ? 0.500 -11.202 -7.208 1.00 87.38 290 GLU A N 1
ATOM 2371 C CA . GLU A 1 290 ? -0.214 -12.366 -6.680 1.00 87.38 290 GLU A CA 1
ATOM 2372 C C . GLU A 1 290 ? -0.039 -12.511 -5.168 1.00 87.38 290 GLU A C 1
ATOM 2374 O O . GLU A 1 290 ? -1.013 -12.729 -4.445 1.00 87.38 290 GLU A O 1
ATOM 2379 N N . LYS A 1 291 ? 1.184 -12.317 -4.663 1.00 87.06 291 LYS A N 1
ATOM 2380 C CA . LYS A 1 291 ? 1.459 -12.343 -3.224 1.00 87.06 291 LYS A CA 1
ATOM 2381 C C . LYS A 1 291 ? 0.686 -11.250 -2.481 1.00 87.06 291 LYS A C 1
ATOM 2383 O O . LYS A 1 291 ? 0.006 -11.554 -1.504 1.00 87.06 291 LYS A O 1
ATOM 2388 N N . ILE A 1 292 ? 0.723 -10.009 -2.971 1.00 84.94 292 ILE A N 1
ATOM 2389 C CA . ILE A 1 292 ? -0.013 -8.873 -2.387 1.00 84.94 292 ILE A CA 1
ATOM 2390 C C . ILE A 1 292 ? -1.522 -9.153 -2.374 1.00 84.94 292 ILE A C 1
ATOM 2392 O O . ILE A 1 292 ? -2.204 -8.859 -1.387 1.00 84.94 292 ILE A O 1
ATOM 2396 N N . ARG A 1 293 ? -2.055 -9.748 -3.447 1.00 85.00 293 ARG A N 1
ATOM 2397 C CA . ARG A 1 293 ? -3.471 -10.121 -3.547 1.00 85.00 293 ARG A CA 1
ATOM 2398 C C . ARG A 1 293 ? -3.840 -11.226 -2.555 1.00 85.00 293 ARG A C 1
ATOM 2400 O O . ARG A 1 293 ? -4.859 -11.115 -1.872 1.00 85.00 293 ARG A O 1
ATOM 2407 N N . LEU A 1 294 ? -3.024 -12.273 -2.442 1.00 87.00 294 LEU A N 1
ATOM 2408 C CA . LEU A 1 294 ? -3.243 -13.376 -1.500 1.00 87.00 294 LEU A CA 1
ATOM 2409 C C . LEU A 1 294 ? -3.171 -12.917 -0.041 1.00 87.00 294 LEU A C 1
ATOM 2411 O O . LEU A 1 294 ? -4.017 -13.320 0.762 1.00 87.00 294 LEU A O 1
ATOM 2415 N N . ASP A 1 295 ? -2.217 -12.050 0.293 1.00 87.06 295 ASP A N 1
ATOM 2416 C CA . ASP A 1 295 ? -2.087 -11.461 1.627 1.00 87.06 295 ASP A CA 1
ATOM 2417 C C . ASP A 1 295 ? -3.324 -10.617 1.971 1.00 87.06 295 ASP A C 1
ATOM 2419 O O . ASP A 1 295 ? -3.874 -10.740 3.068 1.00 87.06 295 ASP A O 1
ATOM 2423 N N . TYR A 1 296 ? -3.844 -9.844 1.012 1.00 87.50 296 TYR A N 1
ATOM 2424 C CA . TYR A 1 296 ? -5.081 -9.081 1.192 1.00 87.50 296 TYR A CA 1
ATOM 2425 C C . TYR A 1 296 ? -6.306 -9.974 1.421 1.00 87.50 296 TYR A C 1
ATOM 2427 O O . TYR A 1 296 ? -7.068 -9.755 2.366 1.00 87.50 296 TYR A O 1
ATOM 2435 N N . ILE A 1 297 ? -6.496 -11.007 0.589 1.00 87.94 297 ILE A N 1
ATOM 2436 C CA . ILE A 1 297 ? -7.604 -11.968 0.727 1.00 87.94 297 ILE A CA 1
ATOM 2437 C C . ILE A 1 297 ? -7.532 -12.665 2.086 1.00 87.94 297 ILE A C 1
ATOM 2439 O O . ILE A 1 297 ? -8.532 -12.737 2.804 1.00 87.94 297 ILE A O 1
ATOM 2443 N N . SER A 1 298 ? -6.345 -13.140 2.458 1.00 89.62 298 SER A N 1
ATOM 2444 C CA . SER A 1 298 ? -6.100 -13.776 3.753 1.00 89.62 298 SER A CA 1
ATOM 2445 C C . SER A 1 298 ? -6.412 -12.811 4.897 1.00 89.62 298 SER A C 1
ATOM 2447 O O . SER A 1 298 ? -7.112 -13.180 5.842 1.00 89.62 298 SER A O 1
ATOM 2449 N N . GLY A 1 299 ? -5.991 -11.551 4.772 1.00 91.44 299 GLY A N 1
ATOM 2450 C CA . GLY A 1 299 ? -6.317 -10.472 5.698 1.00 91.44 299 GLY A CA 1
ATOM 2451 C C . GLY A 1 299 ? -7.820 -10.275 5.883 1.00 91.44 299 GLY A C 1
ATOM 2452 O O . GLY A 1 299 ? -8.297 -10.227 7.016 1.00 91.44 299 GLY A O 1
ATOM 2453 N N . MET A 1 300 ? -8.593 -10.242 4.795 1.00 90.25 300 MET A N 1
ATOM 2454 C CA . MET A 1 300 ? -10.053 -10.103 4.854 1.00 90.25 300 MET A CA 1
ATOM 2455 C C . MET A 1 300 ? -10.735 -11.295 5.530 1.00 90.25 300 MET A C 1
ATOM 2457 O O . MET A 1 300 ? -11.653 -11.112 6.337 1.00 90.25 300 MET A O 1
ATOM 2461 N N . VAL A 1 301 ? -10.296 -12.520 5.232 1.00 92.12 301 VAL A N 1
ATOM 2462 C CA . VAL A 1 301 ? -10.828 -13.734 5.873 1.00 92.12 301 VAL A CA 1
ATOM 2463 C C . VAL A 1 301 ? -10.541 -13.710 7.375 1.00 92.12 301 VAL A C 1
ATOM 2465 O O . VAL A 1 301 ? -11.443 -13.948 8.179 1.00 92.12 301 VAL A O 1
ATOM 2468 N N . LEU A 1 302 ? -9.316 -13.358 7.773 1.00 95.25 302 LEU A N 1
ATOM 2469 C CA . LEU A 1 302 ? -8.926 -13.234 9.180 1.00 95.25 302 LEU A CA 1
ATOM 2470 C C . LEU A 1 302 ? -9.694 -12.119 9.897 1.00 95.25 302 LEU A C 1
ATOM 2472 O O . LEU A 1 302 ? -10.184 -12.330 11.006 1.00 95.25 302 LEU A O 1
ATOM 2476 N N . PHE A 1 303 ? -9.859 -10.964 9.251 1.00 94.19 303 PHE A N 1
ATOM 2477 C CA . PHE A 1 303 ? -10.605 -9.826 9.782 1.00 94.19 303 PHE A CA 1
ATOM 2478 C C . PHE A 1 303 ? -12.073 -10.185 10.033 1.00 94.19 303 PHE A C 1
ATOM 2480 O O . PHE A 1 303 ? -12.599 -9.960 11.122 1.00 94.19 303 PHE A O 1
ATOM 2487 N N . THR A 1 304 ? -12.739 -10.790 9.049 1.00 93.56 304 THR A N 1
ATOM 2488 C CA . THR A 1 304 ? -14.164 -11.142 9.148 1.00 93.56 304 THR A CA 1
ATOM 2489 C C . THR A 1 304 ? -14.410 -12.267 10.152 1.00 93.56 304 THR A C 1
ATOM 2491 O O . THR A 1 304 ? -15.257 -12.123 11.038 1.00 93.56 304 THR A O 1
ATOM 2494 N N . LEU A 1 305 ? -13.645 -13.360 10.076 1.00 95.88 305 LEU A N 1
ATOM 2495 C CA . LEU A 1 305 ? -13.766 -14.486 11.004 1.00 95.88 305 LEU A CA 1
ATOM 2496 C C . LEU A 1 305 ? -13.384 -14.081 12.434 1.00 95.88 305 LEU A C 1
ATOM 2498 O O . LEU A 1 305 ? -14.083 -14.437 13.385 1.00 95.88 305 LEU A O 1
ATOM 2502 N N . GLY A 1 306 ? -12.308 -13.304 12.581 1.00 96.44 306 GLY A N 1
ATOM 2503 C CA . GLY A 1 306 ? -11.865 -12.730 13.848 1.00 96.44 306 GLY A CA 1
ATOM 2504 C C . GLY A 1 306 ? -12.921 -11.815 14.459 1.00 96.44 306 GLY A C 1
ATOM 2505 O O . GLY A 1 306 ? -13.269 -11.981 15.624 1.00 96.44 306 GLY A O 1
ATOM 2506 N N . GLY A 1 307 ? -13.504 -10.910 13.670 1.00 95.75 307 GLY A N 1
ATOM 2507 C CA . GLY A 1 307 ? -14.544 -9.988 14.129 1.00 95.75 307 GLY A CA 1
ATOM 2508 C C . GLY A 1 307 ? -15.811 -10.707 14.599 1.00 95.75 307 GLY A C 1
ATOM 2509 O O . GLY A 1 307 ? -16.275 -10.484 15.719 1.00 95.75 307 GLY A O 1
ATOM 2510 N N . ILE A 1 308 ? -16.345 -11.627 13.788 1.00 96.75 308 ILE A N 1
ATOM 2511 C CA . ILE A 1 308 ? -17.532 -12.422 14.151 1.00 96.75 308 ILE A CA 1
ATOM 2512 C C . ILE A 1 308 ? -17.242 -13.273 15.395 1.00 96.75 308 ILE A C 1
ATOM 2514 O O . ILE A 1 308 ? -18.034 -13.288 16.341 1.00 96.75 308 ILE A O 1
ATOM 2518 N N . GLY A 1 309 ? -16.091 -13.947 15.426 1.00 95.62 309 GLY A N 1
ATOM 2519 C CA . GLY A 1 309 ? -15.672 -14.765 16.560 1.00 95.62 309 GLY A CA 1
ATOM 2520 C C . GLY A 1 309 ? -15.492 -13.949 17.841 1.00 95.62 309 GLY A C 1
ATOM 2521 O O . GLY A 1 309 ? -15.941 -14.377 18.908 1.00 95.62 309 GLY A O 1
ATOM 2522 N N . ALA A 1 310 ? -14.921 -12.746 17.753 1.00 95.31 310 ALA A N 1
ATOM 2523 C CA . ALA A 1 310 ? -14.747 -11.834 18.879 1.00 95.31 310 ALA A CA 1
ATOM 2524 C C . ALA A 1 310 ? -16.101 -11.371 19.438 1.00 95.31 310 ALA A C 1
ATOM 2526 O O . ALA A 1 310 ? -16.282 -11.372 20.655 1.00 95.31 310 ALA A O 1
ATOM 2527 N N . ILE A 1 311 ? -17.084 -11.066 18.581 1.00 95.62 311 ILE A N 1
ATOM 2528 C CA . ILE A 1 311 ? -18.446 -10.695 19.005 1.00 95.62 311 ILE A CA 1
ATOM 2529 C C . ILE A 1 311 ? -19.138 -11.866 19.711 1.00 95.62 311 ILE A C 1
ATOM 2531 O O . ILE A 1 311 ? -19.665 -11.702 20.813 1.00 95.62 311 ILE A O 1
ATOM 2535 N N . ILE A 1 312 ? -19.117 -13.063 19.117 1.00 95.44 312 ILE A N 1
ATOM 2536 C CA . ILE A 1 312 ? -19.760 -14.253 19.698 1.00 95.44 312 ILE A CA 1
ATOM 2537 C C . ILE A 1 312 ? -19.144 -14.582 21.060 1.00 95.44 312 ILE A C 1
ATOM 2539 O O . ILE A 1 312 ? -19.856 -14.794 22.045 1.00 95.44 312 ILE A O 1
ATOM 2543 N N . THR A 1 313 ? -17.816 -14.599 21.141 1.00 94.69 313 THR A N 1
ATOM 2544 C CA . THR A 1 313 ? -17.110 -14.886 22.395 1.00 94.69 313 THR A CA 1
ATOM 2545 C C . THR A 1 313 ? -17.310 -13.800 23.445 1.00 94.69 313 THR A C 1
ATOM 2547 O O . THR A 1 313 ? -17.460 -14.135 24.620 1.00 94.69 313 THR A O 1
ATOM 2550 N N . LEU A 1 314 ? -17.418 -12.529 23.047 1.00 93.81 314 LEU A N 1
ATOM 2551 C CA . LEU A 1 314 ? -17.779 -11.437 23.949 1.00 93.81 314 LEU A CA 1
ATOM 2552 C C . LEU A 1 314 ? -19.170 -11.661 24.556 1.00 93.81 314 LEU A C 1
ATOM 2554 O O . LEU A 1 314 ? -19.329 -11.564 25.773 1.00 93.81 314 LEU A O 1
ATOM 2558 N N . VAL A 1 315 ? -20.167 -12.035 23.747 1.00 93.31 315 VAL A N 1
ATOM 2559 C CA . VAL A 1 315 ? -21.517 -12.372 24.236 1.00 93.31 315 VAL A CA 1
ATOM 2560 C C . VAL A 1 315 ? -21.468 -13.553 25.210 1.00 93.31 315 VAL A C 1
ATOM 2562 O O . VAL A 1 315 ? -22.055 -13.483 26.292 1.00 93.31 315 VAL A O 1
ATOM 2565 N N . ILE A 1 316 ? -20.718 -14.612 24.888 1.00 90.50 316 ILE A N 1
ATOM 2566 C CA . ILE A 1 316 ? -20.522 -15.762 25.787 1.00 90.50 316 ILE A CA 1
ATOM 2567 C C . ILE A 1 316 ? -19.900 -15.309 27.113 1.00 90.50 316 ILE A C 1
ATOM 2569 O O . ILE A 1 316 ? -20.389 -15.674 28.185 1.00 90.50 316 ILE A O 1
ATOM 2573 N N . MET A 1 317 ? -18.858 -14.476 27.072 1.00 91.19 317 MET A N 1
ATOM 2574 C CA . MET A 1 317 ? -18.229 -13.927 28.271 1.00 91.19 317 MET A CA 1
ATOM 2575 C C . MET A 1 317 ? -19.219 -13.100 29.094 1.00 91.19 317 MET A C 1
ATOM 2577 O O . MET A 1 317 ? -19.295 -13.297 30.307 1.00 91.19 317 MET A O 1
ATOM 2581 N N . ILE A 1 318 ? -20.029 -12.243 28.468 1.00 89.06 318 ILE A N 1
ATOM 2582 C CA . ILE A 1 318 ? -21.078 -11.457 29.138 1.00 89.06 318 ILE A CA 1
ATOM 2583 C C . ILE A 1 318 ? -22.077 -12.374 29.853 1.00 89.06 318 ILE A C 1
ATOM 2585 O O . ILE A 1 318 ? -22.423 -12.119 31.010 1.00 89.06 318 ILE A O 1
ATOM 2589 N N . VAL A 1 319 ? -22.510 -13.469 29.224 1.00 86.19 319 VAL A N 1
ATOM 2590 C CA . VAL A 1 319 ? -23.441 -14.444 29.819 1.00 86.19 319 VAL A CA 1
ATOM 2591 C C . VAL A 1 319 ? -22.802 -15.169 31.009 1.00 86.19 319 VAL A C 1
ATOM 2593 O O . VAL A 1 319 ? -23.374 -15.180 32.105 1.00 86.19 319 VAL A O 1
ATOM 2596 N N . LEU A 1 320 ? -21.592 -15.707 30.837 1.00 84.69 320 LEU A N 1
ATOM 2597 C CA . LEU A 1 320 ? -20.872 -16.481 31.858 1.00 84.69 320 LEU A CA 1
ATOM 2598 C C . LEU A 1 320 ? -20.421 -15.630 33.055 1.00 84.69 320 LEU A C 1
ATOM 2600 O O . LEU A 1 320 ? -20.260 -16.133 34.172 1.00 84.69 320 LEU A O 1
ATOM 2604 N N . THR A 1 321 ? -20.224 -14.335 32.839 1.00 84.25 321 THR A N 1
ATOM 2605 C CA . THR A 1 321 ? -19.739 -13.400 33.852 1.00 84.25 321 THR A CA 1
ATOM 2606 C C . THR A 1 321 ? -20.693 -13.313 35.046 1.00 84.25 321 THR A C 1
ATOM 2608 O O . THR A 1 321 ? -21.898 -13.109 34.889 1.00 84.25 321 THR A O 1
ATOM 2611 N N . GLY A 1 322 ? -20.139 -13.477 36.252 1.00 72.00 322 GLY A N 1
ATOM 2612 C CA . GLY A 1 322 ? -20.861 -13.420 37.531 1.00 72.00 322 GLY A CA 1
ATOM 2613 C C . GLY A 1 322 ? -21.344 -14.762 38.096 1.00 72.00 322 GLY A C 1
ATOM 2614 O O . GLY A 1 322 ? -21.531 -14.847 39.303 1.00 72.00 322 GLY A O 1
ATOM 2615 N N . HIS A 1 323 ? -21.475 -15.824 37.293 1.00 76.69 323 HIS A N 1
ATOM 2616 C CA . HIS A 1 323 ? -22.022 -17.113 37.756 1.00 76.69 323 HIS A CA 1
ATOM 2617 C C . HIS A 1 323 ? -20.939 -18.043 38.332 1.00 76.69 323 HIS A C 1
ATOM 2619 O O . HIS A 1 323 ? -19.878 -18.187 37.719 1.00 76.69 323 HIS A O 1
ATOM 2625 N N . CYS A 1 324 ? -21.178 -18.675 39.486 1.00 62.84 324 CYS A N 1
ATOM 2626 C CA . CYS A 1 324 ? -20.245 -19.643 40.102 1.00 62.84 324 CYS A CA 1
ATOM 2627 C C . CYS A 1 324 ? -20.606 -21.097 39.813 1.00 62.84 324 CYS A C 1
ATOM 2629 O O . CYS A 1 324 ? -19.711 -21.895 39.555 1.00 62.84 324 CYS A O 1
ATOM 2631 N N . ASP A 1 325 ? -21.903 -21.391 39.780 1.00 63.53 325 ASP A N 1
ATOM 2632 C CA . ASP A 1 325 ? -22.472 -22.697 39.456 1.00 63.53 325 ASP A CA 1
ATOM 2633 C C . ASP A 1 325 ? -23.434 -22.549 38.269 1.00 63.53 325 ASP A C 1
ATOM 2635 O O . ASP A 1 325 ? -23.869 -21.441 37.954 1.00 63.53 325 ASP A O 1
ATOM 2639 N N . GLU A 1 326 ? -23.827 -23.659 37.633 1.00 60.09 326 GLU A N 1
ATOM 2640 C CA . GLU A 1 326 ? -24.878 -23.648 36.594 1.00 60.09 326 GLU A CA 1
ATOM 2641 C C . GLU A 1 326 ? -26.251 -23.213 37.147 1.00 60.09 326 GLU A C 1
ATOM 2643 O O . GLU A 1 326 ? -27.172 -22.922 36.388 1.00 60.09 326 GLU A O 1
ATOM 2648 N N . SER A 1 327 ? -26.392 -23.122 38.475 1.00 56.12 327 SER A N 1
ATOM 2649 C CA . SER A 1 327 ? -27.593 -22.595 39.114 1.00 56.12 327 SER A CA 1
ATOM 2650 C C . SER A 1 327 ? -27.623 -21.052 39.082 1.00 56.12 327 SER A C 1
ATOM 2652 O O . SER A 1 327 ? -26.692 -20.412 39.578 1.00 56.12 327 SER A O 1
ATOM 2654 N N . PRO A 1 328 ? -28.716 -20.424 38.612 1.00 59.72 328 PRO A N 1
ATOM 2655 C CA . PRO A 1 328 ? -28.798 -18.975 38.381 1.00 59.72 328 PRO A CA 1
ATOM 2656 C C . PRO A 1 328 ? -28.845 -18.105 39.654 1.00 59.72 328 PRO A C 1
ATOM 2658 O O . PRO A 1 328 ? -28.990 -16.891 39.563 1.00 59.72 328 PRO A O 1
ATOM 2661 N N . LYS A 1 329 ? -28.772 -18.689 40.859 1.00 56.44 329 LYS A N 1
ATOM 2662 C CA . LYS A 1 329 ? -29.181 -18.003 42.099 1.00 56.44 329 LYS A CA 1
ATOM 2663 C C . LYS A 1 329 ? -28.074 -17.268 42.861 1.00 56.44 329 LYS A C 1
ATOM 2665 O O . LYS A 1 329 ? -28.406 -16.480 43.742 1.00 56.44 329 LYS A O 1
ATOM 2670 N N . LYS A 1 330 ? -26.787 -17.500 42.582 1.00 63.94 330 LYS A N 1
ATOM 2671 C CA . LYS A 1 330 ? -25.691 -16.834 43.313 1.00 63.94 330 LYS A CA 1
ATOM 2672 C C . LYS A 1 330 ? -24.676 -16.211 42.364 1.00 63.94 330 LYS A C 1
ATOM 2674 O O . LYS A 1 330 ? -23.993 -16.912 41.621 1.00 63.94 330 LYS A O 1
ATOM 2679 N N . ILE A 1 331 ? -24.579 -14.886 42.439 1.00 75.31 331 ILE A N 1
ATOM 2680 C CA . ILE A 1 331 ? -23.611 -14.080 41.698 1.00 75.31 331 ILE A CA 1
ATOM 2681 C C . ILE A 1 331 ? -22.457 -13.734 42.635 1.00 75.31 331 ILE A C 1
ATOM 2683 O O . ILE A 1 331 ? -22.684 -13.215 43.728 1.00 75.31 331 ILE A O 1
ATOM 2687 N N . GLN A 1 332 ? -21.224 -14.018 42.218 1.00 75.25 332 GLN A N 1
ATOM 2688 C CA . GLN A 1 332 ? -20.028 -13.680 42.989 1.00 75.25 332 GLN A CA 1
ATOM 2689 C C . GLN A 1 332 ? -19.401 -12.390 42.474 1.00 75.25 332 GLN A C 1
ATOM 2691 O O . GLN A 1 332 ? -19.084 -12.256 41.290 1.00 75.25 332 GLN A O 1
ATOM 2696 N N . LEU A 1 333 ? -19.192 -11.464 43.405 1.00 74.69 333 LEU A N 1
ATOM 2697 C CA . LEU A 1 333 ? -18.467 -10.221 43.186 1.00 74.69 333 LEU A CA 1
ATOM 2698 C C . LEU A 1 333 ? -16.974 -10.445 43.453 1.00 74.69 333 LEU A C 1
ATOM 2700 O O . LEU A 1 333 ? -16.595 -11.070 44.446 1.00 74.69 333 LEU A O 1
ATOM 2704 N N . CYS A 1 334 ? -16.119 -9.926 42.579 1.00 73.50 334 CYS A N 1
ATOM 2705 C CA . CYS A 1 334 ? -14.680 -9.831 42.805 1.00 73.50 334 CYS A CA 1
ATOM 2706 C C . CYS A 1 334 ? -14.329 -8.586 43.633 1.00 73.50 334 CYS A C 1
ATOM 2708 O O . CYS A 1 334 ? -15.135 -7.674 43.783 1.00 73.50 334 CYS A O 1
ATOM 2710 N N . ARG A 1 335 ? -13.089 -8.514 44.141 1.00 73.12 335 ARG A N 1
ATOM 2711 C CA . ARG A 1 335 ? -12.596 -7.356 44.919 1.00 73.12 335 ARG A CA 1
ATOM 2712 C C . ARG A 1 335 ? -12.736 -6.032 44.161 1.00 73.12 335 ARG A C 1
ATOM 2714 O O . ARG A 1 335 ? -13.109 -5.028 44.751 1.00 73.12 335 ARG A O 1
ATOM 2721 N N . PHE A 1 336 ? -12.497 -6.060 42.851 1.00 71.75 336 PHE A N 1
ATOM 2722 C CA . PHE A 1 336 ? -12.641 -4.897 41.973 1.00 71.75 336 PHE A CA 1
ATOM 2723 C C . PHE A 1 336 ? -14.098 -4.411 41.851 1.00 71.75 336 PHE A C 1
ATOM 2725 O O . PHE A 1 336 ? -14.341 -3.222 41.689 1.00 71.75 336 PHE A O 1
ATOM 2732 N N . ASP A 1 337 ? -15.071 -5.310 42.029 1.00 76.56 337 ASP A N 1
ATOM 2733 C CA . ASP A 1 337 ? -16.506 -5.010 41.923 1.00 76.56 337 ASP A CA 1
ATOM 2734 C C . ASP A 1 337 ? -17.063 -4.332 43.195 1.00 76.56 337 ASP A C 1
ATOM 2736 O O . ASP A 1 337 ? -18.207 -3.885 43.227 1.00 76.56 337 ASP A O 1
ATOM 2740 N N . GLN A 1 338 ? -16.271 -4.264 44.272 1.00 73.56 338 GLN A N 1
ATOM 2741 C CA . GLN A 1 338 ? -16.668 -3.632 45.538 1.00 73.56 338 GLN A CA 1
ATOM 2742 C C . GLN A 1 338 ? -16.454 -2.113 45.534 1.00 73.56 338 GLN A C 1
ATOM 2744 O O . GLN A 1 338 ? -16.958 -1.418 46.422 1.00 73.56 338 GLN A O 1
ATOM 2749 N N . ILE A 1 339 ? -15.726 -1.593 44.542 1.00 80.44 339 ILE A N 1
ATOM 2750 C CA . ILE A 1 339 ? -15.461 -0.164 44.388 1.00 80.44 339 ILE A CA 1
ATOM 2751 C C . ILE A 1 339 ? -16.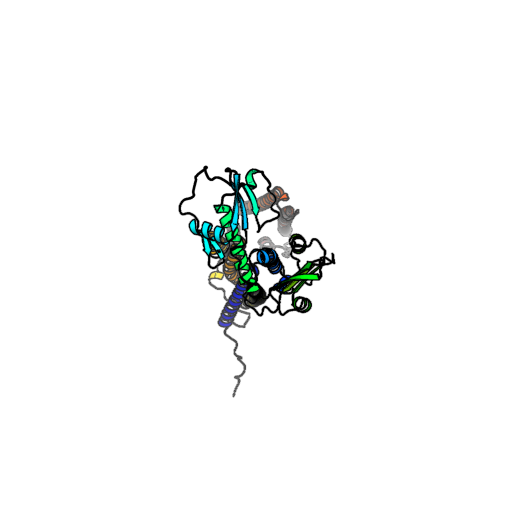788 0.555 44.083 1.00 80.44 339 ILE A C 1
ATOM 2753 O O . ILE A 1 339 ? -17.551 0.099 43.228 1.00 80.44 339 ILE A O 1
ATOM 2757 N N . PRO A 1 340 ? -17.098 1.677 44.761 1.00 82.00 340 PRO A N 1
ATOM 2758 C CA . PRO A 1 340 ? -18.279 2.467 44.440 1.00 82.00 340 PRO A CA 1
ATOM 2759 C C . PRO A 1 340 ? -18.280 2.918 42.977 1.00 82.00 340 PRO A C 1
ATOM 2761 O O . PRO A 1 340 ? -17.250 3.365 42.475 1.00 82.00 340 PRO A O 1
ATOM 2764 N N . LEU A 1 341 ? -19.446 2.882 42.322 1.00 81.69 341 LEU A N 1
ATOM 2765 C CA . LEU A 1 341 ? -19.584 3.149 40.881 1.00 81.69 341 LEU A CA 1
ATOM 2766 C C . LEU A 1 341 ? -18.874 4.436 40.424 1.00 81.69 341 LEU A C 1
ATOM 2768 O O . LEU A 1 341 ? -18.166 4.421 39.425 1.00 81.69 341 LEU A O 1
ATOM 2772 N N . GLY A 1 342 ? -19.022 5.537 41.168 1.00 78.06 342 GLY A N 1
ATOM 2773 C CA . GLY A 1 342 ? -18.380 6.810 40.817 1.00 78.06 342 GLY A CA 1
ATOM 2774 C C . GLY A 1 342 ? -16.847 6.749 40.839 1.00 78.06 342 GLY A C 1
ATOM 2775 O O . GLY A 1 342 ? -16.200 7.254 39.928 1.00 78.06 342 GLY A O 1
ATOM 2776 N N . ALA A 1 343 ? -16.260 6.076 41.833 1.00 83.88 343 ALA A N 1
ATOM 2777 C CA . ALA A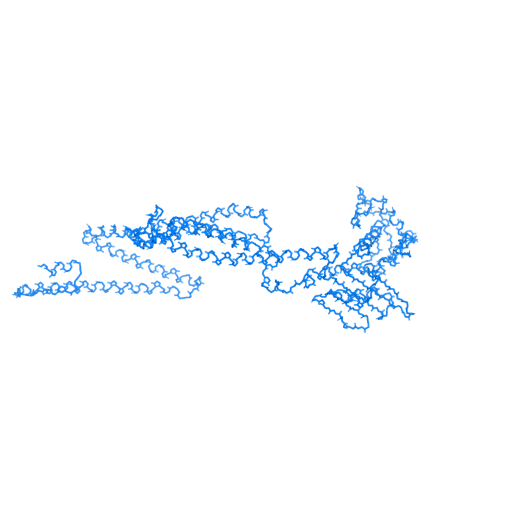 1 343 ? -14.812 5.883 41.911 1.00 83.88 343 ALA A CA 1
ATOM 2778 C C . ALA A 1 343 ? -14.320 4.907 40.835 1.00 83.88 343 ALA A C 1
ATOM 2780 O O . ALA A 1 343 ? -13.253 5.109 40.266 1.00 83.88 343 ALA A O 1
ATOM 2781 N N . PHE A 1 344 ? -15.117 3.883 40.522 1.00 87.00 344 PHE A N 1
ATOM 2782 C CA . PHE A 1 344 ? -14.833 2.940 39.447 1.00 87.00 344 PHE A CA 1
ATOM 2783 C C . PHE A 1 344 ? -14.789 3.632 38.075 1.00 87.00 344 PHE A C 1
ATOM 2785 O O . PHE A 1 344 ? -13.819 3.468 37.340 1.00 87.00 344 PHE A O 1
ATOM 2792 N N . LEU A 1 345 ? -15.802 4.443 37.748 1.00 88.25 345 LEU A N 1
ATOM 2793 C CA . LEU A 1 345 ? -15.850 5.198 36.491 1.00 88.25 345 LEU A CA 1
ATOM 2794 C C . LEU A 1 345 ? -14.713 6.222 36.405 1.00 88.25 345 LEU A C 1
ATOM 2796 O O . LEU A 1 345 ? -14.105 6.364 35.348 1.00 88.25 345 LEU A O 1
ATOM 2800 N N . GLY A 1 346 ? -14.380 6.879 37.522 1.00 89.69 346 GLY A N 1
ATOM 2801 C CA . GLY A 1 346 ? -13.216 7.762 37.606 1.00 89.69 346 GLY A CA 1
ATOM 2802 C C . GLY A 1 346 ? -11.902 7.024 37.338 1.00 89.69 346 GLY A C 1
ATOM 2803 O O . GLY A 1 346 ? -11.093 7.489 36.541 1.00 89.69 346 GLY A O 1
ATOM 2804 N N . LEU A 1 347 ? -11.704 5.845 37.936 1.00 90.62 347 LEU A N 1
ATOM 2805 C CA . LEU A 1 347 ? -10.509 5.027 37.717 1.00 90.62 347 LEU A CA 1
ATOM 2806 C C . LEU A 1 347 ? -10.414 4.529 36.271 1.00 90.62 347 LEU A C 1
ATOM 2808 O O . LEU A 1 347 ? -9.326 4.541 35.699 1.00 90.62 347 LEU A O 1
ATOM 2812 N N . TRP A 1 348 ? -11.536 4.144 35.659 1.00 92.94 348 TRP A N 1
ATOM 2813 C CA . TRP A 1 348 ? -11.589 3.786 34.240 1.00 92.94 348 TRP A CA 1
ATOM 2814 C C . TRP A 1 348 ? -11.213 4.971 33.337 1.00 92.94 348 TRP A C 1
ATOM 2816 O O . TRP A 1 348 ? -10.349 4.819 32.477 1.00 92.94 348 TRP A O 1
ATOM 2826 N N . ALA A 1 349 ? -11.769 6.162 33.583 1.00 93.56 349 ALA A N 1
ATOM 2827 C CA . ALA A 1 349 ? -11.448 7.368 32.817 1.00 93.56 349 ALA A CA 1
ATOM 2828 C C . ALA A 1 349 ? -9.971 7.775 32.957 1.00 93.56 349 ALA A C 1
ATOM 2830 O O . ALA A 1 349 ? -9.316 8.075 31.961 1.00 93.56 349 ALA A O 1
ATOM 2831 N N . VAL A 1 350 ? -9.418 7.722 34.174 1.00 95.06 350 VAL A N 1
ATOM 2832 C CA . VAL A 1 350 ? -7.987 7.975 34.421 1.00 95.06 350 VAL A CA 1
ATOM 2833 C C . VAL A 1 350 ? -7.118 6.932 33.721 1.00 95.06 350 VAL A C 1
ATOM 2835 O O . VAL A 1 350 ? -6.096 7.288 33.143 1.00 95.06 350 VAL A O 1
ATOM 2838 N N . SER A 1 351 ? -7.526 5.660 33.727 1.00 93.56 351 SER A N 1
ATOM 2839 C CA . SER A 1 351 ? -6.788 4.589 33.047 1.00 93.56 351 SER A CA 1
ATOM 2840 C C . SER A 1 351 ? -6.760 4.794 31.533 1.00 93.56 351 SER A C 1
ATOM 2842 O O . SER A 1 351 ? -5.709 4.620 30.924 1.00 93.56 351 SER A O 1
ATOM 2844 N N . LEU A 1 352 ? -7.877 5.213 30.929 1.00 94.75 352 LEU A N 1
ATOM 2845 C CA . LEU A 1 352 ? -7.928 5.558 29.507 1.00 94.75 352 LEU A CA 1
ATOM 2846 C C . LEU A 1 352 ? -7.071 6.783 29.180 1.00 94.75 352 LEU A C 1
ATOM 2848 O O . LEU A 1 352 ? -6.296 6.737 28.231 1.00 94.75 352 LEU A O 1
ATOM 2852 N N . ALA A 1 353 ? -7.151 7.848 29.980 1.00 94.25 353 ALA A N 1
ATOM 2853 C CA . ALA A 1 353 ? -6.329 9.041 29.776 1.00 94.25 353 ALA A CA 1
ATOM 2854 C C . ALA A 1 353 ? -4.827 8.731 29.898 1.00 94.25 353 ALA A C 1
ATOM 2856 O O . ALA A 1 353 ? -4.028 9.180 29.077 1.00 94.25 353 ALA A O 1
ATOM 2857 N N . ALA A 1 354 ? -4.443 7.921 30.889 1.00 93.81 354 ALA A N 1
ATOM 2858 C CA . ALA A 1 354 ? -3.069 7.464 31.060 1.00 93.81 354 ALA A CA 1
ATOM 2859 C C . ALA A 1 354 ? -2.612 6.592 29.883 1.00 93.81 354 ALA A C 1
ATOM 2861 O O . ALA A 1 354 ? -1.502 6.768 29.389 1.00 93.81 354 ALA A O 1
ATOM 2862 N N . ALA A 1 355 ? -3.462 5.685 29.401 1.00 92.75 355 ALA A N 1
ATOM 2863 C CA . ALA A 1 355 ? -3.153 4.842 28.254 1.00 92.75 355 ALA A CA 1
ATOM 2864 C C . ALA A 1 355 ? -3.003 5.642 26.958 1.00 92.75 355 ALA A C 1
ATOM 2866 O O . ALA A 1 355 ? -2.052 5.403 26.218 1.00 92.75 355 ALA A O 1
ATOM 2867 N N . HIS A 1 356 ? -3.878 6.621 26.715 1.00 92.81 356 HIS A N 1
ATOM 2868 C CA . HIS A 1 356 ? -3.758 7.549 25.591 1.00 92.81 356 HIS A CA 1
ATOM 2869 C C . HIS A 1 356 ? -2.422 8.303 25.648 1.00 92.81 356 HIS A C 1
ATOM 2871 O O . HIS A 1 356 ? -1.654 8.289 24.689 1.00 92.81 356 HIS A O 1
ATOM 2877 N N . TYR A 1 357 ? -2.085 8.876 26.809 1.00 92.06 357 TYR A N 1
ATOM 2878 C CA . TYR A 1 357 ? -0.816 9.578 27.011 1.00 92.06 357 TYR A CA 1
ATOM 2879 C C . TYR A 1 357 ? 0.405 8.674 26.775 1.00 92.06 357 TYR A C 1
ATOM 2881 O O . TYR A 1 357 ? 1.328 9.057 26.062 1.00 92.06 357 TYR A O 1
ATOM 2889 N N . LEU A 1 358 ? 0.408 7.458 27.333 1.00 90.19 358 LEU A N 1
ATOM 2890 C CA . LEU A 1 358 ? 1.508 6.503 27.165 1.00 90.19 358 LEU A CA 1
ATOM 2891 C C . LEU A 1 358 ? 1.647 6.020 25.717 1.00 90.19 358 LEU A C 1
ATOM 2893 O O . LEU A 1 358 ? 2.766 5.895 25.221 1.00 90.19 358 LEU A O 1
ATOM 2897 N N . THR A 1 359 ? 0.527 5.773 25.034 1.00 90.06 359 THR A N 1
ATOM 2898 C CA . THR A 1 359 ? 0.519 5.350 23.626 1.00 90.06 359 THR A CA 1
ATOM 2899 C C . THR A 1 359 ? 1.079 6.451 22.734 1.00 90.06 359 THR A C 1
ATOM 2901 O O . THR A 1 359 ? 1.888 6.169 21.859 1.00 90.06 359 THR A O 1
ATOM 2904 N N . ARG A 1 360 ? 0.750 7.713 23.013 1.00 88.19 360 ARG A N 1
ATOM 2905 C CA . ARG A 1 360 ? 1.290 8.854 22.273 1.00 88.19 360 ARG A CA 1
ATOM 2906 C C . ARG A 1 360 ? 2.773 9.100 22.558 1.00 88.19 360 ARG A C 1
ATOM 2908 O O . ARG A 1 360 ? 3.553 9.327 21.646 1.00 88.19 360 ARG A O 1
ATOM 2915 N N . GLN A 1 361 ? 3.184 9.015 23.823 1.00 88.38 361 GLN A N 1
ATOM 2916 C CA . GLN A 1 361 ? 4.569 9.287 24.217 1.00 88.38 361 GLN A CA 1
ATOM 2917 C C . GLN A 1 361 ? 5.548 8.204 23.747 1.00 88.38 361 GLN A C 1
ATOM 2919 O O . GLN A 1 361 ? 6.671 8.519 23.358 1.00 88.38 361 GLN A O 1
ATOM 2924 N N . TYR A 1 362 ? 5.152 6.934 23.842 1.00 88.00 362 TYR A N 1
ATOM 2925 C CA . TYR A 1 362 ? 6.036 5.799 23.569 1.00 88.00 362 TYR A CA 1
ATOM 2926 C C . TYR A 1 362 ? 5.588 4.987 22.356 1.00 88.00 362 TYR A C 1
ATOM 2928 O O . TYR A 1 362 ? 6.422 4.594 21.549 1.00 88.00 362 TYR A O 1
ATOM 2936 N N . GLY A 1 363 ? 4.287 4.733 22.211 1.00 82.25 363 GLY A N 1
ATOM 2937 C CA . GLY A 1 363 ? 3.745 3.908 21.128 1.00 82.25 363 GLY A CA 1
ATOM 2938 C C . GLY A 1 363 ? 3.999 4.498 19.741 1.00 82.25 363 GLY A C 1
ATOM 2939 O O . GLY A 1 363 ? 4.484 3.780 18.872 1.00 82.25 363 GLY A O 1
ATOM 2940 N N . GLU A 1 364 ? 3.758 5.797 19.549 1.00 86.19 364 GLU A N 1
ATOM 2941 C CA . GLU A 1 364 ? 4.009 6.475 18.264 1.00 86.19 364 GLU A CA 1
ATOM 2942 C C . GLU A 1 364 ? 5.487 6.431 17.866 1.00 86.19 364 GLU A C 1
ATOM 2944 O O . GLU A 1 364 ? 5.802 6.163 16.712 1.00 86.19 364 GLU A O 1
ATOM 2949 N N . PHE A 1 365 ? 6.404 6.597 18.824 1.00 85.56 365 PHE A N 1
ATOM 2950 C CA . PHE A 1 365 ? 7.840 6.493 18.555 1.00 85.56 365 PHE A CA 1
ATOM 2951 C C . PHE A 1 365 ? 8.225 5.114 17.998 1.00 85.56 365 PHE A C 1
ATOM 2953 O O . PHE A 1 365 ? 8.931 5.026 16.995 1.00 85.56 365 PHE A O 1
ATOM 2960 N N . TYR A 1 366 ? 7.741 4.031 18.617 1.00 84.50 366 TYR A N 1
ATOM 2961 C CA . TYR A 1 366 ? 8.020 2.677 18.131 1.00 84.50 366 TYR A CA 1
ATOM 2962 C C . TYR A 1 366 ? 7.338 2.390 16.790 1.00 84.50 366 TYR A C 1
ATOM 2964 O O . TYR A 1 366 ? 7.944 1.757 15.929 1.00 84.50 366 TYR A O 1
ATOM 2972 N N . LEU A 1 367 ? 6.102 2.852 16.592 1.00 84.75 367 LEU A N 1
ATOM 2973 C CA . LEU A 1 367 ? 5.378 2.647 15.337 1.00 84.75 367 LEU A CA 1
ATOM 2974 C C . LEU A 1 367 ? 6.063 3.361 14.173 1.00 84.75 367 LEU A C 1
ATOM 2976 O O . LEU A 1 367 ? 6.311 2.727 13.151 1.00 84.75 367 LEU A O 1
ATOM 2980 N N . ASN A 1 368 ? 6.460 4.620 14.356 1.00 85.69 368 ASN A N 1
ATOM 2981 C CA . ASN A 1 368 ? 7.121 5.407 13.315 1.00 85.69 368 ASN A CA 1
ATOM 2982 C C . ASN A 1 368 ? 8.490 4.834 12.914 1.00 85.69 368 ASN A C 1
ATOM 2984 O O . ASN A 1 368 ? 8.961 5.095 11.812 1.00 85.69 368 ASN A O 1
ATOM 2988 N N . PHE A 1 369 ? 9.123 4.040 13.785 1.00 87.00 369 PHE A N 1
ATOM 2989 C CA . PHE A 1 369 ? 10.358 3.324 13.460 1.00 87.00 369 PHE A CA 1
ATOM 2990 C C . PHE A 1 369 ? 10.122 2.073 12.598 1.00 87.00 369 PHE A C 1
ATOM 2992 O O . PHE A 1 369 ? 10.947 1.756 11.746 1.00 87.00 369 PHE A O 1
ATOM 2999 N N . LEU A 1 370 ? 9.026 1.338 12.820 1.00 83.44 370 LEU A N 1
ATOM 3000 C CA . LEU A 1 370 ? 8.737 0.098 12.084 1.00 83.44 370 LEU A CA 1
ATOM 3001 C C . LEU A 1 370 ? 7.963 0.326 10.780 1.00 83.44 370 LEU A C 1
ATOM 3003 O O . LEU A 1 370 ? 7.992 -0.533 9.900 1.00 83.44 370 LEU A O 1
ATOM 3007 N N . ILE A 1 371 ? 7.216 1.424 10.683 1.00 84.19 371 ILE A N 1
ATOM 3008 C CA . ILE A 1 371 ? 6.177 1.621 9.673 1.00 84.19 371 ILE A CA 1
ATOM 3009 C C . ILE A 1 371 ? 6.500 2.833 8.792 1.00 84.19 371 ILE A C 1
ATOM 3011 O O . ILE A 1 371 ? 6.951 3.866 9.279 1.00 84.19 371 ILE A O 1
ATOM 3015 N N . SER A 1 372 ? 6.222 2.710 7.490 1.00 84.31 372 SER A N 1
ATOM 3016 C CA . SER A 1 372 ? 6.343 3.802 6.514 1.00 84.31 372 SER A CA 1
ATOM 3017 C C . SER A 1 372 ? 5.419 4.983 6.845 1.00 84.31 372 SER A C 1
ATOM 3019 O O . SER A 1 372 ? 4.293 4.787 7.308 1.00 84.31 372 SER A O 1
ATOM 3021 N N . GLU A 1 373 ? 5.882 6.202 6.554 1.00 85.44 373 GLU A N 1
ATOM 3022 C CA . GLU A 1 373 ? 5.211 7.475 6.863 1.00 85.44 373 GLU A CA 1
ATOM 3023 C C . GLU A 1 373 ? 3.749 7.528 6.402 1.00 85.44 373 GLU A C 1
ATOM 3025 O O . GLU A 1 373 ? 2.879 8.009 7.129 1.00 85.44 373 GLU A O 1
ATOM 3030 N N . GLN A 1 374 ? 3.450 6.922 5.250 1.00 83.31 374 GLN A N 1
ATOM 3031 C CA . GLN A 1 374 ? 2.097 6.857 4.688 1.00 83.31 374 GLN A CA 1
ATOM 3032 C C . GLN A 1 374 ? 1.057 6.185 5.612 1.00 83.31 374 GLN A C 1
ATOM 3034 O O . GLN A 1 374 ? -0.142 6.413 5.456 1.00 83.31 374 GLN A O 1
ATOM 3039 N N . TYR A 1 375 ? 1.486 5.384 6.596 1.00 83.94 375 TYR A N 1
ATOM 3040 C CA . TYR A 1 375 ? 0.601 4.633 7.496 1.00 83.94 375 TYR A CA 1
ATOM 3041 C C . TYR A 1 375 ? 0.654 5.096 8.965 1.00 83.94 375 TYR A C 1
ATOM 3043 O O . TYR A 1 375 ? 0.029 4.466 9.826 1.00 83.94 375 TYR A O 1
ATOM 3051 N N . TRP A 1 376 ? 1.362 6.185 9.289 1.00 87.50 376 TRP A N 1
ATOM 3052 C CA . TRP A 1 376 ? 1.566 6.625 10.679 1.00 87.50 376 TRP A CA 1
ATOM 3053 C C . TRP A 1 376 ? 0.263 6.955 11.418 1.00 87.50 376 TRP A C 1
ATOM 3055 O O . TRP A 1 376 ? -0.004 6.359 12.462 1.00 87.50 376 TRP A O 1
ATOM 3065 N N . ASP A 1 377 ? -0.595 7.820 10.863 1.00 85.31 377 ASP A N 1
ATOM 3066 C CA . ASP A 1 377 ? -1.860 8.217 11.515 1.00 85.31 377 ASP A CA 1
ATOM 3067 C C . ASP A 1 377 ? -2.761 7.005 11.801 1.00 85.31 377 ASP A C 1
ATOM 3069 O O . ASP A 1 377 ? -3.320 6.868 12.891 1.00 85.31 377 ASP A O 1
ATOM 3073 N N . TYR A 1 378 ? -2.843 6.066 10.856 1.00 84.50 378 TYR A N 1
ATOM 3074 C CA . TYR A 1 378 ? -3.618 4.848 11.057 1.00 84.50 378 TYR A CA 1
ATOM 3075 C C . TYR A 1 378 ? -3.028 3.954 12.141 1.00 84.50 378 TYR A C 1
ATOM 3077 O O . TYR A 1 378 ? -3.752 3.504 13.027 1.00 84.50 378 TYR A O 1
ATOM 3085 N N . SER A 1 379 ? -1.724 3.686 12.076 1.00 87.19 379 SER A N 1
ATOM 3086 C CA . SER A 1 379 ? -1.064 2.797 13.030 1.00 87.19 379 SER A CA 1
ATOM 3087 C C . SER A 1 379 ? -1.169 3.315 14.468 1.00 87.19 379 SER A C 1
ATOM 3089 O O . SER A 1 379 ? -1.443 2.522 15.374 1.00 87.19 379 SER A O 1
ATOM 3091 N N . SER A 1 380 ? -1.066 4.636 14.671 1.00 88.38 380 SER A N 1
ATOM 3092 C CA . SER A 1 380 ? -1.290 5.275 15.973 1.00 88.38 380 SER A CA 1
ATOM 3093 C C . SER A 1 380 ? -2.721 5.037 16.471 1.00 88.38 380 SER A C 1
ATOM 3095 O O . SER A 1 380 ? -2.920 4.480 17.556 1.00 88.38 380 SER A O 1
ATOM 3097 N N . ARG A 1 381 ? -3.737 5.323 15.642 1.00 88.06 381 ARG A N 1
ATOM 3098 C CA . ARG A 1 381 ? -5.153 5.092 15.997 1.00 88.06 381 ARG A CA 1
ATOM 3099 C C . ARG A 1 381 ? -5.462 3.623 16.267 1.00 88.06 381 ARG A C 1
ATOM 3101 O O . ARG A 1 381 ? -6.197 3.305 17.200 1.00 88.06 381 ARG A O 1
ATOM 3108 N N . TRP A 1 382 ? -4.909 2.720 15.464 1.00 88.94 382 TRP A N 1
ATOM 3109 C CA . TRP A 1 382 ? -5.091 1.278 15.610 1.00 88.94 382 TRP A CA 1
ATOM 3110 C C . TRP A 1 382 ? -4.517 0.769 16.939 1.00 88.94 382 TRP A C 1
ATOM 3112 O O . TRP A 1 382 ? -5.173 0.001 17.654 1.00 88.94 382 TRP A O 1
ATOM 3122 N N . MET A 1 383 ? -3.329 1.247 17.321 1.00 90.12 383 MET A N 1
ATOM 3123 C CA . MET A 1 383 ? -2.716 0.940 18.613 1.00 90.12 383 MET A CA 1
ATOM 3124 C C . MET A 1 383 ? -3.557 1.497 19.767 1.00 90.12 383 MET A C 1
ATOM 3126 O O . MET A 1 383 ? -3.871 0.767 20.709 1.00 90.12 383 MET A O 1
ATOM 3130 N N . GLU A 1 384 ? -3.988 2.757 19.673 1.00 91.00 384 GLU A N 1
ATOM 3131 C CA . GLU A 1 384 ? -4.816 3.401 20.693 1.00 91.00 384 GLU A CA 1
ATOM 3132 C C . GLU A 1 384 ? -6.139 2.653 20.916 1.00 91.00 384 GLU A C 1
ATOM 3134 O O . GLU A 1 384 ? -6.520 2.388 22.062 1.00 91.00 384 GLU A O 1
ATOM 3139 N N . MET A 1 385 ? -6.822 2.248 19.839 1.00 90.62 385 MET A N 1
ATOM 3140 C CA . MET A 1 385 ? -8.049 1.449 19.923 1.00 90.62 385 MET A CA 1
ATOM 3141 C C . MET A 1 385 ? -7.798 0.093 20.585 1.00 90.62 385 MET A C 1
ATOM 3143 O O . MET A 1 385 ? -8.585 -0.333 21.434 1.00 90.62 385 MET A O 1
ATOM 3147 N N . THR A 1 386 ? -6.690 -0.568 20.246 1.00 91.94 386 THR A N 1
ATOM 3148 C CA . THR A 1 386 ? -6.330 -1.883 20.796 1.00 91.94 386 THR A CA 1
ATOM 3149 C C . THR A 1 386 ? -6.062 -1.808 22.300 1.00 91.94 386 THR A C 1
ATOM 3151 O O . THR A 1 386 ? -6.615 -2.594 23.077 1.00 91.94 386 THR A O 1
ATOM 3154 N N . VAL A 1 387 ? -5.273 -0.825 22.741 1.00 92.94 387 VAL A N 1
ATOM 3155 C CA . VAL A 1 387 ? -4.980 -0.602 24.165 1.00 92.94 387 VAL A CA 1
ATOM 3156 C C . VAL A 1 387 ? -6.252 -0.212 24.926 1.00 92.94 387 VAL A C 1
ATOM 3158 O O . VAL A 1 387 ? -6.541 -0.770 25.990 1.00 92.94 387 VAL A O 1
ATOM 3161 N N . SER A 1 388 ? -7.061 0.688 24.362 1.00 93.38 388 SER A N 1
ATOM 3162 C CA . SER A 1 388 ? -8.326 1.132 24.962 1.00 93.38 388 SER A CA 1
ATOM 3163 C C . SER A 1 388 ? -9.326 -0.014 25.124 1.00 93.38 388 SER A C 1
ATOM 3165 O O . SER A 1 388 ? -10.004 -0.107 26.155 1.00 93.38 388 SER A O 1
ATOM 3167 N N . TYR A 1 389 ? -9.391 -0.929 24.151 1.00 93.56 389 TYR A N 1
ATOM 3168 C CA . TYR A 1 389 ? -10.200 -2.144 24.236 1.00 93.56 389 TYR A CA 1
ATOM 3169 C C . TYR A 1 389 ? -9.742 -3.051 25.385 1.00 93.56 389 TYR A C 1
ATOM 3171 O O . TYR A 1 389 ? -10.566 -3.486 26.194 1.00 93.56 389 TYR A O 1
ATOM 3179 N N . GLY A 1 390 ? -8.428 -3.271 25.515 1.00 92.12 390 GLY A N 1
ATOM 3180 C CA . GLY A 1 390 ? -7.837 -4.081 26.584 1.00 92.12 390 GLY A CA 1
ATOM 3181 C C . GLY A 1 390 ? -8.146 -3.565 27.995 1.00 92.12 390 GLY A C 1
ATOM 3182 O O . GLY A 1 390 ? -8.358 -4.364 28.907 1.00 92.12 390 GLY A O 1
ATOM 3183 N N . ILE A 1 391 ? -8.244 -2.244 28.175 1.00 93.44 391 ILE A N 1
ATOM 3184 C CA . ILE A 1 391 ? -8.612 -1.607 29.454 1.00 93.44 391 ILE A CA 1
ATOM 3185 C C . ILE A 1 391 ? -10.125 -1.657 29.691 1.00 93.44 391 ILE A C 1
ATOM 3187 O O . ILE A 1 391 ? -10.592 -1.894 30.810 1.00 93.44 391 ILE A O 1
ATOM 3191 N N . THR A 1 392 ? -10.910 -1.441 28.638 1.00 93.19 392 THR A N 1
ATOM 3192 C CA . THR A 1 392 ? -12.368 -1.328 28.739 1.00 93.19 392 THR A CA 1
ATOM 3193 C C . THR A 1 392 ? -13.042 -2.681 28.928 1.00 93.19 392 THR A C 1
ATOM 3195 O O . THR A 1 392 ? -14.027 -2.762 29.659 1.00 93.19 392 THR A O 1
ATOM 3198 N N . LEU A 1 393 ? -12.513 -3.762 28.350 1.00 92.69 393 LEU A N 1
ATOM 3199 C CA . LEU A 1 393 ? -13.107 -5.096 28.461 1.00 92.69 393 LEU A CA 1
ATOM 3200 C C . LEU A 1 393 ? -13.222 -5.579 29.929 1.00 92.69 393 LEU A C 1
ATOM 3202 O O . LEU A 1 393 ? -14.333 -5.912 30.351 1.00 92.69 393 LEU A O 1
ATOM 3206 N N . PRO A 1 394 ? -12.161 -5.574 30.765 1.00 89.50 394 PRO A N 1
ATOM 3207 C CA . PRO A 1 394 ? -12.276 -5.920 32.185 1.00 89.50 394 PRO A CA 1
ATOM 3208 C C . PRO A 1 394 ? -13.239 -5.010 32.955 1.00 89.50 394 PRO A C 1
ATOM 3210 O O . PRO A 1 394 ? -13.996 -5.490 33.807 1.00 89.50 394 PRO A O 1
ATOM 3213 N N . ALA A 1 395 ? -13.235 -3.708 32.646 1.00 90.06 395 ALA A N 1
ATOM 3214 C CA . ALA A 1 395 ? -14.123 -2.740 33.278 1.00 90.06 395 ALA A CA 1
ATOM 3215 C C . ALA A 1 395 ? -15.599 -3.029 32.943 1.00 90.06 395 ALA A C 1
ATOM 3217 O O . ALA A 1 395 ? -16.449 -3.089 33.835 1.00 90.06 395 ALA A O 1
ATOM 3218 N N . LEU A 1 396 ? -15.898 -3.318 31.678 1.00 91.00 396 LEU A N 1
ATOM 3219 C CA . LEU A 1 396 ? -17.227 -3.703 31.213 1.00 91.00 396 LEU A CA 1
ATOM 3220 C C . LEU A 1 396 ? -17.724 -4.970 31.921 1.00 91.00 396 LEU A C 1
ATOM 3222 O O . LEU A 1 396 ? -18.839 -4.999 32.442 1.00 91.00 396 LEU A O 1
ATOM 3226 N N . LEU A 1 397 ? -16.889 -6.010 32.008 1.00 89.75 397 LEU A N 1
ATOM 3227 C CA . LEU A 1 397 ? -17.251 -7.251 32.702 1.00 89.75 397 LEU A CA 1
ATOM 3228 C C . LEU A 1 397 ? -17.481 -7.024 34.204 1.00 89.75 397 LEU A C 1
ATOM 3230 O O . LEU A 1 397 ? -18.367 -7.646 34.791 1.00 89.75 397 LEU A O 1
ATOM 3234 N N . SER A 1 398 ? -16.722 -6.126 34.840 1.00 87.75 398 SER A N 1
ATOM 3235 C CA . SER A 1 398 ? -16.947 -5.722 36.234 1.00 87.75 398 SER A CA 1
ATOM 3236 C C . SER A 1 398 ? -18.310 -5.047 36.419 1.00 87.75 398 SER A C 1
ATOM 3238 O O . SER A 1 398 ? -19.100 -5.493 37.255 1.00 87.75 398 SER A O 1
ATOM 3240 N N . LEU A 1 399 ? -18.651 -4.071 35.571 1.00 86.69 399 LEU A N 1
ATOM 3241 C CA . LEU A 1 399 ? -19.955 -3.399 35.601 1.00 86.69 399 LEU A CA 1
ATOM 3242 C C . LEU A 1 399 ? -21.117 -4.378 35.411 1.00 86.69 399 LEU A C 1
ATOM 3244 O O . LEU A 1 399 ? -22.105 -4.310 36.144 1.00 86.69 399 LEU A O 1
ATOM 3248 N N . ILE A 1 400 ? -20.987 -5.331 34.487 1.00 87.44 400 ILE A N 1
ATOM 3249 C CA . ILE A 1 400 ? -22.010 -6.355 34.239 1.00 87.44 400 ILE A CA 1
ATOM 3250 C C . ILE A 1 400 ? -22.214 -7.249 35.472 1.00 87.44 400 ILE A C 1
ATOM 3252 O O . ILE A 1 400 ? -23.350 -7.614 35.778 1.00 87.44 400 ILE A O 1
ATOM 3256 N N . ARG A 1 401 ? -21.158 -7.578 36.230 1.00 86.69 401 ARG A N 1
ATOM 3257 C CA . ARG A 1 401 ? -21.307 -8.319 37.501 1.00 86.69 401 ARG A CA 1
ATOM 3258 C C . ARG A 1 401 ? -22.059 -7.508 38.543 1.00 86.69 401 ARG A C 1
ATOM 3260 O O . ARG A 1 401 ? -22.979 -8.039 39.164 1.00 86.69 401 ARG A O 1
ATOM 3267 N N . CYS A 1 402 ? -21.713 -6.232 38.700 1.00 83.50 402 CYS A N 1
ATOM 3268 C CA . CYS A 1 402 ? -22.407 -5.323 39.611 1.00 83.50 402 CYS A CA 1
ATOM 3269 C C . CYS A 1 402 ? -23.885 -5.151 39.235 1.00 83.50 402 CYS A C 1
ATOM 3271 O O . CYS A 1 402 ? -24.739 -5.119 40.126 1.00 83.50 402 CYS A O 1
ATOM 3273 N N . TYR A 1 403 ? -24.181 -5.084 37.930 1.00 83.69 403 TYR A N 1
ATOM 3274 C CA . TYR A 1 403 ? -25.538 -5.028 37.384 1.00 83.69 403 TYR A CA 1
ATOM 3275 C C . TYR A 1 403 ? -26.334 -6.272 37.760 1.00 83.69 403 TYR A C 1
ATOM 3277 O O . TYR A 1 403 ? -27.365 -6.160 38.421 1.00 83.69 403 TYR A O 1
ATOM 3285 N N . LYS A 1 404 ? -25.819 -7.461 37.424 1.00 82.69 404 LYS A N 1
ATOM 3286 C CA . LYS A 1 404 ? -26.490 -8.729 37.736 1.00 82.69 404 LYS A CA 1
ATOM 3287 C C . LYS A 1 404 ? -26.710 -8.899 39.245 1.00 82.69 404 LYS A C 1
ATOM 3289 O O . LYS A 1 404 ? -27.728 -9.448 39.648 1.00 82.69 404 LYS A O 1
ATOM 3294 N N . ALA A 1 405 ? -25.785 -8.423 40.083 1.00 80.69 405 ALA A N 1
ATOM 3295 C CA . ALA A 1 405 ? -25.898 -8.506 41.540 1.00 80.69 405 ALA A CA 1
ATOM 3296 C C . ALA A 1 405 ? -26.877 -7.482 42.160 1.00 80.69 405 ALA A C 1
ATOM 3298 O O . ALA A 1 405 ? -27.153 -7.559 43.356 1.00 80.69 405 ALA A O 1
ATOM 3299 N N . GLY A 1 406 ? -27.381 -6.506 41.392 1.00 78.75 406 GLY A N 1
ATOM 3300 C CA . GLY A 1 406 ? -28.276 -5.456 41.898 1.00 78.75 406 GLY A CA 1
ATOM 3301 C C . GLY A 1 406 ? -27.607 -4.479 42.875 1.00 78.75 406 GLY A C 1
ATOM 3302 O O . GLY A 1 406 ? -28.283 -3.836 43.680 1.00 78.75 406 GLY A O 1
ATOM 3303 N N . VAL A 1 407 ? -26.274 -4.374 42.838 1.00 77.62 407 VAL A N 1
ATOM 3304 C CA . VAL A 1 407 ? -25.475 -3.594 43.804 1.00 77.62 407 VAL A CA 1
ATOM 3305 C C . VAL A 1 407 ? -25.131 -2.191 43.282 1.00 77.62 407 VAL A C 1
ATOM 3307 O O . VAL A 1 407 ? -24.718 -1.342 44.068 1.00 77.62 407 VAL A O 1
ATOM 3310 N N . ILE A 1 408 ? -25.370 -1.907 41.992 1.00 77.81 408 ILE A N 1
ATOM 3311 C CA . ILE A 1 408 ? -25.011 -0.630 41.338 1.00 77.81 408 ILE A CA 1
ATOM 3312 C C . ILE A 1 408 ? -25.492 0.586 42.134 1.00 77.81 408 ILE A C 1
ATOM 3314 O O . ILE A 1 408 ? -24.693 1.462 42.456 1.00 77.81 408 ILE A O 1
ATOM 3318 N N . TRP A 1 409 ? -26.782 0.630 42.475 1.00 73.31 409 TRP A N 1
ATOM 3319 C CA . TRP A 1 409 ? -27.353 1.755 43.214 1.00 73.31 409 TRP A CA 1
ATOM 3320 C C . TRP A 1 409 ? -26.928 1.725 44.684 1.00 73.31 409 TRP A C 1
ATOM 3322 O O . TRP A 1 409 ? -26.342 2.677 45.186 1.00 73.31 409 TRP A O 1
ATOM 3332 N N . LYS A 1 410 ? -27.112 0.586 45.361 1.00 70.69 410 LYS A N 1
ATOM 3333 C CA . LYS A 1 410 ? -26.829 0.440 46.801 1.00 70.69 410 LYS A CA 1
ATOM 3334 C C . LYS A 1 410 ? -25.380 0.768 47.179 1.00 70.69 410 LYS A C 1
ATOM 3336 O O . LYS A 1 410 ? -25.134 1.247 48.281 1.00 70.69 410 LYS A O 1
ATOM 3341 N N . ASN A 1 411 ? -24.426 0.519 46.284 1.00 71.12 411 ASN A N 1
ATOM 3342 C CA . ASN A 1 411 ? -23.006 0.786 46.511 1.00 71.12 411 ASN A CA 1
ATOM 3343 C C . ASN A 1 411 ? -22.515 2.086 45.851 1.00 71.12 411 ASN A C 1
ATOM 3345 O O . ASN A 1 411 ? -21.316 2.364 45.856 1.00 71.12 411 ASN A O 1
ATOM 3349 N N . SER A 1 412 ? -23.413 2.892 45.278 1.00 75.12 412 SER A N 1
ATOM 3350 C CA . SER A 1 412 ? -23.039 4.156 44.653 1.00 75.12 412 SER A CA 1
ATOM 3351 C C . SER A 1 412 ? -22.597 5.188 45.696 1.00 75.12 412 SER A C 1
ATOM 3353 O O . SER A 1 412 ? -23.203 5.331 46.761 1.00 75.12 412 SER A O 1
ATOM 3355 N N . LEU A 1 413 ? -21.560 5.963 45.359 1.00 73.81 413 LEU A N 1
ATOM 3356 C CA . LEU A 1 413 ? -21.154 7.150 46.121 1.00 73.81 413 LEU A CA 1
ATOM 3357 C C . LEU A 1 413 ? -22.316 8.132 46.271 1.00 73.81 413 LEU A C 1
ATOM 3359 O O . LEU A 1 413 ? -22.500 8.682 47.351 1.00 73.81 413 LEU A O 1
ATOM 3363 N N . THR A 1 414 ? -23.127 8.299 45.223 1.00 73.94 414 THR A N 1
ATOM 3364 C CA . THR A 1 414 ? -24.287 9.196 45.246 1.00 73.94 414 THR A CA 1
ATOM 3365 C C . THR A 1 414 ? -25.299 8.770 46.299 1.00 73.94 414 THR A C 1
ATOM 3367 O O . THR A 1 414 ? -25.730 9.607 47.079 1.00 73.94 414 THR A O 1
ATOM 3370 N N . CYS A 1 415 ? -25.608 7.476 46.410 1.00 75.12 415 CYS A N 1
ATOM 3371 C CA . CYS A 1 415 ? -26.512 6.971 47.445 1.00 75.12 415 CYS A CA 1
ATOM 3372 C C . CYS A 1 415 ? -25.957 7.169 48.847 1.00 75.12 415 CYS A C 1
ATOM 3374 O O . CYS A 1 415 ? -26.688 7.601 49.726 1.00 75.12 415 CYS A O 1
ATOM 3376 N N . ARG A 1 416 ? -24.663 6.907 49.060 1.00 79.25 416 ARG A N 1
ATOM 3377 C CA . ARG A 1 416 ? -24.021 7.119 50.367 1.00 79.25 416 ARG A CA 1
ATOM 3378 C C . ARG A 1 416 ? -23.999 8.595 50.767 1.00 79.25 416 ARG A C 1
ATOM 3380 O O . ARG A 1 416 ? -24.169 8.908 51.940 1.00 79.25 416 ARG A O 1
ATOM 3387 N N . ILE A 1 417 ? -23.763 9.493 49.811 1.00 79.50 417 ILE A N 1
ATOM 3388 C CA . ILE A 1 417 ? -23.794 10.942 50.038 1.00 79.50 417 ILE A CA 1
ATOM 3389 C C . ILE A 1 417 ? -25.228 11.388 50.325 1.00 79.50 417 ILE A C 1
ATOM 3391 O O . ILE A 1 417 ? -25.446 12.086 51.308 1.00 79.50 417 ILE A O 1
ATOM 3395 N N . LEU A 1 418 ? -26.202 10.932 49.534 1.00 79.38 418 LEU A N 1
ATOM 3396 C CA . LEU A 1 418 ? -27.620 11.225 49.742 1.00 79.38 418 LEU A CA 1
ATOM 3397 C C . LEU A 1 418 ? -28.102 10.749 51.109 1.00 79.38 418 LEU A C 1
ATOM 3399 O O . LEU A 1 418 ? -28.754 11.513 51.804 1.00 79.38 418 LEU A O 1
ATOM 3403 N N . ASP A 1 419 ? -27.744 9.539 51.527 1.00 80.88 419 ASP A N 1
ATOM 3404 C CA . ASP A 1 419 ? -28.148 8.983 52.821 1.00 80.88 419 ASP A CA 1
ATOM 3405 C C . ASP A 1 419 ? -27.550 9.778 53.995 1.00 80.88 419 ASP A C 1
ATOM 3407 O O . ASP A 1 419 ? -28.245 10.132 54.949 1.00 80.88 419 ASP A O 1
ATOM 3411 N N . LYS A 1 420 ? -26.278 10.186 53.881 1.00 80.44 420 LYS A N 1
ATOM 3412 C CA . LYS A 1 420 ? -25.644 11.101 54.844 1.00 80.44 420 LYS A CA 1
ATOM 3413 C C . LYS A 1 420 ? -26.304 12.479 54.860 1.00 80.44 420 LYS A C 1
ATOM 3415 O O . LYS A 1 420 ? -26.518 13.027 55.938 1.00 80.44 420 LYS A O 1
ATOM 3420 N N . CYS A 1 421 ? -26.636 13.032 53.694 1.00 75.06 421 CYS A N 1
ATOM 3421 C CA . CYS A 1 421 ? -27.339 14.307 53.580 1.00 75.06 421 CYS A CA 1
ATOM 3422 C C . CYS A 1 421 ? -28.740 14.223 54.190 1.00 75.06 421 CYS A C 1
ATOM 3424 O O . CYS A 1 421 ? -29.095 15.089 54.979 1.00 75.06 421 CYS A O 1
ATOM 3426 N N . LEU A 1 422 ? -29.506 13.174 53.889 1.00 78.50 422 LEU A N 1
ATOM 3427 C CA . LEU A 1 422 ? -30.840 12.941 54.442 1.00 78.50 422 LEU A CA 1
ATOM 3428 C C . LEU A 1 422 ? -30.784 12.790 55.963 1.00 78.50 422 LEU A C 1
ATOM 3430 O O . LEU A 1 422 ? -31.544 13.456 56.658 1.00 78.50 422 LEU A O 1
ATOM 3434 N N . THR A 1 423 ? -29.831 12.011 56.482 1.00 78.31 423 THR A N 1
ATOM 3435 C CA . THR A 1 423 ? -29.630 11.826 57.929 1.00 78.31 423 THR A CA 1
ATOM 3436 C C . THR A 1 423 ? -29.237 13.133 58.628 1.00 78.31 423 THR A C 1
ATOM 3438 O O . THR A 1 423 ? -29.729 13.442 59.716 1.00 78.31 423 THR A O 1
ATOM 3441 N N . ALA A 1 424 ? -28.371 13.941 58.010 1.00 76.12 424 ALA A N 1
ATOM 3442 C CA . ALA A 1 424 ? -28.032 15.266 58.525 1.00 76.12 424 ALA A CA 1
ATOM 3443 C C . ALA A 1 424 ? -29.268 16.178 58.553 1.00 76.12 424 ALA A C 1
ATOM 3445 O O . ALA A 1 424 ? -29.529 16.846 59.549 1.00 76.12 424 ALA A O 1
ATOM 3446 N N . LEU A 1 425 ? -30.078 16.138 57.495 1.00 74.50 425 LEU A N 1
ATOM 3447 C CA . LEU A 1 425 ? -31.267 16.967 57.329 1.00 74.50 425 LEU A CA 1
ATOM 3448 C C . LEU A 1 425 ? -32.409 16.569 58.283 1.00 74.50 425 LEU A C 1
ATOM 3450 O O . LEU A 1 425 ? -33.183 17.430 58.706 1.00 74.50 425 LEU A O 1
ATOM 3454 N N . THR A 1 426 ? -32.500 15.295 58.679 1.00 74.31 426 THR A N 1
ATOM 3455 C CA . THR A 1 426 ? -33.453 14.816 59.696 1.00 74.31 426 THR A CA 1
ATOM 3456 C C . THR A 1 426 ? -33.070 15.197 61.124 1.00 74.31 426 THR A C 1
ATOM 3458 O O . THR A 1 426 ? -33.962 15.339 61.957 1.00 74.31 426 THR A O 1
ATOM 3461 N N . ASN A 1 427 ? -31.777 15.398 61.402 1.00 76.69 427 ASN A N 1
ATOM 3462 C CA . ASN A 1 427 ? -31.263 15.718 62.740 1.00 76.69 427 ASN A CA 1
ATOM 3463 C C . ASN A 1 427 ? -31.180 17.230 63.026 1.00 76.69 427 ASN A C 1
ATOM 3465 O O . ASN A 1 427 ? -30.867 17.630 64.147 1.00 76.69 427 ASN A O 1
ATOM 3469 N N . CYS A 1 428 ? -31.454 18.082 62.035 1.00 75.56 428 CYS A N 1
ATOM 3470 C CA . CYS A 1 428 ? -31.453 19.536 62.190 1.00 75.56 428 CYS A CA 1
ATOM 3471 C C . CYS A 1 428 ? -32.789 20.085 62.719 1.00 75.56 428 CYS A C 1
ATOM 3473 O O . CYS A 1 428 ? -33.858 19.501 62.528 1.00 75.56 428 CYS A O 1
ATOM 3475 N N . SER A 1 429 ? -32.738 21.271 63.335 1.00 78.81 429 SER A N 1
ATOM 3476 C CA . SER A 1 429 ? -33.939 22.012 63.729 1.00 78.81 429 SER A CA 1
ATOM 3477 C C . SER A 1 429 ? -34.781 22.400 62.506 1.00 78.81 429 SER A C 1
ATOM 3479 O O . SER A 1 429 ? -34.261 22.589 61.405 1.00 78.81 429 SER A O 1
ATOM 3481 N N . PHE A 1 430 ? -36.099 22.535 62.693 1.00 75.38 430 PHE A N 1
ATOM 3482 C CA . PHE A 1 430 ? -37.044 22.865 61.619 1.00 75.38 430 PHE A CA 1
ATOM 3483 C C . PHE A 1 430 ? -36.638 24.076 60.749 1.00 75.38 430 PHE A C 1
ATOM 3485 O O . PHE A 1 430 ? -36.642 23.919 59.526 1.00 75.38 430 PHE A O 1
ATOM 3492 N N . PRO A 1 431 ? -36.243 25.242 61.307 1.00 77.62 431 PRO A N 1
ATOM 3493 C CA . PRO A 1 431 ? -35.848 26.388 60.486 1.00 77.62 431 PRO A CA 1
ATOM 3494 C C . PRO A 1 431 ? -34.558 26.132 59.699 1.00 77.62 431 PRO A C 1
ATOM 3496 O O . PRO A 1 431 ? -34.485 26.489 58.530 1.00 77.62 431 PRO A O 1
ATOM 3499 N N . VAL A 1 432 ? -33.568 25.446 60.281 1.00 76.88 432 VAL A N 1
ATOM 3500 C CA . VAL A 1 432 ? -32.326 25.083 59.573 1.00 76.88 432 VAL A CA 1
ATOM 3501 C C . VAL A 1 432 ? -32.616 24.104 58.437 1.00 76.88 432 VAL A C 1
ATOM 3503 O O . VAL A 1 432 ? -32.097 24.259 57.335 1.00 76.88 432 VAL A O 1
ATOM 3506 N N . ARG A 1 433 ? -33.496 23.128 58.674 1.00 78.19 433 ARG A N 1
ATOM 3507 C CA . ARG A 1 433 ? -33.943 22.171 57.660 1.00 78.19 433 ARG A CA 1
ATOM 3508 C C . ARG A 1 433 ? -34.658 22.862 56.499 1.00 78.19 433 ARG A C 1
ATOM 3510 O O . ARG A 1 433 ? -34.355 22.567 55.349 1.00 78.19 433 ARG A O 1
ATOM 3517 N N . LEU A 1 434 ? -35.573 23.788 56.796 1.00 80.62 434 LEU A N 1
ATOM 3518 C CA . LEU A 1 434 ? -36.277 24.578 55.784 1.00 80.62 434 LEU A CA 1
ATOM 3519 C C . LEU A 1 434 ? -35.293 25.419 54.959 1.00 80.62 434 LEU A C 1
ATOM 3521 O O . LEU A 1 434 ? -35.345 25.377 53.733 1.00 80.62 434 LEU A O 1
ATOM 3525 N N . SER A 1 435 ? -34.358 26.105 55.620 1.00 79.56 435 SER A N 1
ATOM 3526 C CA . SER A 1 435 ? -33.324 26.903 54.954 1.00 79.56 435 SER A CA 1
ATOM 3527 C C . SER A 1 435 ? -32.413 26.059 54.061 1.00 79.56 435 SER A C 1
ATOM 3529 O O . SER A 1 435 ? -32.118 26.467 52.943 1.00 79.56 435 SER A O 1
ATOM 3531 N N . LEU A 1 436 ? -31.996 24.869 54.507 1.00 81.38 436 LEU A N 1
ATOM 3532 C CA . LEU A 1 436 ? -31.173 23.954 53.705 1.00 81.38 436 LEU A CA 1
ATOM 3533 C C . LEU A 1 436 ? -31.937 23.386 52.502 1.00 81.38 436 LEU A C 1
ATOM 3535 O O . LEU A 1 436 ? -31.382 23.325 51.408 1.00 81.38 436 LEU A O 1
ATOM 3539 N N . CYS A 1 437 ? -33.208 23.008 52.671 1.00 82.69 437 CYS A N 1
ATOM 3540 C CA . CYS A 1 437 ? -34.055 22.570 51.559 1.00 82.69 437 CYS A CA 1
ATOM 3541 C C . CYS A 1 437 ? -34.275 23.689 50.536 1.00 82.69 437 CYS A C 1
ATOM 3543 O O . CYS A 1 437 ? -34.183 23.439 49.337 1.00 82.69 437 CYS A O 1
ATOM 3545 N N . PHE A 1 438 ? -34.520 24.916 51.000 1.00 84.81 438 PHE A N 1
ATOM 3546 C CA . PHE A 1 438 ? -34.687 26.078 50.131 1.00 84.81 438 PHE A CA 1
ATOM 3547 C C . PHE A 1 438 ? -33.391 26.433 49.391 1.00 84.81 438 PHE A C 1
ATOM 3549 O O . PHE A 1 438 ? -33.413 26.659 48.184 1.00 84.81 438 PHE A O 1
ATOM 3556 N N . ALA A 1 439 ? -32.245 26.401 50.077 1.00 85.69 439 ALA A N 1
ATOM 3557 C CA . ALA A 1 439 ? -30.940 26.591 49.450 1.00 85.69 439 ALA A CA 1
ATOM 3558 C C . ALA A 1 439 ? -30.642 25.504 48.403 1.00 85.69 439 ALA A C 1
ATOM 3560 O O . ALA A 1 439 ? -30.133 25.807 47.325 1.00 85.69 439 ALA A O 1
ATOM 3561 N N . GLY A 1 440 ? -30.994 24.246 48.687 1.00 84.62 440 GLY A N 1
ATOM 3562 C CA . GLY A 1 440 ? -30.880 23.140 47.736 1.00 84.62 440 GLY A CA 1
ATOM 3563 C C . GLY A 1 440 ? -31.755 23.338 46.497 1.00 84.62 440 GLY A C 1
ATOM 3564 O O . GLY A 1 440 ? -31.259 23.209 45.381 1.00 84.62 440 GLY A O 1
ATOM 3565 N N . TYR A 1 441 ? -33.020 23.721 46.685 1.00 87.69 441 TYR A N 1
ATOM 3566 C CA . TYR A 1 441 ? -33.935 24.086 45.599 1.00 87.69 441 TYR A CA 1
ATOM 3567 C C . TYR A 1 441 ? -33.352 25.211 44.725 1.00 87.69 441 TYR A C 1
ATOM 3569 O O . TYR A 1 441 ? -33.238 25.052 43.512 1.00 87.69 441 TYR A O 1
ATOM 3577 N N . LEU A 1 442 ? -32.860 26.288 45.345 1.00 88.62 442 LEU A N 1
ATOM 3578 C CA . LEU A 1 442 ? -32.257 27.419 44.635 1.00 88.62 442 LEU A CA 1
ATOM 3579 C C . LEU A 1 442 ? -30.968 27.030 43.892 1.00 88.62 442 LEU A C 1
ATOM 3581 O O . LEU A 1 442 ? -30.680 27.558 42.821 1.00 88.62 442 LEU A O 1
ATOM 3585 N N . THR A 1 443 ? -30.206 26.077 44.433 1.00 86.88 443 THR A N 1
ATOM 3586 C CA . THR A 1 443 ? -29.009 25.536 43.775 1.00 86.88 443 THR A CA 1
ATOM 3587 C C . THR A 1 443 ? -29.379 24.752 42.517 1.00 86.88 443 THR A C 1
ATOM 3589 O O . THR A 1 443 ? -28.746 24.938 41.481 1.00 86.88 443 THR A O 1
ATOM 3592 N N . VAL A 1 444 ? -30.406 23.897 42.579 1.00 88.94 444 VAL A N 1
ATOM 3593 C CA . VAL A 1 444 ? -30.886 23.133 41.414 1.00 88.94 444 VAL A CA 1
ATOM 3594 C C . VAL A 1 444 ? -31.404 24.077 40.330 1.00 88.94 444 VAL A C 1
ATOM 3596 O O . VAL A 1 444 ? -31.016 23.935 39.170 1.00 88.94 444 VAL A O 1
ATOM 3599 N N . ASP A 1 445 ? -32.193 25.080 40.713 1.00 89.19 445 ASP A N 1
ATOM 3600 C CA . ASP A 1 445 ? -32.695 26.104 39.795 1.00 89.19 445 ASP A CA 1
ATOM 3601 C C . ASP A 1 445 ? -31.552 26.892 39.143 1.00 89.19 445 ASP A C 1
ATOM 3603 O O . ASP A 1 445 ? -31.530 27.063 37.923 1.00 89.19 445 ASP A O 1
ATOM 3607 N N . GLY A 1 446 ? -30.559 27.307 39.934 1.00 89.94 446 GLY A N 1
ATOM 3608 C CA . GLY A 1 446 ? -29.377 28.008 39.438 1.00 89.94 446 GLY A CA 1
ATOM 3609 C C . GLY A 1 446 ? -28.556 27.171 38.455 1.00 89.94 446 GLY A C 1
ATOM 3610 O O . GLY A 1 446 ? -28.131 27.687 37.423 1.00 89.94 446 GLY A O 1
ATOM 3611 N N . VAL A 1 447 ? -28.368 25.874 38.728 1.00 90.69 447 VAL A N 1
ATOM 3612 C CA . VAL A 1 447 ? -27.653 24.953 37.827 1.00 90.69 447 VAL A CA 1
ATOM 3613 C C . VAL A 1 447 ? -28.425 24.740 36.528 1.00 90.69 447 VAL A C 1
ATOM 3615 O O . VAL A 1 447 ? -27.832 24.834 35.456 1.00 90.69 447 VAL A O 1
ATOM 3618 N N . LEU A 1 448 ? -29.735 24.492 36.589 1.00 89.69 448 LEU A N 1
ATOM 3619 C CA . LEU A 1 448 ? -30.561 24.304 35.392 1.00 89.69 448 LEU A CA 1
ATOM 3620 C C . LEU A 1 448 ? -30.595 25.566 34.525 1.00 89.69 448 LEU A C 1
ATOM 3622 O O . LEU A 1 448 ? -30.466 25.472 33.302 1.00 89.69 448 LEU A O 1
ATOM 3626 N N . PHE A 1 449 ? -30.685 26.742 35.149 1.00 89.25 449 PHE A N 1
ATOM 3627 C CA . PHE A 1 449 ? -30.603 28.022 34.455 1.00 89.25 449 PHE A CA 1
ATOM 3628 C C . PHE A 1 449 ? -29.221 28.252 33.829 1.00 89.25 449 PHE A C 1
ATOM 3630 O O . PHE A 1 449 ? -29.130 28.645 32.667 1.00 89.25 449 PHE A O 1
ATOM 3637 N N . ALA A 1 450 ? -28.138 27.948 34.550 1.00 89.31 450 ALA A N 1
ATOM 3638 C CA . ALA A 1 450 ? -26.778 28.048 34.024 1.00 89.31 450 ALA A CA 1
ATOM 3639 C C . ALA A 1 450 ? -26.537 27.081 32.853 1.00 89.31 450 ALA A C 1
ATOM 3641 O O . ALA A 1 450 ? -25.935 27.470 31.854 1.00 89.31 450 ALA A O 1
ATOM 3642 N N . CYS A 1 451 ? -27.043 25.846 32.930 1.00 88.31 451 CYS A N 1
ATOM 3643 C CA . CYS A 1 451 ? -26.996 24.883 31.830 1.00 88.31 451 CYS A CA 1
ATOM 3644 C C . CYS A 1 451 ? -27.776 25.377 30.608 1.00 88.31 451 CYS A C 1
ATOM 3646 O O . CYS A 1 451 ? -27.273 25.280 29.490 1.00 88.31 451 CYS A O 1
ATOM 3648 N N . PHE A 1 452 ? -28.976 25.930 30.807 1.00 89.38 452 PHE A N 1
ATOM 3649 C CA . PHE A 1 452 ? -29.753 26.540 29.730 1.00 89.38 452 PHE A CA 1
ATOM 3650 C C . PHE A 1 452 ? -28.986 27.697 29.076 1.00 89.38 452 PHE A C 1
ATOM 3652 O O . PHE A 1 452 ? -28.813 27.702 27.860 1.00 89.38 452 PHE A O 1
ATOM 3659 N N . ALA A 1 453 ? -28.454 28.626 29.874 1.00 88.00 453 ALA A N 1
ATOM 3660 C CA . ALA A 1 453 ? -27.666 29.753 29.382 1.00 88.00 453 ALA A CA 1
ATOM 3661 C C . ALA A 1 453 ? -26.409 29.293 28.625 1.00 88.00 453 ALA A C 1
ATOM 3663 O O . ALA A 1 453 ? -26.113 29.812 27.552 1.00 88.00 453 ALA A O 1
ATOM 3664 N N . TYR A 1 454 ? -25.697 28.286 29.136 1.00 88.06 454 TYR A N 1
ATOM 3665 C CA . TYR A 1 454 ? -24.514 27.727 28.483 1.00 88.06 454 TYR A CA 1
ATOM 3666 C C . TYR A 1 454 ? -24.842 27.119 27.114 1.00 88.06 454 TYR A C 1
ATOM 3668 O O . TYR A 1 454 ? -24.174 27.432 26.129 1.00 88.06 454 TYR A O 1
ATOM 3676 N N . PHE A 1 455 ? -25.883 26.284 27.027 1.00 87.62 455 PHE A N 1
ATOM 3677 C CA . PHE A 1 455 ? -26.284 25.686 25.752 1.00 87.62 455 PHE A CA 1
ATOM 3678 C C . PHE A 1 455 ? -26.860 26.708 24.773 1.00 87.62 455 PHE A C 1
ATOM 3680 O O . PHE A 1 455 ? -26.630 26.579 23.575 1.00 87.62 455 PHE A O 1
ATOM 3687 N N . PHE A 1 456 ? -27.554 27.733 25.268 1.00 85.81 456 PHE A N 1
ATOM 3688 C CA . PHE A 1 456 ? -28.042 28.836 24.446 1.00 85.81 456 PHE A CA 1
ATOM 3689 C C . PHE A 1 456 ? -26.885 29.646 23.840 1.00 85.81 456 PHE A C 1
ATOM 3691 O O . PHE A 1 456 ? -26.871 29.905 22.643 1.00 85.81 456 PHE A O 1
ATOM 3698 N N . LEU A 1 457 ? -25.851 29.965 24.627 1.00 86.44 457 LEU A N 1
ATOM 3699 C CA . LEU A 1 457 ? -24.656 30.671 24.138 1.00 86.44 457 LEU A CA 1
ATOM 3700 C C . LEU A 1 457 ? -23.805 29.841 23.163 1.00 86.44 457 LEU A C 1
ATOM 3702 O O . LEU A 1 457 ? -23.026 30.400 22.396 1.00 86.44 457 LEU A O 1
ATOM 3706 N N . LYS A 1 458 ? -23.920 28.511 23.206 1.00 83.38 458 LYS A N 1
ATOM 3707 C CA . LYS A 1 458 ? -23.204 27.572 22.327 1.00 83.38 458 LYS A CA 1
ATOM 3708 C C . LYS A 1 458 ? -24.099 26.949 21.255 1.00 83.38 458 LYS A C 1
ATOM 3710 O O . LYS A 1 458 ? -23.719 25.928 20.685 1.00 83.38 458 LYS A O 1
ATOM 3715 N N . GLN A 1 459 ? -25.245 27.564 20.958 1.00 79.94 459 GLN A N 1
ATOM 3716 C CA . GLN A 1 459 ? -26.240 27.030 20.027 1.00 79.94 459 GLN A CA 1
ATOM 3717 C C . GLN A 1 459 ? -25.642 26.670 18.657 1.00 79.94 459 GLN A C 1
ATOM 3719 O O . GLN A 1 459 ? -25.932 25.594 18.140 1.00 79.94 459 GLN A O 1
ATOM 3724 N N . ASP A 1 460 ? -24.738 27.498 18.129 1.00 77.19 460 ASP A N 1
ATOM 3725 C CA . ASP A 1 460 ? -24.115 27.284 16.814 1.00 77.19 460 ASP A CA 1
ATOM 3726 C C . ASP A 1 460 ? -23.125 26.105 16.773 1.00 77.19 460 ASP A C 1
ATOM 3728 O O . ASP A 1 460 ? -22.782 25.611 15.704 1.00 77.19 460 ASP A O 1
ATOM 3732 N N . SER A 1 461 ? -22.641 25.639 17.930 1.00 76.06 461 SER A N 1
ATOM 3733 C CA . SER A 1 461 ? -21.678 24.529 18.042 1.00 76.06 461 SER A CA 1
ATOM 3734 C C . SER A 1 461 ? -22.329 23.187 18.403 1.00 76.06 461 SER A C 1
ATOM 3736 O O . SER A 1 461 ? -21.627 22.188 18.557 1.00 76.06 461 SER A O 1
ATOM 3738 N N . LEU A 1 462 ? -23.651 23.146 18.596 1.00 74.12 462 LEU A N 1
ATOM 3739 C CA . LEU A 1 462 ? -24.370 21.933 18.981 1.00 74.12 462 LEU A CA 1
ATOM 3740 C C . LEU A 1 462 ? -24.727 21.090 17.753 1.00 74.12 462 LEU A C 1
ATOM 3742 O O . LEU A 1 462 ? -25.309 21.583 16.794 1.00 74.12 462 LEU A O 1
ATOM 3746 N N . SER A 1 463 ? -24.476 19.779 17.823 1.00 74.31 463 SER A N 1
ATOM 3747 C CA . SER A 1 463 ? -24.828 18.831 16.751 1.00 74.31 463 SER A CA 1
ATOM 3748 C C . SER A 1 463 ? -26.336 18.742 16.466 1.00 74.31 463 SER A C 1
ATOM 3750 O O . SER A 1 463 ? -26.729 18.277 15.402 1.00 74.31 463 SER A O 1
ATOM 3752 N N . PHE A 1 464 ? -27.185 19.182 17.405 1.00 74.94 464 PHE A N 1
ATOM 3753 C CA . PHE A 1 464 ? -28.642 19.207 17.270 1.00 74.94 464 PHE A CA 1
ATOM 3754 C C . PHE A 1 464 ? -29.200 20.573 17.683 1.00 74.94 464 PHE A C 1
ATOM 3756 O O . PHE A 1 464 ? -29.077 20.977 18.841 1.00 74.94 464 PHE A O 1
ATOM 3763 N N . SER A 1 465 ? -29.889 21.246 16.756 1.00 74.88 465 SER A N 1
ATOM 3764 C CA . SER A 1 465 ? -30.320 22.646 16.907 1.00 74.88 465 SER A CA 1
ATOM 3765 C C . SER A 1 465 ? -31.280 22.921 18.076 1.00 74.88 465 SER A C 1
ATOM 3767 O O . SER A 1 465 ? -31.401 24.069 18.483 1.00 74.88 465 SER A O 1
ATOM 3769 N N . TYR A 1 466 ? -31.959 21.907 18.626 1.00 80.88 466 TYR A N 1
ATOM 3770 C CA . TYR A 1 466 ? -32.945 22.062 19.712 1.00 80.88 466 TYR A CA 1
ATOM 3771 C C . TYR A 1 466 ? -32.455 21.567 21.079 1.00 80.88 466 TYR A C 1
ATOM 3773 O O . TYR A 1 466 ? -33.204 21.598 22.055 1.00 80.88 466 TYR A O 1
ATOM 3781 N N . LEU A 1 467 ? -31.206 21.104 21.182 1.00 83.19 467 LEU A N 1
ATOM 3782 C CA . LEU A 1 467 ? -30.697 20.477 22.406 1.00 83.19 467 LEU A CA 1
ATOM 3783 C C . LEU A 1 467 ? -30.638 21.456 23.594 1.00 83.19 467 LEU A C 1
ATOM 3785 O O . LEU A 1 467 ? -30.773 21.044 24.745 1.00 83.19 467 LEU A O 1
ATOM 3789 N N . TYR A 1 468 ? -30.545 22.760 23.314 1.00 83.44 468 TYR A N 1
ATOM 3790 C CA . TYR A 1 468 ? -30.585 23.818 24.324 1.00 83.44 468 TYR A CA 1
ATOM 3791 C C . TYR A 1 468 ? -31.925 23.912 25.078 1.00 83.44 468 TYR A C 1
ATOM 3793 O O . TYR A 1 468 ? -31.961 24.468 26.172 1.00 83.44 468 TYR A O 1
ATOM 3801 N N . LEU A 1 469 ? -33.022 23.355 24.544 1.00 86.75 469 LEU A N 1
ATOM 3802 C CA . LEU A 1 469 ? -34.337 23.365 25.201 1.00 86.75 469 LEU A CA 1
ATOM 3803 C C . LEU A 1 469 ? -34.489 22.281 26.277 1.00 86.75 469 LEU A C 1
ATOM 3805 O O . LEU A 1 469 ? -35.374 22.385 27.125 1.00 86.75 469 LEU A O 1
ATOM 3809 N N . VAL A 1 470 ? -33.635 21.254 26.283 1.00 88.06 470 VAL A N 1
ATOM 3810 C CA . VAL A 1 470 ? -33.747 20.125 27.222 1.00 88.06 470 VAL A CA 1
ATOM 3811 C C . VAL A 1 470 ? -33.680 20.578 28.692 1.00 88.06 470 VAL A C 1
ATOM 3813 O O . VAL A 1 470 ? -34.580 20.212 29.452 1.00 88.06 470 VAL A O 1
ATOM 3816 N N . PRO A 1 471 ? -32.713 21.418 29.122 1.00 88.19 471 PRO A N 1
ATOM 3817 C CA . PRO A 1 471 ? -32.701 21.940 30.489 1.00 88.19 471 PRO A CA 1
ATOM 3818 C C . PRO A 1 471 ? -33.939 22.776 30.833 1.00 88.19 471 PRO A C 1
ATOM 3820 O O . PRO A 1 471 ? -34.394 22.727 31.972 1.00 88.19 471 PRO A O 1
ATOM 3823 N N . ALA A 1 472 ? -34.516 23.504 29.868 1.00 86.00 472 ALA A N 1
ATOM 3824 C CA . ALA A 1 472 ? -35.708 24.324 30.092 1.00 86.00 472 ALA A CA 1
ATOM 3825 C C . ALA A 1 472 ? -36.957 23.468 30.362 1.00 86.00 472 ALA A C 1
ATOM 3827 O O . ALA A 1 472 ? -37.736 23.769 31.265 1.00 86.00 472 ALA A O 1
ATOM 3828 N N . VAL A 1 473 ? -37.124 22.360 29.634 1.00 90.12 473 VAL A N 1
ATOM 3829 C CA . VAL A 1 473 ? -38.211 21.398 29.886 1.00 90.12 473 VAL A CA 1
ATOM 3830 C C . VAL A 1 473 ? -38.051 20.744 31.260 1.00 90.12 473 VAL A C 1
ATOM 3832 O O . VAL A 1 473 ? -39.023 20.640 32.008 1.00 90.12 473 VAL A O 1
ATOM 3835 N N . ILE A 1 474 ? -36.824 20.351 31.623 1.00 90.44 474 ILE A N 1
ATOM 3836 C CA . ILE A 1 474 ? -36.521 19.784 32.946 1.00 90.44 474 ILE A CA 1
ATOM 3837 C C . ILE A 1 474 ? -36.815 20.806 34.048 1.00 90.44 474 ILE A C 1
ATOM 3839 O O . ILE A 1 474 ? -37.402 20.441 35.063 1.00 90.44 474 ILE A O 1
ATOM 3843 N N . PHE A 1 475 ? -36.466 22.077 33.838 1.00 90.31 475 PHE A N 1
ATOM 3844 C CA . PHE A 1 475 ? -36.755 23.159 34.774 1.00 90.31 475 PHE A CA 1
ATOM 3845 C C . PHE A 1 475 ? -38.259 23.305 35.021 1.00 90.31 475 PHE A C 1
ATOM 3847 O O . PHE A 1 475 ? -38.693 23.233 36.166 1.00 90.31 475 PHE A O 1
ATOM 3854 N N . ILE A 1 476 ? -39.076 23.413 33.968 1.00 89.19 476 ILE A N 1
ATOM 3855 C CA . ILE A 1 476 ? -40.540 23.513 34.106 1.00 89.19 476 ILE A CA 1
ATOM 3856 C C . ILE A 1 476 ? -41.109 22.277 34.817 1.00 89.19 476 ILE A C 1
ATOM 3858 O O . ILE A 1 476 ? -41.922 22.408 35.734 1.00 89.19 476 ILE A O 1
ATOM 3862 N N . GLY A 1 477 ? -40.658 21.079 34.435 1.00 90.12 477 GLY A N 1
ATOM 3863 C CA . GLY A 1 477 ? -41.081 19.833 35.076 1.00 90.12 477 GLY A CA 1
ATOM 3864 C C . GLY A 1 477 ? -40.725 19.782 36.564 1.00 90.12 477 GLY A C 1
ATOM 3865 O O . GLY A 1 477 ? -41.552 19.375 37.380 1.00 90.12 477 GLY A O 1
ATOM 3866 N N . PHE A 1 478 ? -39.529 20.247 36.931 1.00 90.62 478 PHE A N 1
ATOM 3867 C CA . PHE A 1 478 ? -39.089 20.349 38.320 1.00 90.62 478 PHE A CA 1
ATOM 3868 C C . PHE A 1 478 ? -39.971 21.316 39.120 1.00 90.62 478 PHE A C 1
ATOM 3870 O O . PHE A 1 478 ? -40.420 20.953 40.207 1.00 90.62 478 PHE A O 1
ATOM 3877 N N . GLN A 1 479 ? -40.321 22.480 38.562 1.00 91.19 479 GLN A N 1
ATOM 3878 C CA . GLN A 1 479 ? -41.211 23.439 39.229 1.00 91.19 479 GLN A CA 1
ATOM 3879 C C . GLN A 1 479 ? -42.609 22.875 39.480 1.00 91.19 479 GLN A C 1
ATOM 3881 O O . GLN A 1 479 ?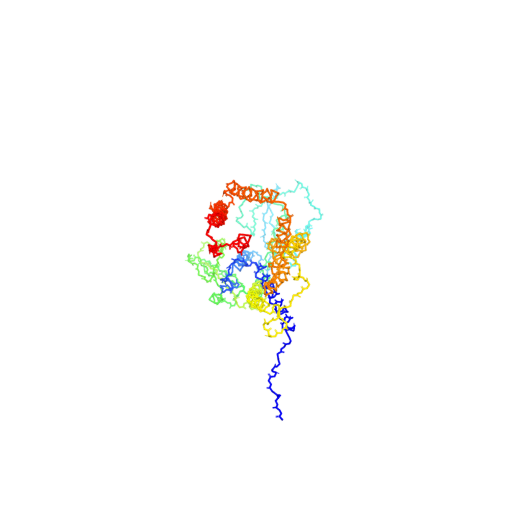 -43.138 22.979 40.588 1.00 91.19 479 GLN A O 1
ATOM 3886 N N . ILE A 1 480 ? -43.194 22.223 38.471 1.00 89.69 480 ILE A N 1
ATOM 3887 C CA . ILE A 1 480 ? -44.503 21.573 38.602 1.00 89.69 480 ILE A CA 1
ATOM 3888 C C . ILE A 1 480 ? -44.446 20.490 39.682 1.00 89.69 480 ILE A C 1
ATOM 3890 O O . ILE A 1 480 ? -45.345 20.401 40.516 1.00 89.69 480 ILE A O 1
ATOM 3894 N N . TRP A 1 481 ? -43.383 19.686 39.713 1.00 88.50 481 TRP A N 1
ATOM 3895 C CA . TRP A 1 481 ? -43.224 18.649 40.727 1.00 88.50 481 TRP A CA 1
ATOM 3896 C C . TRP A 1 481 ? -43.128 19.241 42.141 1.00 88.50 481 TRP A C 1
ATOM 3898 O O . TRP A 1 481 ? -43.869 18.815 43.031 1.00 88.50 481 TRP A O 1
ATOM 3908 N N . ILE A 1 482 ? -42.281 20.248 42.363 1.00 87.38 482 ILE A N 1
ATOM 3909 C CA . ILE A 1 482 ? -42.166 20.905 43.673 1.00 87.38 482 ILE A CA 1
ATOM 3910 C C . ILE A 1 482 ? -43.502 21.529 44.096 1.00 87.38 482 ILE A C 1
ATOM 3912 O O . ILE A 1 482 ? -43.916 21.354 45.244 1.00 87.38 482 ILE A O 1
ATOM 3916 N N . PHE A 1 483 ? -44.222 22.174 43.174 1.00 86.75 483 PH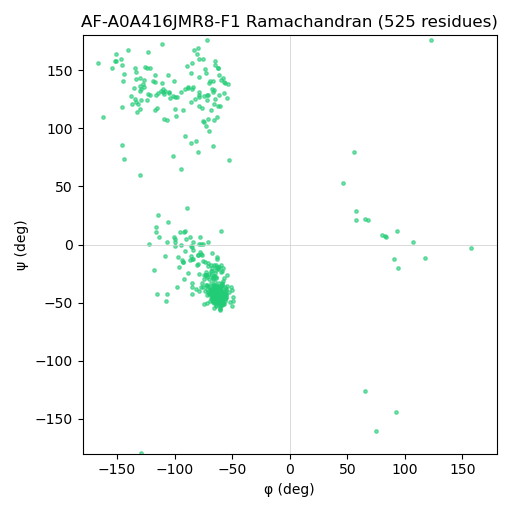E A N 1
ATOM 3917 C CA . PHE A 1 483 ? -45.561 22.704 43.437 1.00 86.75 483 PHE A CA 1
ATOM 3918 C C . PHE A 1 483 ? -46.536 21.607 43.880 1.00 86.75 483 PHE A C 1
ATOM 3920 O O . PHE A 1 483 ? -47.206 21.763 44.899 1.00 86.75 483 PHE A O 1
ATOM 3927 N N . LEU A 1 484 ? -46.578 20.471 43.176 1.00 87.69 484 LEU A N 1
ATOM 3928 C CA . LEU A 1 484 ? -47.439 19.341 43.540 1.00 87.69 484 LEU A CA 1
ATOM 3929 C C . LEU A 1 484 ? -47.092 18.766 44.922 1.00 87.69 484 LEU A C 1
ATOM 3931 O O . LEU A 1 484 ? -47.996 18.398 45.674 1.00 87.69 484 LEU A O 1
ATOM 3935 N N . LEU A 1 485 ? -45.807 18.718 45.290 1.00 83.62 485 LEU A N 1
ATOM 3936 C CA . LEU A 1 485 ? -45.375 18.283 46.623 1.00 83.62 485 LEU A CA 1
ATOM 3937 C C . LEU A 1 485 ? -45.824 19.254 47.721 1.00 83.62 485 LEU A C 1
ATOM 3939 O O . LEU A 1 485 ? -46.321 18.814 48.759 1.00 83.62 485 LEU A O 1
ATOM 3943 N N . LEU A 1 486 ? -45.668 20.562 47.504 1.00 85.12 486 LEU A N 1
ATOM 3944 C CA . LEU A 1 486 ? -46.111 21.584 48.456 1.00 85.12 486 LEU A CA 1
ATOM 3945 C C . LEU A 1 486 ? -47.635 21.604 48.591 1.00 85.12 486 LEU A C 1
ATOM 3947 O O . LEU A 1 486 ? -48.139 21.649 49.712 1.00 85.12 486 LEU A O 1
ATOM 3951 N N . PHE A 1 487 ? -48.358 21.509 47.473 1.00 81.62 487 PHE A N 1
ATOM 3952 C CA . PHE A 1 487 ? -49.817 21.455 47.446 1.00 81.62 487 PHE A CA 1
ATOM 3953 C C . PHE A 1 487 ? -50.340 20.245 48.222 1.00 81.62 487 PHE A C 1
ATOM 3955 O O . PHE A 1 487 ? -51.176 20.400 49.109 1.00 81.62 487 PHE A O 1
ATOM 3962 N N . ARG A 1 488 ? -49.783 19.052 47.972 1.00 81.56 488 ARG A N 1
ATOM 3963 C CA . ARG A 1 488 ? -50.121 17.842 48.733 1.00 81.56 488 ARG A CA 1
ATOM 3964 C C . ARG A 1 488 ? -49.906 18.038 50.235 1.00 81.56 488 ARG A C 1
ATOM 3966 O O . ARG A 1 488 ? -50.779 17.689 51.020 1.00 81.56 488 ARG A O 1
ATOM 3973 N N . ASN A 1 489 ? -48.771 18.610 50.633 1.00 80.12 489 ASN A N 1
ATOM 3974 C CA . ASN A 1 489 ? -48.450 18.820 52.044 1.00 80.12 489 ASN A CA 1
ATOM 3975 C C . ASN A 1 489 ? -49.410 19.818 52.727 1.00 80.12 489 ASN A C 1
ATOM 3977 O O . ASN A 1 489 ? -49.778 19.621 53.880 1.00 80.12 489 ASN A O 1
ATOM 3981 N N . GLN A 1 490 ? -49.855 20.866 52.022 1.00 79.25 490 GLN A N 1
ATOM 3982 C CA . GLN A 1 490 ? -50.862 21.800 52.549 1.00 79.25 490 GLN A CA 1
ATOM 3983 C C . GLN A 1 490 ? -52.242 21.148 52.684 1.00 79.25 490 GLN A C 1
ATOM 3985 O O . GLN A 1 490 ? -52.897 21.344 53.701 1.00 79.25 490 GLN A O 1
ATOM 3990 N N . VAL A 1 491 ? -52.647 20.311 51.724 1.00 79.19 491 VAL A N 1
ATOM 3991 C CA . VAL A 1 491 ? -53.895 19.533 51.818 1.00 79.19 491 VAL A CA 1
ATOM 3992 C C . VAL A 1 491 ? -53.854 18.559 53.001 1.00 79.19 491 VAL A C 1
ATOM 3994 O O . VAL A 1 491 ? -54.840 18.423 53.721 1.00 79.19 491 VAL A O 1
ATOM 3997 N N . GLU A 1 492 ? -52.719 17.891 53.236 1.00 75.12 492 GLU A N 1
ATOM 3998 C CA . GLU A 1 492 ? -52.522 17.044 54.421 1.00 75.12 492 GLU A CA 1
ATOM 3999 C C . GLU A 1 492 ? -52.631 17.875 55.718 1.00 75.12 492 GLU A C 1
ATOM 4001 O O . GLU A 1 492 ? -53.335 17.481 56.648 1.00 75.12 492 GLU A O 1
ATOM 4006 N N . TYR A 1 493 ? -52.010 19.056 55.776 1.00 76.94 493 TYR A N 1
ATOM 4007 C CA . TYR A 1 493 ? -52.093 19.945 56.940 1.00 76.94 493 TYR A CA 1
ATOM 4008 C C . TYR A 1 493 ? -53.523 20.433 57.218 1.00 76.94 493 TYR A C 1
ATOM 4010 O O . TYR A 1 493 ? -53.990 20.346 58.352 1.00 76.94 493 TYR A O 1
ATOM 4018 N N . GLU A 1 494 ? -54.246 20.880 56.190 1.00 78.75 494 GLU A N 1
ATOM 4019 C CA . GLU A 1 494 ? -55.622 21.370 56.312 1.00 78.75 494 GLU A CA 1
ATOM 4020 C C . GLU A 1 494 ? -56.578 20.276 56.804 1.00 78.75 494 GLU A C 1
ATOM 4022 O O . GLU A 1 494 ? -57.384 20.525 57.700 1.00 78.75 494 GLU A O 1
ATOM 4027 N N . LYS A 1 495 ? -56.436 19.039 56.306 1.00 77.00 495 LYS A N 1
ATOM 4028 C CA . LYS A 1 495 ? -57.208 17.881 56.789 1.00 77.00 495 LYS A CA 1
ATOM 4029 C C . LYS A 1 495 ? -56.963 17.594 58.274 1.00 77.00 495 LYS A C 1
ATOM 4031 O O . LYS A 1 495 ? -57.914 17.301 58.996 1.00 77.00 495 LYS A O 1
ATOM 4036 N N . ILE A 1 496 ? -55.714 17.695 58.738 1.00 76.12 496 ILE A N 1
ATOM 4037 C CA . ILE A 1 496 ? -55.364 17.507 60.156 1.00 76.12 496 ILE A CA 1
ATOM 4038 C C . ILE A 1 496 ? -55.961 18.631 61.005 1.00 76.12 496 ILE A C 1
ATOM 4040 O O . ILE A 1 496 ? -56.604 18.364 62.017 1.00 76.12 496 ILE A O 1
ATOM 4044 N N . THR A 1 497 ? -55.793 19.889 60.593 1.00 77.19 497 THR A N 1
ATOM 4045 C CA . THR A 1 497 ? -56.338 21.048 61.310 1.00 77.19 497 THR A CA 1
ATOM 4046 C C . THR A 1 497 ? -57.863 20.996 61.382 1.00 77.19 497 THR A C 1
ATOM 4048 O O . THR A 1 497 ? -58.425 21.226 62.449 1.00 77.19 497 THR A O 1
ATOM 4051 N N . HIS A 1 498 ? -58.534 20.633 60.287 1.00 77.81 498 HIS A N 1
ATOM 4052 C CA . HIS A 1 498 ? -59.983 20.457 60.257 1.00 77.81 498 HIS A CA 1
ATOM 4053 C C . HIS A 1 498 ? -60.447 19.336 61.196 1.00 77.81 498 HIS A C 1
ATOM 4055 O O . HIS A 1 498 ? -61.412 19.525 61.932 1.00 77.81 498 HIS A O 1
ATOM 4061 N N . GLY A 1 499 ? -59.726 18.210 61.240 1.00 74.06 499 GLY A N 1
ATOM 4062 C CA . GLY A 1 499 ? -60.009 17.132 62.189 1.00 74.06 499 GLY A CA 1
ATOM 4063 C C . GLY A 1 499 ? -59.867 17.558 63.651 1.00 74.06 499 GLY A C 1
ATOM 4064 O O . GLY A 1 499 ? -60.745 17.263 64.455 1.00 74.06 499 GLY A O 1
ATOM 4065 N N . ILE A 1 500 ? -58.828 18.331 63.985 1.00 76.44 500 ILE A N 1
ATOM 4066 C CA . ILE A 1 500 ? -58.649 18.897 65.334 1.00 76.44 500 ILE A CA 1
ATOM 4067 C C . ILE A 1 500 ? -59.805 19.842 65.691 1.00 76.44 500 ILE A C 1
ATOM 4069 O O . ILE A 1 500 ? -60.296 19.800 66.817 1.00 76.44 500 ILE A O 1
ATOM 4073 N N . PHE A 1 501 ? -60.259 20.677 64.750 1.00 77.06 501 PHE A N 1
ATOM 4074 C CA . PHE A 1 501 ? -61.390 21.579 64.982 1.00 77.06 501 PHE A CA 1
ATOM 4075 C C . PHE A 1 501 ? -62.704 20.828 65.223 1.00 77.06 501 PHE A C 1
ATOM 4077 O O . PHE A 1 501 ? -63.426 21.198 66.143 1.00 77.06 501 PHE A O 1
ATOM 4084 N N . GLN A 1 502 ? -62.999 19.762 64.469 1.00 71.94 502 GLN A N 1
ATOM 4085 C CA . GLN A 1 502 ? -64.212 18.961 64.690 1.00 71.94 502 GLN A CA 1
ATOM 4086 C C . GLN A 1 502 ? -64.190 18.214 66.033 1.00 71.94 502 GLN A C 1
ATOM 4088 O O . GLN A 1 502 ? -65.190 18.197 66.749 1.00 71.94 502 GLN A O 1
ATOM 4093 N N . MET A 1 503 ? -63.030 17.681 66.429 1.00 73.62 503 MET A N 1
ATOM 4094 C CA . MET A 1 503 ? -62.852 17.065 67.750 1.00 73.62 503 MET A CA 1
ATOM 4095 C C . MET A 1 503 ? -62.986 18.088 68.892 1.00 73.62 503 MET A C 1
ATOM 4097 O O . MET A 1 503 ? -63.512 17.764 69.955 1.00 73.62 503 MET A O 1
ATOM 4101 N N . ALA A 1 504 ? -62.528 19.328 68.684 1.00 72.38 504 ALA A N 1
ATOM 4102 C CA . ALA A 1 504 ? -62.652 20.413 69.658 1.00 72.38 504 ALA A CA 1
ATOM 4103 C C . ALA A 1 504 ? -64.092 20.950 69.795 1.00 72.38 504 ALA A C 1
ATOM 4105 O O . ALA A 1 504 ? -64.440 21.452 70.863 1.00 72.38 504 ALA A O 1
ATOM 4106 N N . ASP A 1 505 ? -64.922 20.817 68.754 1.00 76.06 505 ASP A N 1
ATOM 4107 C CA . ASP A 1 505 ? -66.337 21.233 68.733 1.00 76.06 505 ASP A CA 1
ATOM 4108 C C . ASP A 1 505 ? -67.292 20.175 69.337 1.00 76.06 505 ASP A C 1
ATOM 4110 O O . ASP A 1 505 ? -68.502 20.378 69.414 1.00 76.06 505 ASP A O 1
ATOM 4114 N N . GLY A 1 506 ? -66.747 19.055 69.833 1.00 61.34 506 GLY A N 1
ATOM 4115 C CA . GLY A 1 506 ? -67.472 18.059 70.631 1.00 61.34 506 GLY A CA 1
ATOM 4116 C C . GLY A 1 506 ? -67.789 16.742 69.919 1.00 61.34 506 GLY A C 1
ATOM 4117 O O . GLY A 1 506 ? -68.386 15.860 70.540 1.00 61.34 506 GLY A O 1
ATOM 4118 N N . ASP A 1 507 ? -67.366 16.561 68.664 1.00 66.00 507 ASP A N 1
ATOM 4119 C CA . ASP A 1 507 ? -67.517 15.291 67.945 1.00 66.00 507 ASP A CA 1
ATOM 4120 C C . ASP A 1 507 ? -66.343 14.343 68.244 1.00 66.00 507 ASP A C 1
ATOM 4122 O O . ASP A 1 507 ? -65.312 14.319 67.570 1.00 66.00 507 ASP A O 1
ATOM 4126 N N . THR A 1 508 ? -66.489 13.570 69.320 1.00 60.91 508 THR A N 1
ATOM 4127 C CA . THR A 1 508 ? -65.459 12.621 69.784 1.00 60.91 508 THR A CA 1
ATOM 4128 C C . THR A 1 508 ? -65.393 11.312 68.984 1.00 60.91 508 THR A C 1
ATOM 4130 O O . THR A 1 508 ? -64.474 10.522 69.208 1.00 60.91 508 THR A O 1
ATOM 4133 N N . GLU A 1 509 ? -66.325 11.066 68.053 1.00 59.97 509 GLU A N 1
ATOM 4134 C CA . GLU A 1 509 ? -66.298 9.891 67.162 1.00 59.97 509 GLU A CA 1
ATOM 4135 C C . GLU A 1 509 ? -65.604 10.1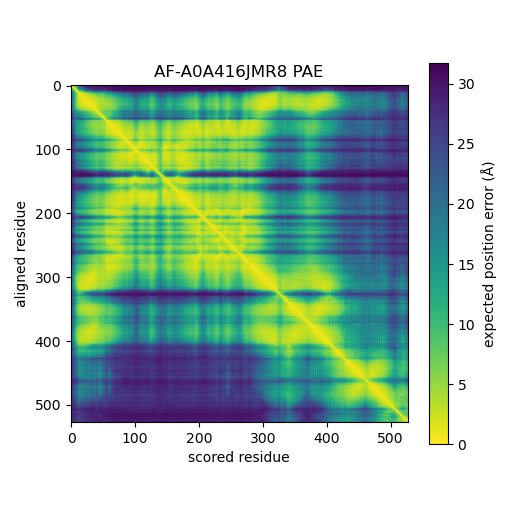66 65.819 1.00 59.97 509 GLU A C 1
ATOM 4137 O O . GLU A 1 509 ? -65.249 9.215 65.112 1.00 59.97 509 GLU A O 1
ATOM 4142 N N . TYR A 1 510 ? -65.357 11.435 65.473 1.00 62.50 510 TYR A N 1
ATOM 4143 C CA . TYR A 1 510 ? -64.695 11.804 64.225 1.00 62.50 510 TYR A CA 1
ATOM 4144 C C . TYR A 1 510 ? -63.265 11.247 64.161 1.00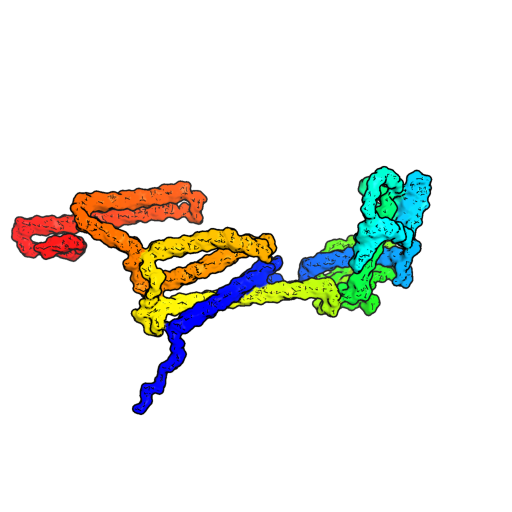 62.50 510 TYR A C 1
ATOM 4146 O O . TYR A 1 510 ? -62.402 11.587 64.969 1.00 62.50 510 TYR A O 1
ATOM 4154 N N . LYS A 1 511 ? -62.988 10.399 63.165 1.00 61.75 511 LYS A N 1
ATOM 4155 C CA . LYS A 1 511 ? -61.644 9.884 62.865 1.00 61.75 511 LYS A CA 1
ATOM 4156 C C . LYS A 1 511 ? -61.150 10.477 61.557 1.00 61.75 511 LYS A C 1
ATOM 4158 O O . LYS A 1 511 ? -61.851 10.434 60.550 1.00 61.75 511 LYS A O 1
ATOM 4163 N N . ILE A 1 512 ? -59.922 10.989 61.570 1.00 65.44 512 ILE A N 1
ATOM 4164 C CA . ILE A 1 512 ? -59.262 11.476 60.360 1.00 65.44 512 ILE A CA 1
ATOM 4165 C C . ILE A 1 512 ? -59.027 10.274 59.437 1.00 65.44 512 ILE A C 1
ATOM 4167 O O . ILE A 1 512 ? -58.360 9.312 59.820 1.00 65.44 512 ILE A O 1
ATOM 4171 N N . ASP A 1 513 ? -59.579 10.326 58.225 1.00 64.25 513 ASP A N 1
ATOM 4172 C CA . ASP A 1 513 ? -59.313 9.326 57.193 1.00 64.25 513 ASP A CA 1
ATOM 4173 C C . ASP A 1 513 ? -57.824 9.364 56.817 1.00 64.25 513 ASP A C 1
ATOM 4175 O O . ASP A 1 513 ? -57.335 10.341 56.245 1.00 64.25 513 ASP A O 1
ATOM 4179 N N . SER A 1 514 ? -57.085 8.319 57.201 1.00 59.94 514 SER A N 1
ATOM 4180 C CA . SER A 1 514 ? -55.635 8.243 57.021 1.00 59.94 514 SER A CA 1
ATOM 4181 C C . SER A 1 514 ? -55.210 7.918 55.585 1.00 59.94 514 SER A C 1
ATOM 4183 O O . SER A 1 514 ? -54.013 7.977 55.284 1.00 59.94 514 SER A O 1
ATOM 4185 N N . ASP A 1 515 ? -56.150 7.586 54.696 1.00 53.66 515 ASP A N 1
ATOM 4186 C CA . ASP A 1 515 ? -55.835 7.224 53.319 1.00 53.66 515 ASP A CA 1
ATOM 4187 C C . ASP A 1 515 ? -55.367 8.457 52.520 1.00 53.66 515 ASP A C 1
ATOM 4189 O O . ASP A 1 515 ? -56.114 9.376 52.183 1.00 53.66 515 ASP A O 1
ATOM 4193 N N . GLY A 1 516 ? -54.061 8.484 52.227 1.00 56.03 516 GLY A N 1
ATOM 4194 C CA . GLY A 1 516 ? -53.396 9.524 51.430 1.00 56.03 516 GLY A CA 1
ATOM 4195 C C . GLY A 1 516 ? -52.331 10.338 52.172 1.00 56.03 516 GLY A C 1
ATOM 4196 O O . GLY A 1 516 ? -51.540 11.027 51.519 1.00 56.03 516 GLY A O 1
ATOM 4197 N N . PHE A 1 517 ? -52.249 10.219 53.498 1.00 55.75 517 PHE A N 1
ATOM 4198 C CA . PHE A 1 517 ? -51.192 10.842 54.296 1.00 55.75 517 PHE A CA 1
ATOM 4199 C C . PHE A 1 517 ? -49.840 10.144 54.104 1.00 55.75 517 PHE A C 1
ATOM 4201 O O . PHE A 1 517 ? -49.780 8.936 53.881 1.00 55.75 517 PHE A O 1
ATOM 4208 N N . SER A 1 518 ? -48.733 10.891 54.190 1.00 55.94 518 SER A N 1
ATOM 4209 C CA . SER A 1 518 ? -47.386 10.302 54.152 1.00 55.94 518 SER A CA 1
ATOM 4210 C C . SER A 1 518 ? -46.464 10.844 55.248 1.00 55.94 518 SER A C 1
ATOM 4212 O O . SER A 1 518 ? -46.491 12.021 55.607 1.00 55.94 518 SER A O 1
ATOM 4214 N N . GLY A 1 519 ? -45.619 9.976 55.811 1.00 63.44 519 GLY A N 1
ATOM 4215 C CA . GLY A 1 519 ? -44.606 10.371 56.794 1.00 63.44 519 GLY A CA 1
ATOM 4216 C C . GLY A 1 519 ? -45.200 10.885 58.112 1.00 63.44 519 GLY A C 1
ATOM 4217 O O . GLY A 1 519 ? -45.991 10.199 58.753 1.00 63.44 519 GLY A O 1
ATOM 4218 N N . LYS A 1 520 ? -44.803 12.092 58.550 1.00 57.22 520 LYS A N 1
ATOM 4219 C CA . LYS A 1 520 ? -45.262 12.668 59.831 1.00 57.22 520 LYS A CA 1
ATOM 4220 C C . LYS A 1 520 ? -46.767 12.985 59.855 1.00 57.22 520 LYS A C 1
ATOM 4222 O O . LYS A 1 520 ? -47.353 12.959 60.933 1.00 57.22 520 LYS A O 1
ATOM 4227 N N . GLY A 1 521 ? -47.386 13.258 58.704 1.00 57.25 521 GLY A N 1
ATOM 4228 C CA . GLY A 1 521 ? -48.828 13.524 58.612 1.00 57.25 521 GLY A CA 1
ATOM 4229 C C . GLY A 1 521 ? -49.671 12.300 58.970 1.00 57.25 521 GLY A C 1
ATOM 4230 O O . GLY A 1 521 ? -50.651 12.416 59.694 1.00 57.25 521 GLY A O 1
ATOM 4231 N N . GLU A 1 522 ? -49.221 11.107 58.576 1.00 57.28 522 GLU A N 1
ATOM 4232 C CA . GLU A 1 522 ? -49.896 9.842 58.889 1.00 57.28 522 GLU A CA 1
ATOM 4233 C C . GLU A 1 522 ? -49.816 9.509 60.385 1.00 57.28 522 GLU A C 1
ATOM 4235 O O . GLU A 1 522 ? -50.796 9.075 60.985 1.00 57.28 522 GLU A O 1
ATOM 4240 N N . THR A 1 523 ? -48.662 9.762 61.016 1.00 59.47 523 THR A N 1
ATOM 4241 C CA . THR A 1 523 ? -48.491 9.543 62.461 1.00 59.47 523 THR A CA 1
ATOM 4242 C C . THR A 1 523 ? -49.329 10.486 63.317 1.00 59.47 523 THR A C 1
ATOM 4244 O O . THR A 1 523 ? -49.702 10.106 64.417 1.00 59.47 523 THR A O 1
ATOM 4247 N N . VAL A 1 524 ? -49.617 11.697 62.828 1.00 61.00 524 VAL A N 1
ATOM 4248 C CA . VAL A 1 524 ? -50.458 12.678 63.533 1.00 61.00 524 VAL A CA 1
ATOM 4249 C C . VAL A 1 524 ? -51.942 12.428 63.265 1.00 61.00 524 VAL A C 1
ATOM 4251 O O . VAL A 1 524 ? -52.742 12.622 64.162 1.00 61.00 524 VAL A O 1
ATOM 4254 N N . ALA A 1 525 ? -52.314 11.948 62.075 1.00 59.59 525 ALA A N 1
ATOM 4255 C CA . ALA A 1 525 ? -53.695 11.574 61.759 1.00 59.59 525 ALA A CA 1
ATOM 4256 C C . ALA A 1 525 ? -54.173 10.300 62.491 1.00 59.59 525 ALA A C 1
ATOM 4258 O O . ALA A 1 525 ? -55.372 10.118 62.678 1.00 59.59 525 ALA A O 1
ATOM 4259 N N . LYS A 1 526 ? -53.245 9.407 62.873 1.00 61.16 526 LYS A N 1
ATOM 4260 C CA . LYS A 1 526 ? -53.526 8.156 63.609 1.00 61.16 526 LYS A CA 1
ATOM 4261 C C . LYS A 1 526 ? -53.437 8.280 65.136 1.00 61.16 526 LYS A C 1
ATOM 4263 O O . LYS A 1 526 ? -53.839 7.334 65.815 1.00 61.16 526 LYS A O 1
ATOM 4268 N N . ALA A 1 527 ? -52.838 9.358 65.643 1.00 55.12 527 ALA A N 1
ATOM 4269 C CA . ALA A 1 527 ? -52.720 9.654 67.073 1.00 55.12 527 ALA A CA 1
ATOM 4270 C C . ALA A 1 527 ? -53.979 10.372 67.557 1.00 55.12 527 ALA A C 1
ATOM 4272 O O . ALA A 1 527 ? -54.408 10.058 68.690 1.00 55.12 527 ALA A O 1
#

Solvent-accessible surface area (backbone atoms only — not comparable to full-atom values): 29501 Å² total; per-residue (Å²): 138,82,96,77,84,80,86,67,92,71,74,56,51,69,56,55,52,52,50,39,51,54,52,24,50,50,18,45,50,34,21,54,54,9,48,47,38,40,60,77,33,92,70,52,88,62,68,72,58,62,82,76,70,57,59,55,82,60,34,68,70,44,36,56,51,48,39,56,49,51,54,49,52,53,51,43,62,60,44,46,70,62,41,38,56,96,88,38,78,39,49,79,33,70,41,39,33,35,35,36,93,88,73,51,72,49,76,38,29,44,47,56,30,51,53,50,30,43,74,43,44,34,46,69,47,99,78,28,45,75,44,81,45,57,98,61,82,82,82,61,96,72,69,82,54,21,38,58,76,50,37,65,93,51,79,79,73,79,70,91,47,88,66,67,43,40,53,46,70,65,58,55,16,48,52,52,46,40,57,52,16,53,48,51,39,47,39,50,62,46,57,77,35,78,46,36,67,41,41,41,38,39,45,41,42,98,87,69,56,69,51,77,48,60,60,42,86,94,56,52,74,69,58,39,54,66,30,77,32,24,40,38,43,38,58,82,44,95,70,72,50,64,72,55,79,63,74,58,88,58,58,68,61,51,57,59,71,72,46,90,66,84,66,48,52,34,38,39,39,37,12,35,41,75,81,42,89,33,93,34,74,67,36,51,52,37,54,51,50,52,50,56,50,50,46,31,54,51,9,49,53,30,25,52,53,9,47,54,43,26,53,54,30,47,53,51,45,61,67,55,52,33,54,65,55,98,56,93,85,52,67,61,80,55,81,80,52,70,52,30,50,61,61,45,55,49,53,51,52,51,51,49,52,51,48,53,52,49,38,58,71,50,45,41,59,57,46,57,71,78,42,62,78,95,47,43,73,58,52,47,52,52,50,50,52,52,55,48,46,67,60,44,51,62,52,50,55,38,51,52,32,29,54,77,62,67,40,54,62,81,47,17,53,66,49,55,50,49,52,52,50,51,53,53,51,70,74,45,57,69,69,59,33,51,51,52,52,51,52,50,51,52,50,53,52,51,50,37,51,50,52,24,52,51,36,55,78,40,45,92,78,45,99,51,88,64,61,42,49,53,40,52,54,51,46,54,52,49,51,53,49,53,50,52,53,53,51,52,53,50,54,51,49,50,54,50,53,52,43,52,50,45,45,72,76,68,42,81,81,74,71,58,80,58,86,83,52,63,72,73,54,34,60,60,46,74,103

Radius of gyration: 45.15 Å; Cα contacts (8 Å, |Δi|>4): 578; chains: 1; bounding box: 109×82×124 Å